Protein AF-0000000066054562 (afdb_homodimer)

pLDDT: mean 85.59, std 23.35, range [18.14, 98.88]

Secondary structure (DSSP, 8-state):
--SGGGGS-------------S-TTTTTTEEEEETTEEEEE--SHHHHHHHHHHHHIIIIIIT-----HHHHHHT----GGGGTSEEEEEEETTS-S-GGGGEEEEEEEEEHH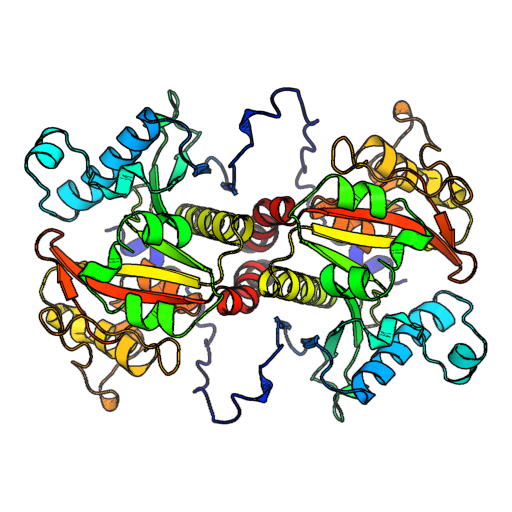HHHHTTS-GGGGTB-HHHHHHTSTT--EEEEEEEEE-GGG-SHHHHHHHHHHHHHHHHHTT--EEEEEEEEESS-GGGGHHHHHHHHHHSB--GGG--BB-GGGEE----S-GGG--HHHHHHHS-HHHHHHHHTT-EE-BSEEEETTTTEEEEEEEEEHHHHHHHHHHHHHHTTHHHH-/--SSGGGS-------------S-TTTTTTEEEEETTEEEEE--SHHHHHHHHHHHHIIIIIIT-----HHHHHHT----GGGGTSEEEEEEETTS-S-GGGGEEEEEEEEEHHHHHHTTS-GGGGTB-HHHHHHTSTT--EEEEEEEEE-GGG-SHHHHHHHHHHHHHHHHHTT--EEEEEEEEESS-GGGGHHHHHHHHHHSB--GGG--BB-GGGEE-S--S-GGG--HHHHHHHS-HHHHHHHHTT-EE-BSEEEETTTTEEEEEEEEEHHHHHHHHHHHHHHHHHHHH-

Nearest PDB structures (foldseek):
  2jdd-assembly1_A  TM=7.217E-01  e=1.788E-04  Bacillus licheniformis
  4u9v-assembly1_B  TM=5.898E-01  e=4.695E-03  Homo sapiens
  6rfy-assembly1_D  TM=4.759E-01  e=2.138E-03  Mycobacteroides abscessus
  6rft-assembly1_C  TM=4.525E-01  e=4.695E-03  Mycobacteroides abscessus
  6rfy-assembly1_A  TM=4.382E-01  e=4.988E-03  Mycobacteroides abscessus

Organism: Agrobacterium fabrum (strain C58 / ATCC 33970) (NCBI:txid176299)

Solvent-accessible surface area (backbone atoms only — not comparable to full-atom values): 31240 Å² total; per-residue (Å²): 126,86,67,65,75,71,64,58,86,70,69,78,67,74,72,72,73,64,72,84,64,83,77,71,76,76,61,70,58,60,22,39,71,57,91,56,32,36,15,30,54,57,85,49,69,65,39,48,51,35,48,18,30,52,41,21,51,46,42,32,72,67,52,57,26,56,68,60,67,68,30,57,74,66,51,26,55,72,62,84,62,61,80,74,35,47,42,41,34,31,30,36,68,78,50,83,79,57,73,51,76,16,56,46,31,36,35,35,38,37,46,39,74,54,20,64,75,63,83,39,56,80,55,46,79,53,26,42,44,67,63,32,52,64,65,38,79,87,61,36,43,31,34,46,36,79,68,47,55,42,79,93,50,73,42,71,67,50,52,48,40,52,51,39,30,53,48,33,51,32,61,70,66,51,42,42,28,39,33,29,64,45,72,40,88,36,65,54,64,73,84,41,25,54,32,38,14,46,42,52,75,72,30,48,34,55,80,74,62,33,30,37,32,35,80,94,48,48,34,84,28,76,67,47,59,77,89,73,58,53,67,69,60,19,59,71,66,36,53,67,68,58,50,51,42,44,74,51,59,31,24,26,34,45,36,27,34,66,36,70,46,54,28,16,27,30,35,38,39,40,31,51,42,72,55,29,44,38,42,49,50,44,57,31,41,44,41,29,56,66,17,76,96,125,87,65,65,77,73,62,58,84,69,72,79,67,73,71,71,72,64,71,84,64,83,78,73,75,78,60,70,58,59,22,39,73,58,91,54,31,36,15,30,54,57,86,47,70,64,39,48,52,35,50,18,29,52,42,21,50,47,43,31,73,68,51,58,26,57,68,59,69,68,29,55,74,66,50,28,54,71,61,84,61,62,80,74,34,48,42,40,32,31,29,37,68,78,51,84,80,57,72,50,75,17,56,44,31,35,34,34,38,36,45,42,73,57,19,62,74,64,82,38,58,78,55,47,80,52,26,40,44,67,62,31,51,64,65,38,79,88,60,36,43,29,35,45,37,78,67,49,57,42,80,93,51,73,43,69,67,49,53,49,40,51,49,38,30,53,48,32,52,32,61,70,66,50,42,42,27,39,33,29,65,44,70,40,88,35,66,53,64,73,83,41,25,54,31,38,13,48,41,52,76,73,30,48,33,55,79,74,62,33,30,37,31,35,80,95,49,50,34,84,29,75,68,46,58,76,90,74,58,51,65,68,60,19,60,69,67,38,54,67,68,59,51,51,42,46,72,52,58,31,23,26,34,44,37,27,33,66,36,69,47,55,27,16,28,30,36,39,40,40,33,50,43,71,54,28,44,37,42,50,50,44,58,30,39,47,40,33,56,64,18,74,96

Structure (mmCIF, N/CA/C/O backbone):
data_AF-0000000066054562-model_v1
#
loop_
_entity.id
_entity.type
_entity.pdbx_description
1 polymer 'L-ornithine N(alpha)-acyltransferase'
#
loop_
_atom_site.group_PDB
_atom_site.id
_atom_site.type_symbol
_atom_site.label_atom_id
_atom_site.label_alt_id
_atom_site.label_comp_id
_atom_site.label_asym_id
_atom_site.label_entity_id
_atom_site.label_seq_id
_atom_site.pdbx_PDB_ins_code
_atom_site.Cartn_x
_atom_site.Cartn_y
_atom_site.Cartn_z
_atom_site.occupancy
_atom_site.B_iso_or_equiv
_atom_site.auth_seq_id
_atom_site.auth_comp_id
_atom_site.auth_asym_id
_atom_site.auth_atom_id
_atom_site.pdbx_PDB_model_num
ATOM 1 N N . MET A 1 1 ? 1.418 32.812 -4.223 1 18.14 1 MET A N 1
ATOM 2 C CA . MET A 1 1 ? 1.939 32.844 -5.586 1 18.14 1 MET A CA 1
ATOM 3 C C . MET A 1 1 ? 2.262 31.422 -6.051 1 18.14 1 MET A C 1
ATOM 5 O O . MET A 1 1 ? 2.811 31.219 -7.137 1 18.14 1 MET A O 1
ATOM 9 N N . VAL A 1 2 ? 2.316 30.5 -5.035 1 19.62 2 VAL A N 1
ATOM 10 C CA . VAL A 1 2 ? 2.223 29.031 -5.062 1 19.62 2 VAL A CA 1
ATOM 11 C C . VAL A 1 2 ? 0.89 28.609 -5.676 1 19.62 2 VAL A C 1
ATOM 13 O O . VAL A 1 2 ? 0.572 27.422 -5.73 1 19.62 2 VAL A O 1
ATOM 16 N N . ALA A 1 3 ? -0.022 29.609 -5.969 1 24.45 3 ALA A N 1
ATOM 17 C CA . ALA A 1 3 ? -1.419 29.609 -6.395 1 24.45 3 ALA A CA 1
ATOM 18 C C . ALA A 1 3 ? -1.562 29.078 -7.82 1 24.45 3 ALA A C 1
ATOM 20 O O . ALA A 1 3 ? -2.537 28.406 -8.141 1 24.45 3 ALA A O 1
ATOM 21 N N . GLU A 1 4 ? -0.607 29.516 -8.719 1 23.42 4 GLU A N 1
ATOM 22 C CA . GLU A 1 4 ? -0.879 29.438 -10.148 1 23.42 4 GLU A CA 1
ATOM 23 C C . GLU A 1 4 ? -0.694 28.016 -10.664 1 23.42 4 GLU A C 1
ATOM 25 O O . GLU A 1 4 ? -1.04 27.719 -11.805 1 23.42 4 GLU A O 1
ATOM 30 N N . ILE A 1 5 ? 0.245 27.406 -10.008 1 24.88 5 ILE A N 1
ATOM 31 C CA . ILE A 1 5 ? 0.742 26.219 -10.695 1 24.88 5 ILE A CA 1
ATOM 32 C C . ILE A 1 5 ? -0.353 25.156 -10.742 1 24.88 5 ILE A C 1
ATOM 34 O O . ILE A 1 5 ? -0.223 24.156 -11.453 1 24.88 5 ILE A O 1
ATOM 38 N N . PHE A 1 6 ? -1.282 25.203 -9.727 1 26.91 6 PHE A N 1
ATOM 39 C CA . PHE A 1 6 ? -2.254 24.125 -9.602 1 26.91 6 PHE A CA 1
ATOM 40 C C . PHE A 1 6 ? -3.33 24.234 -10.672 1 26.91 6 PHE A C 1
ATOM 42 O O . PHE A 1 6 ? -4.289 23.469 -10.68 1 26.91 6 PHE A O 1
ATOM 49 N N . ASN A 1 7 ? -3.297 25.359 -11.406 1 25.73 7 ASN A N 1
ATOM 50 C CA . ASN A 1 7 ? -4.488 25.625 -12.211 1 25.73 7 ASN A CA 1
ATOM 51 C C . ASN A 1 7 ? -4.613 24.625 -13.352 1 25.73 7 ASN A C 1
ATOM 53 O O . ASN A 1 7 ? -5.34 24.859 -14.32 1 25.73 7 ASN A O 1
ATOM 57 N N . HIS A 1 8 ? -3.463 24.047 -13.625 1 26.09 8 HIS A N 1
ATOM 58 C CA . HIS A 1 8 ? -3.758 23.484 -14.938 1 26.09 8 HIS A CA 1
ATOM 59 C C . HIS A 1 8 ? -4.965 22.547 -14.883 1 26.09 8 HIS A C 1
ATOM 61 O O . HIS A 1 8 ? -5.312 22.047 -13.812 1 26.09 8 HIS A O 1
ATOM 67 N N . ASP A 1 9 ? -5.324 21.953 -16.109 1 24.22 9 ASP A N 1
ATOM 68 C CA . ASP A 1 9 ? -6.57 21.312 -16.531 1 24.22 9 ASP A CA 1
ATOM 69 C C . ASP A 1 9 ? -6.895 20.109 -15.648 1 24.22 9 ASP A C 1
ATOM 71 O O . ASP A 1 9 ? -6.223 19.078 -15.727 1 24.22 9 ASP A O 1
ATOM 75 N N . ILE A 1 10 ? -7.121 20.297 -14.398 1 26 10 ILE A N 1
ATOM 76 C CA . ILE A 1 10 ? -7.914 19.297 -13.703 1 26 10 ILE A CA 1
ATOM 77 C C . ILE A 1 10 ? -9.039 18.812 -14.609 1 26 10 ILE A C 1
ATOM 79 O O . ILE A 1 10 ? -9.945 19.578 -14.945 1 26 10 ILE A O 1
ATOM 83 N N . CYS A 1 11 ? -8.75 18.047 -15.602 1 24.94 11 CYS A N 1
ATOM 84 C CA . CYS A 1 11 ? -9.859 17.453 -16.328 1 24.94 11 CYS A CA 1
ATOM 85 C C . CYS A 1 11 ? -11.008 17.094 -15.391 1 24.94 11 CYS A C 1
ATOM 87 O O . CYS A 1 11 ? -10.773 16.641 -14.273 1 24.94 11 CYS A O 1
ATOM 89 N N . GLU A 1 12 ? -12.211 17.75 -15.531 1 24.97 12 GLU A N 1
ATOM 90 C CA . GLU A 1 12 ? -13.547 17.516 -14.984 1 24.97 12 GLU A CA 1
ATOM 91 C C . GLU A 1 12 ? -13.828 16.031 -14.836 1 24.97 12 GLU A C 1
ATOM 93 O O . GLU A 1 12 ? -14.43 15.414 -15.719 1 24.97 12 GLU A O 1
ATOM 98 N N . ASN A 1 13 ? -12.82 15.227 -14.75 1 26.62 13 ASN A N 1
ATOM 99 C CA . ASN A 1 13 ? -13.477 13.938 -14.547 1 26.62 13 ASN A CA 1
ATOM 100 C C . ASN A 1 13 ? -14.414 13.977 -13.344 1 26.62 13 ASN A C 1
ATOM 102 O O . ASN A 1 13 ? -14.047 14.461 -12.273 1 26.62 13 ASN A O 1
ATOM 106 N N . ASN A 1 14 ? -15.727 14.07 -13.648 1 26.77 14 ASN A N 1
ATOM 107 C CA . ASN A 1 14 ? -16.875 13.984 -12.758 1 26.77 14 ASN A CA 1
ATOM 108 C C . ASN A 1 14 ? -16.641 13.008 -11.609 1 26.77 14 ASN A C 1
AT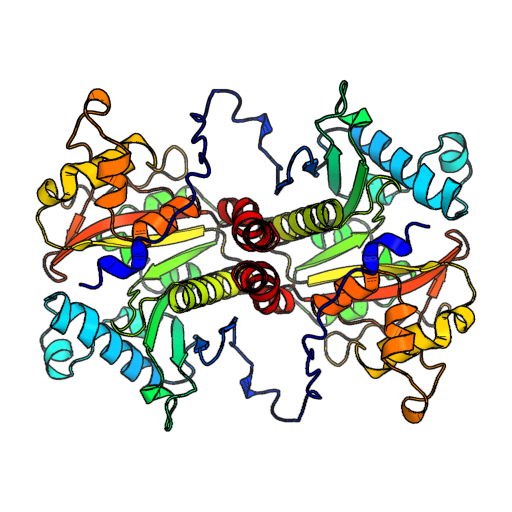OM 110 O O . ASN A 1 14 ? -16.594 11.797 -11.828 1 26.77 14 ASN A O 1
ATOM 114 N N . VAL A 1 15 ? -15.773 13.383 -10.797 1 26.8 15 VAL A N 1
ATOM 115 C CA . VAL A 1 15 ? -15.891 12.625 -9.555 1 26.8 15 VAL A CA 1
ATOM 116 C C . VAL A 1 15 ? -17.359 12.562 -9.125 1 26.8 15 VAL A C 1
ATOM 118 O O . VAL A 1 15 ? -17.938 13.586 -8.758 1 26.8 15 VAL A O 1
ATOM 121 N N . VAL A 1 16 ? -18.203 11.766 -9.828 1 25.81 16 VAL A N 1
ATOM 122 C CA . VAL A 1 16 ? -19.531 11.516 -9.289 1 25.81 16 VAL A CA 1
ATOM 123 C C . VAL A 1 16 ? -19.438 11.203 -7.793 1 25.81 16 VAL A C 1
ATOM 125 O O . VAL A 1 16 ? -18.859 10.188 -7.402 1 25.81 16 VAL A O 1
ATOM 128 N N . ILE A 1 17 ? -19.234 12.172 -7.062 1 28.3 17 ILE A N 1
ATOM 129 C CA . ILE A 1 17 ? -19.562 11.992 -5.652 1 28.3 17 ILE A CA 1
ATOM 130 C C . ILE A 1 17 ? -20.938 11.375 -5.516 1 28.3 17 ILE A C 1
ATOM 132 O O . ILE A 1 17 ? -21.953 12.031 -5.766 1 28.3 17 ILE A O 1
ATOM 136 N N . SER A 1 18 ? -21.156 10.18 -6.121 1 28.3 18 SER A N 1
ATOM 137 C CA . SER A 1 18 ? -22.484 9.656 -5.801 1 28.3 18 SER A CA 1
ATOM 138 C C . SER A 1 18 ? -22.75 9.711 -4.297 1 28.3 18 SER A C 1
ATOM 140 O O . SER A 1 18 ? -21.859 9.422 -3.494 1 28.3 18 SER A O 1
ATOM 142 N N . PRO A 1 19 ? -23.641 10.477 -3.887 1 25.92 19 PRO A N 1
ATOM 143 C CA . PRO A 1 19 ? -24.141 10.359 -2.518 1 25.92 19 PRO A CA 1
ATOM 144 C C . PRO A 1 19 ? -24.094 8.93 -1.993 1 25.92 19 PRO A C 1
ATOM 146 O O . PRO A 1 19 ? -24.312 7.984 -2.756 1 25.92 19 PRO A O 1
ATOM 149 N N . ARG A 1 20 ? -23.375 8.773 -0.887 1 32.22 20 ARG A N 1
ATOM 150 C CA . ARG A 1 20 ? -23.391 7.504 -0.164 1 32.22 20 ARG A CA 1
ATOM 151 C C . ARG A 1 20 ? -24.797 6.922 -0.117 1 32.22 20 ARG A C 1
ATOM 153 O O . ARG A 1 20 ? -25.641 7.379 0.664 1 32.22 20 ARG A O 1
ATOM 160 N N . SER A 1 21 ? -25.5 6.754 -1.199 1 27.98 21 SER A N 1
ATOM 161 C CA . SER A 1 21 ? -26.734 6.02 -0.954 1 27.98 21 SER A CA 1
ATOM 162 C C . SER A 1 21 ? -26.531 4.953 0.121 1 27.98 21 SER A C 1
ATOM 164 O O . SER A 1 21 ? -25.406 4.523 0.382 1 27.98 21 SER A O 1
ATOM 166 N N . GLU A 1 22 ? -27.672 4.277 0.667 1 30.3 22 GLU A N 1
ATOM 167 C CA . GLU A 1 22 ? -28.062 3.318 1.696 1 30.3 22 GLU A CA 1
ATOM 168 C C . GLU A 1 22 ? -27.141 2.105 1.701 1 30.3 22 GLU A C 1
ATOM 170 O O . GLU A 1 22 ? -26.906 1.499 2.748 1 30.3 22 GLU A O 1
ATOM 175 N N . THR A 1 23 ? -26.953 1.274 0.529 1 29.05 23 THR A N 1
ATOM 176 C CA . THR A 1 23 ? -26.578 -0.107 0.798 1 29.05 23 THR A CA 1
ATOM 177 C C . THR A 1 23 ? -25.094 -0.201 1.143 1 29.05 23 THR A C 1
ATOM 179 O O . THR A 1 23 ? -24.25 -0.391 0.258 1 29.05 23 THR A O 1
ATOM 182 N N . ALA A 1 24 ? -24.359 0.48 1.926 1 34.59 24 ALA A N 1
ATOM 183 C CA . ALA A 1 24 ? -23.094 0.442 2.652 1 34.59 24 ALA A CA 1
ATOM 184 C C . ALA A 1 24 ? -22.625 -0.995 2.875 1 34.59 24 ALA A C 1
ATOM 186 O O . ALA A 1 24 ? -21.516 -1.229 3.354 1 34.59 24 ALA A O 1
ATOM 187 N N . GLN A 1 25 ? -23.484 -1.966 3.02 1 35.53 25 GLN A N 1
ATOM 188 C CA . GLN A 1 25 ? -23.281 -3.381 3.309 1 35.53 25 GLN A CA 1
ATOM 189 C C . GLN A 1 25 ? -22.484 -4.059 2.195 1 35.53 25 GLN A C 1
ATOM 191 O O . GLN A 1 25 ? -21.75 -5.016 2.443 1 35.53 25 GLN A O 1
ATOM 196 N N . ASP A 1 26 ? -22.703 -3.734 0.838 1 41.16 26 ASP A N 1
ATOM 197 C CA . ASP A 1 26 ? -22.234 -4.488 -0.319 1 41.16 26 ASP A CA 1
ATOM 198 C C . ASP A 1 26 ? -20.781 -4.145 -0.649 1 41.16 26 ASP A C 1
ATOM 200 O O . ASP A 1 26 ? -20.172 -4.77 -1.518 1 41.16 26 ASP A O 1
ATOM 204 N N . ASN A 1 27 ? -20.094 -3.066 -0.243 1 49.12 27 ASN A N 1
ATOM 205 C CA . ASN A 1 27 ? -18.75 -2.615 -0.563 1 49.12 27 ASN A CA 1
ATOM 206 C C . ASN A 1 27 ? -17.703 -3.297 0.319 1 49.12 27 ASN A C 1
ATOM 208 O O . ASN A 1 27 ? -16.516 -3.008 0.214 1 49.12 27 ASN A O 1
ATOM 212 N N . GLU A 1 28 ? -18.25 -4.066 1.236 1 56.12 28 GLU A N 1
ATOM 213 C CA . GLU A 1 28 ? -17.281 -4.785 2.059 1 56.12 28 GLU A CA 1
ATOM 214 C C . GLU A 1 28 ? -16.5 -5.793 1.229 1 56.12 28 GLU A C 1
ATOM 216 O O . GLU A 1 28 ? -17.078 -6.629 0.537 1 56.12 28 GLU A O 1
ATOM 221 N N . GLY A 1 29 ? -15.281 -5.566 1.054 1 68.38 29 GLY A N 1
ATOM 222 C CA . GLY A 1 29 ? -14.359 -6.48 0.405 1 68.38 29 GLY A CA 1
ATOM 223 C C . GLY A 1 29 ? -13.945 -6.027 -0.984 1 68.38 29 GLY A C 1
ATOM 224 O O . GLY A 1 29 ? -13.172 -6.707 -1.662 1 68.38 29 GLY A O 1
ATOM 225 N N . LEU A 1 30 ? -14.672 -4.953 -1.466 1 79.31 30 LEU A N 1
ATOM 226 C CA . LEU A 1 30 ? -14.273 -4.434 -2.768 1 79.31 30 LEU A CA 1
ATOM 227 C C . LEU A 1 30 ? -12.883 -3.807 -2.699 1 79.31 30 LEU A C 1
ATOM 229 O O . LEU A 1 30 ? -12.648 -2.908 -1.887 1 79.31 30 LEU A O 1
ATOM 233 N N . PHE A 1 31 ? -12.023 -4.312 -3.582 1 84.75 31 PHE A N 1
ATOM 234 C CA . PHE A 1 31 ? -10.633 -3.883 -3.518 1 84.75 31 PHE A CA 1
ATOM 235 C C . PHE A 1 31 ? -10.297 -2.963 -4.684 1 84.75 31 PHE A C 1
ATOM 237 O O . PHE A 1 31 ? -9.328 -2.199 -4.621 1 84.75 31 PHE A O 1
ATOM 244 N N . GLY A 1 32 ? -11.141 -3.051 -5.766 1 82.62 32 GLY A N 1
ATOM 245 C CA . GLY A 1 32 ? -10.828 -2.205 -6.91 1 82.62 32 GLY A CA 1
ATOM 246 C C . GLY A 1 32 ? -11.812 -2.357 -8.055 1 82.62 32 GLY A C 1
ATOM 247 O O . GLY A 1 32 ? -12.547 -3.346 -8.117 1 82.62 32 GLY A O 1
ATOM 248 N N . ARG A 1 33 ? -11.742 -1.272 -8.914 1 86.62 33 ARG A N 1
ATOM 249 C CA . ARG A 1 33 ? -12.586 -1.264 -10.109 1 86.62 33 ARG A CA 1
ATOM 250 C C . ARG A 1 33 ? -11.859 -0.605 -11.281 1 86.62 33 ARG A C 1
ATOM 252 O O . ARG A 1 33 ? -11.172 0.4 -11.109 1 86.62 33 ARG A O 1
ATOM 259 N N . ILE A 1 34 ? -11.891 -1.233 -12.375 1 85.44 34 ILE A N 1
ATOM 260 C CA . ILE A 1 34 ? -11.406 -0.673 -13.633 1 85.44 34 ILE A CA 1
ATOM 261 C C . ILE A 1 34 ? -12.422 -0.944 -14.742 1 85.44 34 ILE A C 1
ATOM 263 O O . ILE A 1 34 ? -12.617 -2.092 -15.148 1 85.44 34 ILE A O 1
ATOM 267 N N . GLY A 1 35 ? -13.086 0.197 -15.188 1 88.69 35 GLY A N 1
ATOM 268 C CA . GLY A 1 35 ? -14.148 -0.023 -16.156 1 88.69 35 GLY A CA 1
ATOM 269 C C . GLY A 1 35 ? -15.289 -0.869 -15.617 1 88.69 35 GLY A C 1
ATOM 270 O O . GLY A 1 35 ? -15.852 -0.558 -14.562 1 88.69 35 GLY A O 1
ATOM 271 N N . THR A 1 36 ? -15.531 -1.954 -16.344 1 94.56 36 THR A N 1
ATOM 272 C CA . THR A 1 36 ? -16.625 -2.826 -15.93 1 94.56 36 THR A CA 1
ATOM 273 C C . THR A 1 36 ? -16.109 -3.943 -15.023 1 94.56 36 THR A C 1
ATOM 275 O O . THR A 1 36 ? -16.891 -4.762 -14.531 1 94.56 36 THR A O 1
ATOM 278 N N . LEU A 1 37 ? -14.844 -3.957 -14.773 1 95.38 37 LEU A N 1
ATOM 279 C CA . LEU A 1 37 ? -14.25 -5.02 -13.969 1 95.38 37 LEU A CA 1
ATOM 280 C C . LEU A 1 37 ? -14.148 -4.598 -12.508 1 95.38 37 LEU A C 1
ATOM 282 O O . LEU A 1 37 ? -13.836 -3.441 -12.211 1 95.38 37 LEU A O 1
ATOM 286 N N . GLU A 1 38 ? -14.453 -5.551 -11.656 1 94.25 38 GLU A N 1
ATOM 287 C CA . GLU A 1 38 ? -14.305 -5.34 -10.219 1 94.25 38 GLU A CA 1
ATOM 288 C C . GLU A 1 38 ? -13.547 -6.496 -9.57 1 94.25 38 GLU A C 1
ATOM 290 O O . GLU A 1 38 ? -13.648 -7.641 -10.016 1 94.25 38 GLU A O 1
ATOM 295 N N . THR A 1 39 ? -12.758 -6.195 -8.539 1 94.94 39 THR A N 1
ATOM 296 C CA . THR A 1 39 ? -12.078 -7.25 -7.789 1 94.94 39 THR A CA 1
ATOM 297 C C . THR A 1 39 ? -12.484 -7.219 -6.32 1 94.94 39 THR A C 1
ATOM 299 O O . THR A 1 39 ? -12.547 -6.148 -5.711 1 94.94 39 THR A O 1
ATOM 302 N N . ARG A 1 40 ? -12.875 -8.312 -5.809 1 94.88 40 ARG A N 1
ATOM 303 C CA . ARG A 1 40 ? -13.266 -8.5 -4.414 1 94.88 40 ARG A CA 1
ATOM 304 C C . ARG A 1 40 ? -13.141 -9.961 -4.004 1 94.88 40 ARG A C 1
ATOM 306 O O . ARG A 1 40 ? -12.906 -10.828 -4.848 1 94.88 40 ARG A O 1
ATOM 313 N N . LEU A 1 41 ? -13.32 -10.219 -2.691 1 96.62 41 LEU A N 1
ATOM 314 C CA . LEU A 1 41 ? -13.336 -11.594 -2.203 1 96.62 41 LEU A CA 1
ATOM 315 C C . LEU A 1 41 ? -14.664 -12.266 -2.51 1 96.62 41 LEU A C 1
ATOM 317 O O . LEU A 1 41 ? -15.703 -11.602 -2.58 1 96.62 41 LEU A O 1
ATOM 321 N N . ALA A 1 42 ? -14.555 -13.539 -2.73 1 97.94 42 ALA A N 1
ATOM 322 C CA . ALA A 1 42 ? -15.773 -14.336 -2.814 1 97.94 42 ALA A CA 1
ATOM 323 C C . ALA A 1 42 ? -16.625 -14.172 -1.558 1 97.94 42 ALA A C 1
ATOM 325 O O . ALA A 1 42 ? -16.094 -14.109 -0.446 1 97.94 42 ALA A O 1
ATOM 326 N N . ARG A 1 43 ? -17.938 -14.188 -1.745 1 95.31 43 ARG A N 1
ATOM 327 C CA . ARG A 1 43 ? -18.828 -13.859 -0.632 1 95.31 43 ARG A CA 1
ATOM 328 C C . ARG A 1 43 ? -19.594 -15.086 -0.166 1 95.31 43 ARG A C 1
ATOM 330 O O . ARG A 1 43 ? -20.188 -15.086 0.918 1 95.31 43 ARG A O 1
ATOM 337 N N . ASN A 1 44 ? -19.641 -16.062 -1.018 1 95.31 44 ASN A N 1
ATOM 338 C CA . ASN A 1 44 ? -20.375 -17.281 -0.676 1 95.31 44 ASN A CA 1
ATOM 339 C C . ASN A 1 44 ? -19.812 -18.5 -1.39 1 95.31 44 ASN A C 1
ATOM 341 O O . ASN A 1 44 ? -18.906 -18.375 -2.227 1 95.31 44 ASN A O 1
ATOM 345 N N . GLU A 1 45 ? -20.344 -19.672 -1.031 1 96.88 45 GLU A N 1
ATOM 346 C CA . GLU A 1 45 ? -19.844 -20.938 -1.554 1 96.88 45 GLU A CA 1
ATOM 347 C C . GLU A 1 45 ? -20.094 -21.062 -3.053 1 96.88 45 GLU A C 1
ATOM 349 O O . GLU A 1 45 ? -19.297 -21.656 -3.777 1 96.88 45 GLU A O 1
ATOM 354 N N . ARG A 1 46 ? -21.125 -20.516 -3.504 1 97.81 46 ARG A N 1
ATOM 355 C CA . ARG A 1 46 ? -21.453 -20.594 -4.926 1 97.81 46 ARG A CA 1
ATOM 356 C C . ARG A 1 46 ? -20.406 -19.859 -5.766 1 97.81 46 ARG A C 1
ATOM 358 O O . ARG A 1 46 ? -20.047 -20.312 -6.852 1 97.81 46 ARG A O 1
ATOM 365 N N . GLU A 1 47 ? -19.969 -18.75 -5.285 1 98.06 47 GLU A N 1
ATOM 366 C CA . GLU A 1 47 ? -18.922 -18 -5.984 1 98.06 47 GLU A CA 1
ATOM 367 C C . GLU A 1 47 ? -17.594 -18.766 -5.973 1 98.06 47 GLU A C 1
ATOM 369 O O . GLU A 1 47 ? -16.844 -18.719 -6.941 1 98.06 47 GLU A O 1
ATOM 374 N N . ILE A 1 48 ? -17.359 -19.469 -4.871 1 98.62 48 ILE A N 1
ATOM 375 C CA . ILE A 1 48 ? -16.156 -20.266 -4.785 1 98.62 48 ILE A CA 1
ATOM 376 C C . ILE A 1 48 ? -16.219 -21.406 -5.805 1 98.62 48 ILE A C 1
ATOM 378 O O . ILE A 1 48 ? -15.258 -21.656 -6.527 1 98.62 48 ILE A O 1
ATOM 382 N N . ASP A 1 49 ? -17.391 -22.031 -5.895 1 98.56 49 ASP A N 1
ATOM 383 C CA . ASP A 1 49 ? -17.594 -23.078 -6.891 1 98.56 49 ASP A CA 1
ATOM 384 C C . ASP A 1 49 ? -17.344 -22.547 -8.305 1 98.56 49 ASP A C 1
ATOM 386 O O . ASP A 1 49 ? -16.719 -23.219 -9.125 1 98.56 49 ASP A O 1
ATOM 390 N N . ALA A 1 50 ? -17.859 -21.406 -8.523 1 98.62 50 ALA A N 1
ATOM 391 C CA . ALA A 1 50 ? -17.688 -20.781 -9.844 1 98.62 50 ALA A CA 1
ATOM 392 C C . ALA A 1 50 ? -16.234 -20.484 -10.133 1 98.62 50 ALA A C 1
ATOM 394 O O . ALA A 1 50 ? -15.758 -20.672 -11.258 1 98.62 50 ALA A O 1
ATOM 395 N N . ALA A 1 51 ? -15.5 -20 -9.133 1 98.75 51 ALA A N 1
ATOM 396 C CA . ALA A 1 51 ? -14.07 -19.766 -9.289 1 98.75 51 ALA A CA 1
ATOM 397 C C . ALA A 1 51 ? -13.328 -21.062 -9.617 1 98.75 51 ALA A C 1
ATOM 399 O O . ALA A 1 51 ? -12.422 -21.062 -10.453 1 98.75 51 ALA A O 1
ATOM 400 N N . GLN A 1 52 ? -13.695 -22.094 -8.938 1 98.88 52 GLN A N 1
ATOM 401 C CA . GLN A 1 52 ? -13.102 -23.406 -9.195 1 98.88 52 GLN A CA 1
ATOM 402 C C . GLN A 1 52 ? -13.367 -23.859 -10.625 1 98.88 52 GLN A C 1
ATOM 404 O O . GLN A 1 52 ? -12.523 -24.516 -11.242 1 98.88 52 GLN A O 1
ATOM 409 N N . SER A 1 53 ? -14.508 -23.516 -11.133 1 98.81 53 SER A N 1
ATOM 410 C CA . SER A 1 53 ? -14.836 -23.828 -12.523 1 98.81 53 SER A CA 1
ATOM 411 C C . SER A 1 53 ? -13.961 -23.031 -13.492 1 98.81 53 SER A C 1
ATOM 413 O O . SER A 1 53 ? -13.539 -23.547 -14.523 1 98.81 53 SER A O 1
ATOM 415 N N . VAL A 1 54 ? -13.766 -21.797 -13.156 1 98.69 54 VAL A N 1
ATOM 416 C CA . VAL A 1 54 ? -12.867 -20.984 -13.961 1 98.69 54 VAL A CA 1
ATOM 417 C C . VAL A 1 54 ? -11.469 -21.594 -13.961 1 98.69 54 VAL A C 1
ATOM 419 O O . VAL A 1 54 ? -10.828 -21.703 -15.016 1 98.69 54 VAL A O 1
ATOM 422 N N . ARG A 1 55 ? -11.023 -22.047 -12.797 1 98.81 55 ARG A N 1
ATOM 423 C CA . ARG A 1 55 ? -9.734 -22.719 -12.688 1 98.81 55 ARG A CA 1
ATOM 424 C C . ARG A 1 55 ? -9.68 -23.969 -13.555 1 98.81 55 ARG A C 1
ATOM 426 O O . ARG A 1 55 ? -8.688 -24.203 -14.242 1 98.81 55 ARG A O 1
ATOM 433 N N . TYR A 1 56 ? -10.719 -24.703 -13.531 1 98.75 56 TYR A N 1
ATOM 434 C CA . TYR A 1 56 ? -10.781 -25.922 -14.32 1 98.75 56 TYR A CA 1
ATOM 435 C C . TYR A 1 56 ? -10.617 -25.625 -15.805 1 98.75 56 TYR A C 1
ATOM 437 O O . TYR A 1 56 ? -9.867 -26.312 -16.516 1 98.75 56 TYR A O 1
ATOM 445 N N . ARG A 1 57 ? -11.312 -24.672 -16.312 1 98.44 57 ARG A N 1
ATOM 446 C CA . ARG A 1 57 ? -11.234 -24.266 -17.719 1 98.44 57 ARG A CA 1
ATOM 447 C C . ARG A 1 57 ? -9.812 -23.906 -18.125 1 98.44 57 ARG A C 1
ATOM 449 O O . ARG A 1 57 ? -9.344 -24.281 -19.188 1 98.44 57 ARG A O 1
ATOM 456 N N . VAL A 1 58 ? -9.133 -23.25 -17.219 1 98.06 58 VAL A N 1
ATOM 457 C CA . VAL A 1 58 ? -7.793 -22.766 -17.547 1 98.06 58 VAL A CA 1
ATOM 458 C C . VAL A 1 58 ? -6.777 -23.891 -17.328 1 98.06 58 VAL A C 1
ATOM 460 O O . VAL A 1 58 ? -6.035 -24.266 -18.234 1 98.06 58 VAL A O 1
ATOM 463 N N . PHE A 1 59 ? -6.777 -24.547 -16.141 1 98.19 59 PHE A N 1
ATOM 464 C CA . PHE A 1 59 ? -5.73 -25.484 -15.789 1 98.19 59 PHE A CA 1
ATOM 465 C C . PHE A 1 59 ? -5.91 -26.812 -16.531 1 98.19 59 PHE A C 1
ATOM 467 O O . PHE A 1 59 ? -4.934 -27.422 -16.969 1 98.19 59 PHE A O 1
ATOM 474 N N . VAL A 1 60 ? -7.141 -27.266 -16.672 1 98.12 60 VAL A N 1
ATOM 475 C CA . VAL A 1 60 ? -7.383 -28.578 -17.25 1 98.12 60 VAL A CA 1
ATOM 476 C C . VAL A 1 60 ? -7.645 -28.453 -18.75 1 98.12 60 VAL A C 1
ATOM 478 O O . VAL A 1 60 ? -6.902 -29.016 -19.562 1 98.12 60 VAL A O 1
ATOM 481 N N . GLU A 1 61 ? -8.633 -27.703 -19.109 1 98.06 61 GLU A N 1
ATOM 482 C CA . GLU A 1 61 ? -9.031 -27.656 -20.516 1 98.06 61 GLU A CA 1
ATOM 483 C C . GLU A 1 61 ? -7.957 -26.984 -21.375 1 98.06 61 GLU A C 1
ATOM 485 O O . GLU A 1 61 ? -7.652 -27.469 -22.469 1 98.06 61 GLU A O 1
ATOM 490 N N . GLU A 1 62 ? -7.414 -25.953 -20.875 1 97.25 62 GLU A N 1
ATOM 491 C CA . GLU A 1 62 ? -6.43 -25.219 -21.656 1 97.25 62 GLU A CA 1
ATOM 492 C C . GLU A 1 62 ? -5.023 -25.766 -21.438 1 97.25 62 GLU A C 1
ATOM 494 O O . GLU A 1 62 ? -4.297 -26.031 -22.406 1 97.25 62 GLU A O 1
ATOM 499 N N . MET A 1 63 ? -4.621 -26.062 -20.203 1 96.19 63 MET A N 1
ATOM 500 C CA . MET A 1 63 ? -3.217 -26.312 -19.875 1 96.19 63 MET A CA 1
ATOM 501 C C . MET A 1 63 ? -2.961 -27.797 -19.656 1 96.19 63 MET A C 1
ATOM 503 O O . MET A 1 63 ? -1.824 -28.203 -19.422 1 96.19 63 MET A O 1
ATOM 507 N N . LYS A 1 64 ? -4.004 -28.578 -19.672 1 96.94 64 LYS A N 1
ATOM 508 C CA . LYS A 1 64 ? -3.949 -30.031 -19.703 1 96.94 64 LYS A CA 1
ATOM 509 C C . LYS A 1 64 ? -3.486 -30.609 -18.375 1 96.94 64 LYS A C 1
ATOM 511 O O . LYS A 1 64 ? -2.748 -31.594 -18.328 1 96.94 64 LYS A O 1
ATOM 516 N N . ALA A 1 65 ? -3.826 -29.906 -17.312 1 97.5 65 ALA A N 1
ATOM 517 C CA . ALA A 1 65 ? -3.625 -30.469 -15.984 1 97.5 65 ALA A CA 1
ATOM 518 C C . ALA A 1 65 ? -4.496 -31.703 -15.773 1 97.5 65 ALA A C 1
ATOM 520 O O . ALA A 1 65 ? -5.508 -31.875 -16.469 1 97.5 65 ALA A O 1
ATOM 521 N N . ARG A 1 66 ? -4.047 -32.531 -14.906 1 97.5 66 ARG A N 1
ATOM 522 C CA . ARG A 1 66 ? -4.824 -33.688 -14.461 1 97.5 66 ARG A CA 1
ATOM 523 C C . ARG A 1 66 ? -5.145 -33.594 -12.977 1 97.5 66 ARG A C 1
ATOM 525 O O . ARG A 1 66 ? -4.234 -33.531 -12.141 1 97.5 66 ARG A O 1
ATOM 532 N N . LEU A 1 67 ? -6.43 -33.562 -12.703 1 97.38 67 LEU A N 1
ATOM 533 C CA . LEU A 1 67 ? -6.902 -33.438 -11.328 1 97.38 67 LEU A CA 1
ATOM 534 C C . LEU A 1 67 ? -7.414 -34.781 -10.805 1 97.38 67 LEU A C 1
ATOM 536 O O . LEU A 1 67 ? -7.535 -35.75 -11.57 1 97.38 67 LEU A O 1
ATOM 540 N N . PRO A 1 68 ? -7.656 -34.875 -9.484 1 96.56 68 PRO A N 1
ATOM 541 C CA . PRO A 1 68 ? -8.312 -36.062 -8.969 1 96.56 68 PRO A CA 1
ATOM 542 C C . PRO A 1 68 ? -9.656 -36.344 -9.641 1 96.56 68 PRO A C 1
ATOM 544 O O . PRO A 1 68 ? -10.305 -35.438 -10.133 1 96.56 68 PRO A O 1
ATOM 547 N N . ALA A 1 69 ? -10.07 -37.531 -9.57 1 96.88 69 ALA A N 1
ATOM 548 C CA . ALA A 1 69 ? -11.219 -38 -10.328 1 96.88 69 ALA A CA 1
ATOM 549 C C . ALA A 1 69 ? -12.469 -37.188 -10.023 1 96.88 69 ALA A C 1
ATOM 551 O O . ALA A 1 69 ? -13.219 -36.812 -10.938 1 96.88 69 ALA A O 1
ATOM 552 N N . GLU A 1 70 ? -12.664 -36.906 -8.797 1 96.94 70 GLU A N 1
ATOM 553 C CA . GLU A 1 70 ? -13.859 -36.156 -8.406 1 96.94 70 GLU A CA 1
ATOM 554 C C . GLU A 1 70 ? -13.852 -34.75 -8.984 1 96.94 70 GLU A C 1
ATOM 556 O O . GLU A 1 70 ? -14.875 -34.281 -9.469 1 96.94 70 GLU A O 1
ATOM 561 N N . ALA A 1 71 ? -12.742 -34.094 -8.898 1 97.38 71 ALA A N 1
ATOM 562 C CA . ALA A 1 71 ? -12.594 -32.75 -9.445 1 97.38 71 ALA A CA 1
ATOM 563 C C . ALA A 1 71 ? -12.797 -32.75 -10.953 1 97.38 71 ALA A C 1
ATOM 565 O O . ALA A 1 71 ? -13.445 -31.859 -11.5 1 97.38 71 ALA A O 1
ATOM 566 N N . MET A 1 72 ? -12.25 -33.781 -11.625 1 97.56 72 MET A N 1
ATOM 567 C CA . MET A 1 72 ? -12.422 -33.938 -13.062 1 97.56 72 MET A CA 1
ATOM 568 C C . MET A 1 72 ? -13.898 -34.094 -13.422 1 97.56 72 MET A C 1
ATOM 570 O O . MET A 1 72 ? -14.391 -33.438 -14.359 1 97.56 72 MET A O 1
ATOM 574 N N . ARG A 1 73 ? -14.57 -34.875 -12.664 1 97.75 73 ARG A N 1
ATOM 575 C CA . ARG A 1 73 ? -15.977 -35.156 -12.922 1 97.75 73 ARG A CA 1
ATOM 576 C C . ARG A 1 73 ? -16.828 -33.906 -12.75 1 97.75 73 ARG A C 1
ATOM 578 O O . ARG A 1 73 ? -17.734 -33.656 -13.547 1 97.75 73 ARG A O 1
ATOM 585 N N . ARG A 1 74 ? -16.484 -33.125 -11.773 1 97.94 74 ARG A N 1
ATOM 586 C CA . ARG A 1 74 ? -17.266 -31.938 -11.438 1 97.94 74 ARG A CA 1
ATOM 587 C C . ARG A 1 74 ? -16.844 -30.734 -12.281 1 97.94 74 ARG A C 1
ATOM 589 O O . ARG A 1 74 ? -17.469 -29.672 -12.227 1 97.94 74 ARG A O 1
ATOM 596 N N . LYS A 1 75 ? -15.789 -30.938 -12.984 1 98.5 75 LYS A N 1
ATOM 597 C CA . LYS A 1 75 ? -15.227 -29.875 -13.805 1 98.5 75 LYS A CA 1
ATOM 598 C C . LYS A 1 75 ? -14.945 -28.625 -12.969 1 98.5 75 LYS A C 1
ATOM 600 O O . LYS A 1 75 ? -15.344 -27.516 -13.328 1 98.5 75 LYS A O 1
ATOM 605 N N . ARG A 1 76 ? -14.359 -28.891 -11.82 1 98.69 76 ARG A N 1
ATOM 606 C CA . ARG A 1 76 ? -13.914 -27.875 -10.883 1 98.69 76 ARG A CA 1
ATOM 607 C C . ARG A 1 76 ? -12.539 -28.203 -10.312 1 98.69 76 ARG A C 1
ATOM 609 O O . ARG A 1 76 ? -12.289 -29.344 -9.906 1 98.69 76 ARG A O 1
ATOM 616 N N . ASP A 1 77 ? -11.641 -27.25 -10.305 1 98.56 77 ASP A N 1
ATOM 617 C CA . ASP A 1 77 ? -10.367 -27.422 -9.617 1 98.56 77 ASP A CA 1
ATOM 618 C C . ASP A 1 77 ? -10.492 -27.078 -8.133 1 98.56 77 ASP A C 1
ATOM 620 O O . ASP A 1 77 ? -10.484 -25.906 -7.758 1 98.56 77 ASP A O 1
ATOM 624 N N . PHE A 1 78 ? -10.625 -28.078 -7.328 1 97.56 78 PHE A N 1
ATOM 625 C CA . PHE A 1 78 ? -10.695 -27.859 -5.887 1 97.56 78 PHE A CA 1
ATOM 626 C C . PHE A 1 78 ? -9.836 -28.875 -5.145 1 97.56 78 PHE A C 1
ATOM 628 O O . PHE A 1 78 ? -9.547 -29.953 -5.668 1 97.56 78 PHE A O 1
ATOM 635 N N . ASP A 1 79 ? -9.344 -28.531 -4.039 1 95.19 79 ASP A N 1
ATOM 636 C CA . ASP A 1 79 ? -8.641 -29.391 -3.09 1 95.19 79 ASP A CA 1
ATOM 637 C C . ASP A 1 79 ? -8.93 -28.969 -1.651 1 95.19 79 ASP A C 1
ATOM 639 O O . ASP A 1 79 ? -9.836 -28.172 -1.404 1 95.19 79 ASP A O 1
ATOM 643 N N . ALA A 1 80 ? -8.25 -29.547 -0.677 1 93.56 80 ALA A N 1
ATOM 644 C CA . ALA A 1 80 ? -8.555 -29.359 0.739 1 93.56 80 ALA A CA 1
ATOM 645 C C . ALA A 1 80 ? -8.258 -27.922 1.165 1 93.56 80 ALA A C 1
ATOM 647 O O . ALA A 1 80 ? -8.836 -27.422 2.141 1 93.56 80 ALA A O 1
ATOM 648 N N . TRP A 1 81 ? -7.418 -27.203 0.447 1 95.12 81 TRP A N 1
ATOM 649 C CA . TRP A 1 81 ? -7.016 -25.859 0.821 1 95.12 81 TRP A CA 1
ATOM 650 C C . TRP A 1 81 ? -8.141 -24.859 0.541 1 95.12 81 TRP A C 1
ATOM 652 O O . TRP A 1 81 ? -8.195 -23.797 1.162 1 95.12 81 TRP A O 1
ATOM 662 N N . ASP A 1 82 ? -9.047 -25.188 -0.359 1 97.31 82 ASP A N 1
ATOM 663 C CA . ASP A 1 82 ? -10.062 -24.234 -0.793 1 97.31 82 ASP A CA 1
ATOM 664 C C . ASP A 1 82 ? -10.977 -23.844 0.366 1 97.31 82 ASP A C 1
ATOM 666 O O . ASP A 1 82 ? -11.469 -22.703 0.412 1 97.31 82 ASP A O 1
ATOM 670 N N . SER A 1 83 ? -11.094 -24.703 1.329 1 95.94 83 SER A N 1
ATOM 671 C CA . SER A 1 83 ? -12.023 -24.438 2.422 1 95.94 83 SER A CA 1
ATOM 672 C C . SER A 1 83 ? -11.406 -23.5 3.455 1 95.94 83 SER A C 1
ATOM 674 O O . SER A 1 83 ? -12.125 -22.906 4.262 1 95.94 83 SER A O 1
ATOM 676 N N . VAL A 1 84 ? -10.109 -23.344 3.461 1 96.69 84 VAL A N 1
ATOM 677 C CA . VAL A 1 84 ? -9.492 -22.531 4.5 1 96.69 84 VAL A CA 1
ATOM 678 C C . VAL A 1 84 ? -8.898 -21.266 3.879 1 96.69 84 VAL A C 1
ATOM 680 O O . VAL A 1 84 ? -8.492 -20.344 4.594 1 96.69 84 VAL A O 1
ATOM 683 N N . CYS A 1 85 ? -8.891 -21.219 2.545 1 98 85 CYS A N 1
ATOM 684 C CA . CYS A 1 85 ? -8.336 -20.062 1.853 1 98 85 CYS A CA 1
ATOM 685 C C . CYS A 1 85 ? -9.422 -19.016 1.578 1 98 85 CYS A C 1
ATOM 687 O O . CYS A 1 85 ? -10.609 -19.344 1.56 1 98 85 CYS A O 1
ATOM 689 N N . ASP A 1 86 ? -8.984 -17.766 1.444 1 97.75 86 ASP A N 1
ATOM 690 C CA . ASP A 1 86 ? -9.812 -16.75 0.802 1 97.75 86 ASP A CA 1
ATOM 691 C C . ASP A 1 86 ? -9.641 -16.781 -0.716 1 97.75 86 ASP A C 1
ATOM 693 O O . ASP A 1 86 ? -8.617 -17.25 -1.222 1 97.75 86 ASP A O 1
ATOM 697 N N . HIS A 1 87 ? -10.688 -16.359 -1.395 1 98.56 87 HIS A N 1
ATOM 698 C CA . HIS A 1 87 ? -10.672 -16.406 -2.854 1 98.56 87 HIS A CA 1
ATOM 699 C C . HIS A 1 87 ? -10.914 -15.008 -3.438 1 98.56 87 HIS A C 1
ATOM 701 O O . HIS A 1 87 ? -12.016 -14.469 -3.32 1 98.56 87 HIS A O 1
ATOM 707 N N . LEU A 1 88 ? -9.883 -14.469 -4.031 1 98.06 88 LEU A N 1
ATOM 708 C CA . LEU A 1 88 ? -9.984 -13.188 -4.719 1 98.06 88 LEU A CA 1
ATOM 709 C C . LEU A 1 88 ? -10.562 -13.375 -6.117 1 98.06 88 LEU A C 1
ATOM 711 O O . LEU A 1 88 ? -10.125 -14.242 -6.871 1 98.06 88 LEU A O 1
ATOM 715 N N . LEU A 1 89 ? -11.539 -12.508 -6.465 1 98.31 89 LEU A N 1
ATOM 716 C CA . LEU A 1 89 ? -12.227 -12.641 -7.746 1 98.31 89 LEU A CA 1
ATOM 717 C C . LEU A 1 89 ? -12.094 -11.359 -8.57 1 98.31 89 LEU A C 1
ATOM 719 O O . LEU A 1 89 ? -12.031 -10.266 -8.008 1 98.31 89 LEU A O 1
ATOM 723 N N . VAL A 1 90 ? -11.992 -11.516 -9.836 1 97.81 90 VAL A N 1
ATOM 724 C CA . VAL A 1 90 ? -12.281 -10.445 -10.781 1 97.81 90 VAL A CA 1
ATOM 725 C C . VAL A 1 90 ? -13.594 -10.734 -11.508 1 97.81 90 VAL A C 1
ATOM 727 O O . VAL A 1 90 ? -13.766 -11.805 -12.094 1 97.81 90 VAL A O 1
ATOM 730 N N . LEU A 1 91 ? -14.492 -9.805 -11.391 1 98.06 91 LEU A N 1
ATOM 731 C CA . LEU A 1 91 ? -15.812 -9.938 -12.008 1 98.06 91 LEU A CA 1
ATOM 732 C C . LEU A 1 91 ? -16 -8.914 -13.125 1 98.06 91 LEU A C 1
ATOM 734 O O . LEU A 1 91 ? -15.609 -7.754 -12.984 1 98.06 91 LEU A O 1
ATOM 738 N N . ASP A 1 92 ? -16.516 -9.352 -14.227 1 98.19 92 ASP A N 1
ATOM 739 C CA . ASP A 1 92 ? -16.984 -8.438 -15.266 1 98.19 92 ASP A CA 1
ATOM 740 C C . ASP A 1 92 ? -18.453 -8.102 -15.094 1 98.19 92 ASP A C 1
ATOM 742 O O . ASP A 1 92 ? -19.328 -8.898 -15.453 1 98.19 92 ASP A O 1
ATOM 746 N N . LYS A 1 93 ? -18.688 -6.902 -14.711 1 96.62 93 LYS A N 1
ATOM 747 C CA . LYS A 1 93 ? -20.031 -6.484 -14.336 1 96.62 93 LYS A CA 1
ATOM 748 C C . LYS A 1 93 ? -20.875 -6.18 -15.57 1 96.62 93 LYS A C 1
ATOM 750 O O . LYS A 1 93 ? -22.078 -5.957 -15.469 1 96.62 93 LYS A O 1
ATOM 755 N N . SER A 1 94 ? -20.266 -6.16 -16.734 1 97 94 SER A N 1
ATOM 756 C CA . SER A 1 94 ? -21.031 -5.984 -17.953 1 97 94 SER A CA 1
ATOM 757 C C . SER A 1 94 ? -21.797 -7.254 -18.328 1 97 94 SER A C 1
ATOM 759 O O . SER A 1 94 ? -22.703 -7.223 -19.156 1 97 94 SER A O 1
ATOM 761 N N . ILE A 1 95 ? -21.344 -8.352 -17.766 1 96.94 95 ILE A N 1
ATOM 762 C CA . ILE A 1 95 ? -22.047 -9.609 -18 1 96.94 95 ILE A CA 1
ATOM 763 C C . ILE A 1 95 ? -23.312 -9.664 -17.141 1 96.94 95 ILE A C 1
ATOM 765 O O . ILE A 1 95 ? -23.25 -9.547 -15.914 1 96.94 95 ILE A O 1
ATOM 769 N N . GLU A 1 96 ? -24.453 -9.805 -17.75 1 93.94 96 GLU A N 1
ATOM 770 C CA . GLU A 1 96 ? -25.719 -9.875 -17.047 1 93.94 96 GLU A CA 1
ATOM 771 C C . GLU A 1 96 ? -25.875 -11.195 -16.312 1 93.94 96 GLU A C 1
ATOM 773 O O . GLU A 1 96 ? -25.344 -12.219 -16.734 1 93.94 96 GLU A O 1
ATOM 778 N N . GLY A 1 97 ? -26.609 -11.148 -15.164 1 92.19 97 GLY A N 1
ATOM 779 C CA . GLY A 1 97 ? -26.859 -12.367 -14.414 1 92.19 97 GLY A CA 1
ATOM 780 C C . GLY A 1 97 ? -26.312 -12.328 -13 1 92.19 97 GLY A C 1
ATOM 781 O O . GLY A 1 97 ? -26.172 -11.258 -12.414 1 92.19 97 GLY A O 1
ATOM 782 N N . ASP A 1 98 ? -26.078 -13.609 -12.492 1 95.62 98 ASP A N 1
ATOM 783 C CA . ASP A 1 98 ? -25.578 -13.734 -11.125 1 95.62 98 ASP A CA 1
ATOM 784 C C . ASP A 1 98 ? -24.078 -13.516 -11.062 1 95.62 98 ASP A C 1
ATOM 786 O O . ASP A 1 98 ? -23.375 -13.617 -12.078 1 95.62 98 ASP A O 1
ATOM 790 N N . SER A 1 99 ? -23.562 -13.219 -9.914 1 96.12 99 SER A N 1
ATOM 791 C CA . SER A 1 99 ? -22.141 -12.922 -9.742 1 96.12 99 SER A CA 1
ATOM 792 C C . SER A 1 99 ? -21.281 -14.109 -10.164 1 96.12 99 SER A C 1
ATOM 794 O O . SER A 1 99 ? -20.172 -13.93 -10.664 1 96.12 99 SER A O 1
ATOM 796 N N . GLU A 1 100 ? -21.781 -15.328 -10.062 1 96.75 100 GLU A N 1
ATOM 797 C CA . GLU A 1 100 ? -21.047 -16.531 -10.406 1 96.75 100 GLU A CA 1
ATOM 798 C C . GLU A 1 100 ? -20.703 -16.562 -11.891 1 96.75 100 GLU A C 1
ATOM 800 O O . GLU A 1 100 ? -19.656 -17.109 -12.281 1 96.75 100 GLU A O 1
ATOM 805 N N . ASP A 1 101 ? -21.547 -15.891 -12.656 1 96.5 101 ASP A N 1
ATOM 806 C CA . ASP A 1 101 ? -21.359 -15.898 -14.109 1 96.5 101 ASP A CA 1
ATOM 807 C C . ASP A 1 101 ? -20.375 -14.805 -14.539 1 96.5 101 ASP A C 1
ATOM 809 O O . ASP A 1 101 ? -19.891 -14.805 -15.664 1 96.5 101 ASP A O 1
ATOM 813 N N . GLN A 1 102 ? -20.109 -13.977 -13.617 1 98.31 102 GLN A N 1
ATOM 814 C CA . GLN A 1 102 ? -19.359 -12.773 -13.953 1 98.31 102 GLN A CA 1
ATOM 815 C C . GLN A 1 102 ? -17.875 -12.953 -13.641 1 98.31 102 GLN A C 1
ATOM 817 O O . GLN A 1 102 ? -17.062 -12.086 -13.969 1 98.31 102 GLN A O 1
ATOM 822 N N . ILE A 1 103 ? -17.484 -14.141 -13.047 1 98.56 103 ILE A N 1
ATOM 823 C CA . ILE A 1 103 ? -16.125 -14.352 -12.594 1 98.56 103 ILE A CA 1
ATOM 824 C C . ILE A 1 103 ? -15.227 -14.688 -13.781 1 98.56 103 ILE A C 1
ATOM 826 O O . ILE A 1 103 ? -15.477 -15.648 -14.508 1 98.56 103 ILE A O 1
ATOM 830 N N . VAL A 1 104 ? -14.109 -13.852 -13.984 1 98.5 104 VAL A N 1
ATOM 831 C CA . VAL A 1 104 ? -13.266 -14.023 -15.164 1 98.5 104 VAL A CA 1
ATOM 832 C C . VAL A 1 104 ? -11.82 -14.289 -14.742 1 98.5 104 VAL A C 1
ATOM 834 O O . VAL A 1 104 ? -10.969 -14.586 -15.578 1 98.5 104 VAL A O 1
ATOM 837 N N . GLY A 1 105 ? -11.508 -14.18 -13.469 1 98.19 105 GLY A N 1
ATOM 838 C CA . GLY A 1 105 ? -10.195 -14.445 -12.898 1 98.19 105 GLY A CA 1
ATOM 839 C C . GLY A 1 105 ? -10.227 -14.648 -11.398 1 98.19 105 GLY A C 1
ATOM 840 O O . GLY A 1 105 ? -11.195 -14.281 -10.734 1 98.19 105 GLY A O 1
ATOM 841 N N . THR A 1 106 ? -9.164 -15.227 -10.898 1 98.44 106 THR A N 1
ATOM 842 C CA . THR A 1 106 ? -9.172 -15.516 -9.469 1 98.44 106 THR A CA 1
ATOM 843 C C . THR A 1 106 ? -7.762 -15.781 -8.961 1 98.44 106 THR A C 1
ATOM 845 O O . THR A 1 106 ? -6.859 -16.094 -9.75 1 98.44 106 THR A O 1
ATOM 848 N N . TYR A 1 107 ? -7.586 -15.578 -7.668 1 98.12 107 TYR A N 1
ATOM 849 C CA . TYR A 1 107 ? -6.477 -16.031 -6.832 1 98.12 107 TYR A CA 1
ATOM 850 C C . TYR A 1 107 ? -6.984 -16.734 -5.582 1 98.12 107 TYR A C 1
ATOM 852 O O . TYR A 1 107 ? -8.047 -16.391 -5.055 1 98.12 107 TYR A O 1
ATOM 860 N N . ARG A 1 108 ? -6.223 -17.688 -5.188 1 98.44 108 ARG A N 1
ATOM 861 C CA . ARG A 1 108 ? -6.414 -18.234 -3.846 1 98.44 108 ARG A CA 1
ATOM 862 C C . ARG A 1 108 ? -5.414 -17.641 -2.863 1 98.44 108 ARG A C 1
ATOM 864 O O . ARG A 1 108 ? -4.219 -17.562 -3.152 1 98.44 108 ARG A O 1
ATOM 871 N N . LEU A 1 109 ? -5.906 -17.156 -1.693 1 98.38 109 LEU A N 1
ATOM 872 C CA . LEU A 1 109 ? -5.082 -16.469 -0.707 1 98.38 109 LEU A CA 1
ATOM 873 C C . LEU A 1 109 ? -5.078 -17.219 0.62 1 98.38 109 LEU A C 1
ATOM 875 O O . LEU A 1 109 ? -6.137 -17.531 1.164 1 98.38 109 LEU A O 1
ATOM 879 N N . LEU A 1 110 ? -3.9 -17.516 1.109 1 98.56 110 LEU A N 1
ATOM 880 C CA . LEU A 1 110 ? -3.746 -18.234 2.367 1 98.56 110 LEU A CA 1
ATOM 881 C C . LEU A 1 110 ? -2.83 -17.484 3.322 1 98.56 110 LEU A C 1
ATOM 883 O O . LEU A 1 110 ? -1.63 -17.359 3.07 1 98.56 110 LEU A O 1
ATOM 887 N N . ARG A 1 111 ? -3.336 -16.984 4.445 1 98.12 111 ARG A N 1
ATOM 888 C CA . ARG A 1 111 ? -2.559 -16.25 5.445 1 98.12 111 ARG A CA 1
ATOM 889 C C . ARG A 1 111 ? -1.787 -17.219 6.34 1 98.12 111 ARG A C 1
ATOM 891 O O . ARG A 1 111 ? -2.252 -18.328 6.613 1 98.12 111 ARG A O 1
ATOM 898 N N . GLN A 1 112 ? -0.752 -16.766 6.848 1 97.69 112 GLN A N 1
ATOM 899 C CA . GLN A 1 112 ? 0.147 -17.609 7.641 1 97.69 112 GLN A CA 1
ATOM 900 C C . GLN A 1 112 ? -0.576 -18.203 8.844 1 97.69 112 GLN A C 1
ATOM 902 O O . GLN A 1 112 ? -0.4 -19.391 9.148 1 97.69 112 GLN A O 1
ATOM 907 N N . GLU A 1 113 ? -1.352 -17.359 9.57 1 96.44 113 GLU A N 1
ATOM 908 C CA . GLU A 1 113 ? -2.053 -17.859 10.75 1 96.44 113 GLU A CA 1
ATOM 909 C C . GLU A 1 113 ? -2.961 -19.031 10.391 1 96.44 113 GLU A C 1
ATOM 911 O O . GLU A 1 113 ? -3.035 -20.016 11.125 1 96.44 113 GLU A O 1
ATOM 916 N N . THR A 1 114 ? -3.648 -18.953 9.273 1 97.19 114 THR A N 1
ATOM 917 C CA . THR A 1 114 ? -4.52 -20.031 8.789 1 97.19 114 THR A CA 1
ATOM 918 C C . THR A 1 114 ? -3.703 -21.234 8.328 1 97.19 114 THR A C 1
ATOM 920 O O . THR A 1 114 ? -4.051 -22.375 8.625 1 97.19 114 THR A O 1
ATOM 923 N N . ALA A 1 115 ? -2.615 -20.969 7.621 1 96.44 115 ALA A N 1
ATOM 924 C CA . ALA A 1 115 ? -1.736 -22.047 7.168 1 96.44 115 ALA A CA 1
ATOM 925 C C . ALA A 1 115 ? -1.2 -22.859 8.344 1 96.44 115 ALA A C 1
ATOM 927 O O . ALA A 1 115 ? -1.267 -24.094 8.352 1 96.44 115 ALA A O 1
ATOM 928 N N . LEU A 1 116 ? -0.73 -22.125 9.344 1 93.69 116 LEU A N 1
ATOM 929 C CA . LEU A 1 116 ? -0.143 -22.781 10.5 1 93.69 116 LEU A CA 1
ATOM 930 C C . LEU A 1 116 ? -1.188 -23.609 11.25 1 93.69 116 LEU A C 1
ATOM 932 O O . LEU A 1 116 ? -0.877 -24.672 11.789 1 93.69 116 LEU A O 1
ATOM 936 N N . ALA A 1 117 ? -2.4 -23.109 11.211 1 95.5 117 ALA A N 1
ATOM 937 C CA . ALA A 1 117 ? -3.492 -23.812 11.875 1 95.5 117 ALA A CA 1
ATOM 938 C C . ALA A 1 117 ? -3.924 -25.031 11.07 1 95.5 117 ALA A C 1
ATOM 940 O O . ALA A 1 117 ? -4.652 -25.891 11.57 1 95.5 117 ALA A O 1
ATOM 941 N N . ASN A 1 118 ? -3.518 -25.109 9.781 1 94.38 118 ASN A N 1
ATOM 942 C CA . ASN A 1 118 ? -3.963 -26.172 8.883 1 94.38 118 ASN A CA 1
ATOM 943 C C . ASN A 1 118 ? -2.781 -26.922 8.258 1 94.38 118 ASN A C 1
ATOM 945 O O . ASN A 1 118 ? -2.803 -27.234 7.07 1 94.38 118 ASN A O 1
ATOM 949 N N . ASN A 1 119 ? -1.71 -27.078 8.969 1 89.94 119 ASN A N 1
ATOM 950 C CA . ASN A 1 119 ? -0.571 -27.938 8.633 1 89.94 119 ASN A CA 1
ATOM 951 C C . ASN A 1 119 ? 0.353 -27.266 7.625 1 89.94 119 ASN A C 1
ATOM 953 O O . ASN A 1 119 ? 0.982 -27.938 6.809 1 89.94 119 ASN A O 1
ATOM 957 N N . GLY A 1 120 ? 0.333 -25.969 7.512 1 92.12 120 GLY A N 1
ATOM 958 C CA . GLY A 1 120 ? 1.331 -25.219 6.762 1 92.12 120 GLY A CA 1
ATOM 959 C C . GLY A 1 120 ? 0.812 -24.688 5.438 1 92.12 120 GLY A C 1
ATOM 960 O O . GLY A 1 120 ? -0.398 -24.672 5.203 1 92.12 120 GLY A O 1
ATOM 961 N N . PHE A 1 121 ? 1.741 -24.219 4.656 1 96.62 121 PHE A N 1
ATOM 962 C CA . PHE A 1 121 ? 1.435 -23.641 3.354 1 96.62 121 PHE A CA 1
ATOM 963 C C . PHE A 1 121 ? 1.401 -24.719 2.277 1 96.62 121 PHE A C 1
ATOM 965 O O . PHE A 1 121 ? 2.09 -25.734 2.391 1 96.62 121 PHE A O 1
ATOM 972 N N . TYR A 1 122 ? 0.615 -24.516 1.187 1 94.38 122 TYR A N 1
ATOM 973 C CA . TYR A 1 122 ? 0.596 -25.391 0.019 1 94.38 122 TYR A CA 1
ATOM 974 C C . TYR A 1 122 ? 1.989 -25.531 -0.585 1 94.38 122 TYR A C 1
ATOM 976 O O . TYR A 1 122 ? 2.426 -26.625 -0.919 1 94.38 122 TYR A O 1
ATOM 984 N N . SER A 1 123 ? 2.721 -24.453 -0.71 1 97.06 123 SER A N 1
ATOM 985 C CA . SER A 1 123 ? 4.027 -24.422 -1.357 1 97.06 123 SER A CA 1
ATOM 986 C C . SER A 1 123 ? 5.047 -25.266 -0.591 1 97.06 123 SER A C 1
ATOM 988 O O . SER A 1 123 ? 6.094 -25.625 -1.132 1 97.06 123 SER A O 1
ATOM 990 N N . ALA A 1 124 ? 4.75 -25.547 0.664 1 96.88 124 ALA A N 1
ATOM 991 C CA . ALA A 1 124 ? 5.652 -26.344 1.491 1 96.88 124 ALA A CA 1
ATOM 992 C C . ALA A 1 124 ? 5.758 -27.781 0.971 1 96.88 124 ALA A C 1
ATOM 994 O O . ALA A 1 124 ? 6.668 -28.516 1.351 1 96.88 124 ALA A O 1
ATOM 995 N N . SER A 1 125 ? 4.848 -28.141 0.137 1 95.38 125 SER A N 1
ATOM 996 C CA . SER A 1 125 ? 4.938 -29.453 -0.491 1 95.38 125 SER A CA 1
ATOM 997 C C . SER A 1 125 ? 6.008 -29.484 -1.574 1 95.38 125 SER A C 1
ATOM 999 O O . SER A 1 125 ? 6.422 -30.547 -2.021 1 95.38 125 SER A O 1
ATOM 1001 N N . GLU A 1 126 ? 6.504 -28.344 -1.987 1 97.62 126 GLU A N 1
ATOM 1002 C CA . GLU A 1 126 ? 7.453 -28.266 -3.092 1 97.62 126 GLU A CA 1
ATOM 1003 C C . GLU A 1 126 ? 8.758 -27.594 -2.654 1 97.62 126 GLU A C 1
ATOM 1005 O O . GLU A 1 126 ? 9.828 -27.922 -3.176 1 97.62 126 GLU A O 1
ATOM 1010 N N . PHE A 1 127 ? 8.688 -26.766 -1.699 1 98.56 127 PHE A N 1
ATOM 1011 C CA . PHE A 1 127 ? 9.836 -25.953 -1.308 1 98.56 127 PHE A CA 1
ATOM 1012 C C . PHE A 1 127 ? 9.977 -25.906 0.209 1 98.56 127 PHE A C 1
ATOM 1014 O O . PHE A 1 127 ? 9.023 -26.203 0.936 1 98.56 127 PHE A O 1
ATOM 1021 N N . ASP A 1 128 ? 11.148 -25.5 0.693 1 97.88 128 ASP A N 1
ATOM 1022 C CA . ASP A 1 128 ? 11.398 -25.375 2.125 1 97.88 128 ASP A CA 1
ATOM 1023 C C . ASP A 1 128 ? 10.82 -24.062 2.66 1 97.88 128 ASP A C 1
ATOM 1025 O O . ASP A 1 128 ? 11.57 -23.125 2.977 1 97.88 128 ASP A O 1
ATOM 1029 N N . ILE A 1 129 ? 9.547 -24.062 2.869 1 97.94 129 ILE A N 1
ATOM 1030 C CA . ILE A 1 129 ? 8.836 -22.875 3.348 1 97.94 129 ILE A CA 1
ATOM 1031 C C . ILE A 1 129 ? 9 -22.75 4.859 1 97.94 129 ILE A C 1
ATOM 1033 O O . ILE A 1 129 ? 9.086 -21.641 5.391 1 97.94 129 ILE A O 1
ATOM 1037 N N . ALA A 1 130 ? 9.055 -23.891 5.504 1 95.38 130 ALA A N 1
ATOM 1038 C CA . ALA A 1 130 ? 9.203 -23.891 6.957 1 95.38 130 ALA A CA 1
ATOM 1039 C C . ALA A 1 130 ? 10.477 -23.156 7.375 1 95.38 130 ALA A C 1
ATOM 1041 O O . ALA A 1 130 ? 10.445 -22.312 8.281 1 95.38 130 ALA A O 1
ATOM 1042 N N . GLY A 1 131 ? 11.617 -23.5 6.664 1 96.06 131 GLY A N 1
ATOM 1043 C CA . GLY A 1 131 ? 12.867 -22.812 6.953 1 96.06 131 GLY A CA 1
ATOM 1044 C C . GLY A 1 131 ? 12.797 -21.312 6.688 1 96.06 131 GLY A C 1
ATOM 1045 O O . GLY A 1 131 ? 13.297 -20.516 7.48 1 96.06 131 GLY A O 1
ATOM 1046 N N . LEU A 1 132 ? 12.18 -20.953 5.609 1 97.56 132 LEU A N 1
ATOM 1047 C CA . LEU A 1 132 ? 12.023 -19.547 5.242 1 97.56 132 LEU A CA 1
ATOM 1048 C C . LEU A 1 132 ? 11.25 -18.781 6.312 1 97.56 132 LEU A C 1
ATOM 1050 O O . LEU A 1 132 ? 11.688 -17.719 6.762 1 97.56 132 LEU A O 1
ATOM 1054 N N . VAL A 1 133 ? 10.141 -19.312 6.797 1 96.75 133 VAL A N 1
ATOM 1055 C CA . VAL A 1 133 ? 9.281 -18.672 7.789 1 96.75 133 VAL A CA 1
ATOM 1056 C C . VAL A 1 133 ? 10.016 -18.594 9.133 1 96.75 133 VAL A C 1
ATOM 1058 O O . VAL A 1 133 ? 9.945 -17.578 9.82 1 96.75 133 VAL A O 1
ATOM 1061 N N . ALA A 1 134 ? 10.75 -19.641 9.422 1 96.06 134 ALA A N 1
ATOM 1062 C CA . ALA A 1 134 ? 11.453 -19.703 10.703 1 96.06 134 ALA A CA 1
ATOM 1063 C C . ALA A 1 134 ? 12.516 -18.609 10.797 1 96.06 134 ALA A C 1
ATOM 1065 O O . ALA A 1 134 ? 12.805 -18.109 11.891 1 96.06 134 ALA A O 1
ATOM 1066 N N . ARG A 1 135 ? 13.086 -18.219 9.688 1 96.88 135 ARG A N 1
ATOM 1067 C CA . ARG A 1 135 ? 14.133 -17.188 9.664 1 96.88 135 ARG A CA 1
ATOM 1068 C C . ARG A 1 135 ? 13.539 -15.797 9.82 1 96.88 135 ARG A C 1
ATOM 1070 O O . ARG A 1 135 ? 14.273 -14.82 9.953 1 96.88 135 ARG A O 1
ATOM 1077 N N . HIS A 1 136 ? 12.273 -15.656 9.852 1 95.81 136 HIS A N 1
ATOM 1078 C CA . HIS A 1 136 ? 11.609 -14.359 9.969 1 95.81 136 HIS A CA 1
ATOM 1079 C C . HIS A 1 136 ? 10.539 -14.391 11.047 1 95.81 136 HIS A C 1
ATOM 1081 O O . HIS A 1 136 ? 9.359 -14.172 10.766 1 95.81 136 HIS A O 1
ATOM 1087 N N . PRO A 1 137 ? 11.211 -14.445 12.273 1 90.81 137 PRO A N 1
ATOM 1088 C CA . PRO A 1 137 ? 10.234 -14.469 13.367 1 90.81 137 PRO A CA 1
ATOM 1089 C C . PRO A 1 137 ? 9.492 -13.148 13.523 1 90.81 137 PRO A C 1
ATOM 1091 O O . PRO A 1 137 ? 10.094 -12.078 13.398 1 90.81 137 PRO A O 1
ATOM 1094 N N . GLY A 1 138 ? 8.289 -13.023 13.352 1 91.75 138 GLY A N 1
ATOM 1095 C CA . GLY A 1 138 ? 7.492 -11.82 13.531 1 91.75 138 GLY A CA 1
ATOM 1096 C C . GLY A 1 138 ? 6.84 -11.336 12.25 1 91.75 138 GLY A C 1
ATOM 1097 O O . GLY A 1 138 ? 6.031 -10.406 12.273 1 91.75 138 GLY A O 1
ATOM 1098 N N . LYS A 1 139 ? 7.371 -11.867 11.195 1 94.94 139 LYS A N 1
ATOM 1099 C CA . LYS A 1 139 ? 6.754 -11.492 9.93 1 94.94 139 LYS A CA 1
ATOM 1100 C C . LYS A 1 139 ? 5.539 -12.367 9.625 1 94.94 139 LYS A C 1
ATOM 1102 O O . LYS A 1 139 ? 5.488 -13.531 10.031 1 94.94 139 LYS A O 1
ATOM 1107 N N . ARG A 1 140 ? 4.59 -11.773 8.984 1 96.81 140 ARG A N 1
ATOM 1108 C CA . ARG A 1 140 ? 3.377 -12.469 8.562 1 96.81 140 ARG A CA 1
ATOM 1109 C C . ARG A 1 140 ? 3.402 -12.734 7.059 1 96.81 140 ARG A C 1
ATOM 1111 O O . ARG A 1 140 ? 3.357 -11.805 6.254 1 96.81 140 ARG A O 1
ATOM 1118 N N . PHE A 1 141 ? 3.395 -14.008 6.73 1 98 141 PHE A N 1
ATOM 1119 C CA . PHE A 1 141 ? 3.418 -14.406 5.328 1 98 141 PHE A CA 1
ATOM 1120 C C . PHE A 1 141 ? 2.006 -14.664 4.816 1 98 141 PHE A C 1
ATOM 1122 O O . PHE A 1 141 ? 1.101 -14.969 5.598 1 98 141 PHE A O 1
ATOM 1129 N N . MET A 1 142 ? 1.813 -14.508 3.555 1 98.25 142 MET A N 1
ATOM 1130 C CA . MET A 1 142 ? 0.637 -15.023 2.861 1 98.25 142 MET A CA 1
ATOM 1131 C C . MET A 1 142 ? 1.033 -15.727 1.567 1 98.25 142 MET A C 1
ATOM 1133 O O . MET A 1 142 ? 2.002 -15.336 0.915 1 98.25 142 MET A O 1
ATOM 1137 N N . GLU A 1 143 ? 0.292 -16.719 1.264 1 98.69 143 GLU A N 1
ATOM 1138 C CA . GLU A 1 143 ? 0.533 -17.469 0.037 1 98.69 143 GLU A CA 1
ATOM 1139 C C . GLU A 1 143 ? -0.525 -17.156 -1.019 1 98.69 143 GLU A C 1
ATOM 1141 O O . GLU A 1 143 ? -1.72 -17.125 -0.716 1 98.69 143 GLU A O 1
ATOM 1146 N N . LEU A 1 144 ? -0.024 -16.844 -2.176 1 98 144 LEU A N 1
ATOM 1147 C CA . LEU A 1 144 ? -0.876 -16.703 -3.352 1 98 144 LEU A CA 1
ATOM 1148 C C . LEU A 1 144 ? -0.769 -17.922 -4.254 1 98 144 LEU A C 1
ATOM 1150 O O . LEU A 1 144 ? 0.332 -18.406 -4.516 1 98 144 LEU A O 1
ATOM 1154 N N . GLY A 1 145 ? -1.909 -18.406 -4.676 1 97.25 145 GLY A N 1
ATOM 1155 C CA . GLY A 1 145 ? -1.926 -19.562 -5.551 1 97.25 145 GLY A CA 1
ATOM 1156 C C . GLY A 1 145 ? -3.168 -19.641 -6.418 1 97.25 145 GLY A C 1
ATOM 1157 O O . GLY A 1 145 ? -4.062 -18.797 -6.305 1 97.25 145 GLY A O 1
ATOM 1158 N N . ARG A 1 146 ? -3.102 -20.578 -7.309 1 97.44 146 ARG A N 1
ATOM 1159 C CA . ARG A 1 146 ? -4.219 -20.891 -8.195 1 97.44 146 ARG A CA 1
ATOM 1160 C C . ARG A 1 146 ? -4.652 -19.656 -8.984 1 97.44 146 ARG A C 1
ATOM 1162 O O . ARG A 1 146 ? -5.852 -19.391 -9.109 1 97.44 146 ARG A O 1
ATOM 1169 N N . SER A 1 147 ? -3.648 -18.922 -9.336 1 96.88 147 SER A N 1
ATOM 1170 C CA . SER A 1 147 ? -3.949 -17.719 -10.125 1 96.88 147 SER A CA 1
ATOM 1171 C C . SER A 1 147 ? -4.312 -18.078 -11.562 1 96.88 147 SER A C 1
ATOM 1173 O O . SER A 1 147 ? -3.59 -18.828 -12.219 1 96.88 147 SER A O 1
ATOM 1175 N N . CYS A 1 148 ? -5.449 -17.547 -12.062 1 96.94 148 CYS A N 1
ATOM 1176 C CA . CYS A 1 148 ? -5.766 -17.734 -13.477 1 96.94 148 CYS A CA 1
ATOM 1177 C C . CYS A 1 148 ? -6.766 -16.688 -13.953 1 96.94 148 CYS A C 1
ATOM 1179 O O . CYS A 1 148 ? -7.465 -16.078 -13.141 1 96.94 148 CYS A O 1
ATOM 1181 N N . VAL A 1 149 ? -6.711 -16.438 -15.172 1 97.69 149 VAL A N 1
ATOM 1182 C CA . VAL A 1 149 ? -7.602 -15.531 -15.883 1 97.69 149 VAL A CA 1
ATOM 1183 C C . VAL A 1 149 ? -8.109 -16.188 -17.156 1 97.69 149 VAL A C 1
ATOM 1185 O O . VAL A 1 149 ? -7.34 -16.844 -17.875 1 97.69 149 VAL A O 1
ATOM 1188 N N . LEU A 1 150 ? -9.391 -16.047 -17.438 1 98.19 150 LEU A N 1
ATOM 1189 C CA . LEU A 1 150 ? -9.93 -16.562 -18.703 1 98.19 150 LEU A CA 1
ATOM 1190 C C . LEU A 1 150 ? -9.219 -15.922 -19.891 1 98.19 150 LEU A C 1
ATOM 1192 O O . LEU A 1 150 ? -8.836 -14.75 -19.844 1 98.19 150 LEU A O 1
ATOM 1196 N N . PRO A 1 151 ? -9.133 -16.672 -20.938 1 96.69 151 PRO A N 1
ATOM 1197 C CA . PRO A 1 151 ? -8.32 -16.219 -22.078 1 96.69 151 PRO A CA 1
ATOM 1198 C C . PRO A 1 151 ? -8.758 -14.867 -22.625 1 96.69 151 PRO A C 1
ATOM 1200 O O . PRO A 1 151 ? -7.918 -14.016 -22.938 1 96.69 151 PRO A O 1
ATOM 1203 N N . GLU A 1 152 ? -10.016 -14.594 -22.703 1 96.06 152 GLU A N 1
ATOM 1204 C CA . GLU A 1 152 ? -10.547 -13.367 -23.297 1 96.06 152 GLU A CA 1
ATOM 1205 C C . GLU A 1 152 ? -10.266 -12.156 -22.406 1 96.06 152 GLU A C 1
ATOM 1207 O O . GLU A 1 152 ? -10.391 -11.016 -22.859 1 96.06 152 GLU A O 1
ATOM 1212 N N . TYR A 1 153 ? -9.844 -12.4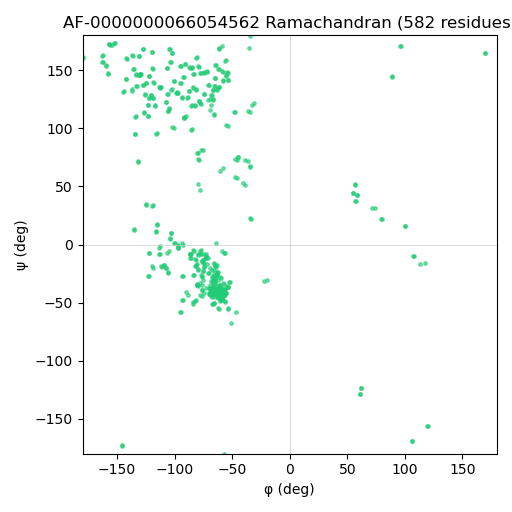45 -21.219 1 97.25 153 TYR A N 1
ATOM 1213 C CA . TYR A 1 153 ? -9.695 -11.359 -20.25 1 97.25 153 TYR A CA 1
ATOM 1214 C C . TYR A 1 153 ? -8.242 -11.1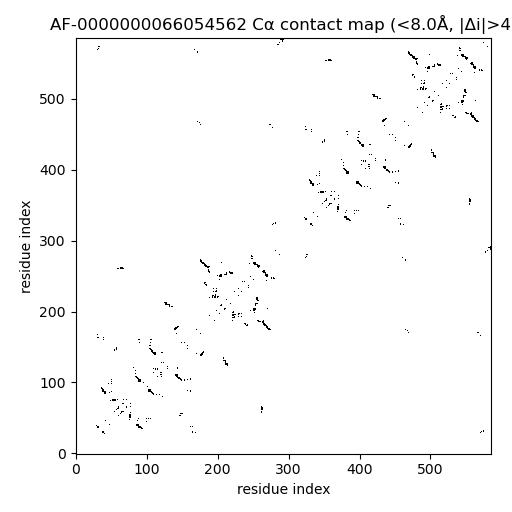8 -19.844 1 97.25 153 TYR A C 1
ATOM 1216 O O . TYR A 1 153 ? -7.941 -10.461 -18.891 1 97.25 153 TYR A O 1
ATOM 1224 N N . ARG A 1 154 ? -7.332 -11.812 -20.547 1 95.31 154 ARG A N 1
ATOM 1225 C CA . ARG A 1 154 ? -5.914 -11.695 -20.219 1 95.31 154 ARG A CA 1
ATOM 1226 C C . ARG A 1 154 ? -5.332 -10.398 -20.766 1 95.31 154 ARG A C 1
ATOM 1228 O O . ARG A 1 154 ? -4.535 -10.414 -21.703 1 95.31 154 ARG A O 1
ATOM 1235 N N . THR A 1 155 ? -5.707 -9.312 -20.109 1 91.25 155 THR A N 1
ATOM 1236 C CA . THR A 1 155 ? -5.309 -7.945 -20.422 1 91.25 155 THR A CA 1
ATOM 1237 C C . THR A 1 155 ? -4.566 -7.309 -19.266 1 91.25 155 THR A C 1
ATOM 1239 O O . THR A 1 155 ? -4.598 -7.824 -18.141 1 91.25 155 THR A O 1
ATOM 1242 N N . LYS A 1 156 ? -3.963 -6.258 -19.578 1 85.38 156 LYS A N 1
ATOM 1243 C CA . LYS A 1 156 ? -3.271 -5.504 -18.547 1 85.38 156 LYS A CA 1
ATOM 1244 C C . LYS A 1 156 ? -4.234 -5.086 -17.438 1 85.38 156 LYS A C 1
ATOM 1246 O O . LYS A 1 156 ? -3.889 -5.133 -16.25 1 85.38 156 LYS A O 1
ATOM 1251 N N . ARG A 1 157 ? -5.391 -4.719 -17.828 1 86.06 157 ARG A N 1
ATOM 1252 C CA . ARG A 1 157 ? -6.387 -4.223 -16.891 1 86.06 157 ARG A CA 1
ATOM 1253 C C . ARG A 1 157 ? -6.797 -5.312 -15.898 1 86.06 157 ARG A C 1
ATOM 1255 O O . ARG A 1 157 ? -6.934 -5.059 -14.703 1 86.06 157 ARG A O 1
ATOM 1262 N N . THR A 1 158 ? -6.98 -6.492 -16.406 1 91.25 158 THR A N 1
ATOM 1263 C CA . THR A 1 158 ? -7.387 -7.602 -15.539 1 91.25 158 THR A CA 1
ATOM 1264 C C . THR A 1 158 ? -6.277 -7.953 -14.555 1 91.25 158 THR A C 1
ATOM 1266 O O . THR A 1 158 ? -6.531 -8.141 -13.367 1 91.25 158 THR A O 1
ATOM 1269 N N . VAL A 1 159 ? -5.059 -7.992 -15.039 1 87.31 159 VAL A N 1
ATOM 1270 C CA . VAL A 1 159 ? -3.912 -8.336 -14.203 1 87.31 159 VAL A CA 1
ATOM 1271 C C . VAL A 1 159 ? -3.699 -7.25 -13.148 1 87.31 159 VAL A C 1
ATOM 1273 O O . VAL A 1 159 ? -3.467 -7.555 -11.977 1 87.31 159 VAL A O 1
ATOM 1276 N N . GLU A 1 160 ? -3.848 -6.086 -13.625 1 84 160 GLU A N 1
ATOM 1277 C CA . GLU A 1 160 ? -3.736 -4.957 -12.703 1 84 160 GLU A CA 1
ATOM 1278 C C . GLU A 1 160 ? -4.758 -5.066 -11.578 1 84 160 GLU A C 1
ATOM 1280 O O . GLU A 1 160 ? -4.43 -4.816 -10.414 1 84 160 GLU A O 1
ATOM 1285 N N . LEU A 1 161 ? -5.934 -5.406 -11.922 1 88.94 161 LEU A N 1
ATOM 1286 C CA . LEU A 1 161 ? -6.996 -5.512 -10.93 1 88.94 161 LEU A CA 1
ATOM 1287 C C . LEU A 1 161 ? -6.711 -6.641 -9.945 1 88.94 161 LEU A C 1
ATOM 1289 O O . LEU A 1 161 ? -6.961 -6.504 -8.742 1 88.94 161 LEU A O 1
ATOM 1293 N N . LEU A 1 162 ? -6.207 -7.703 -10.414 1 91.56 162 LEU A N 1
ATOM 1294 C CA . LEU A 1 162 ? -5.82 -8.812 -9.547 1 91.56 162 LEU A CA 1
ATOM 1295 C C . LEU A 1 162 ? -4.719 -8.375 -8.578 1 91.56 162 LEU A C 1
ATOM 1297 O O . LEU A 1 162 ? -4.781 -8.688 -7.387 1 91.56 162 LEU A O 1
ATOM 1301 N N . TRP A 1 163 ? -3.814 -7.676 -9.047 1 87.69 163 TRP A N 1
ATOM 1302 C CA . TRP A 1 163 ? -2.701 -7.219 -8.219 1 87.69 163 TRP A CA 1
ATOM 1303 C C . TRP A 1 163 ? -3.172 -6.195 -7.195 1 87.69 163 TRP A C 1
ATOM 1305 O O . TRP A 1 163 ? -2.693 -6.188 -6.059 1 87.69 163 TRP A O 1
ATOM 1315 N N . GLN A 1 164 ? -4.113 -5.359 -7.633 1 85.25 164 GLN A N 1
ATOM 1316 C CA . GLN A 1 164 ? -4.719 -4.426 -6.688 1 85.25 164 GLN A CA 1
ATOM 1317 C C . GLN A 1 164 ? -5.422 -5.168 -5.555 1 85.25 164 GLN A C 1
ATOM 1319 O O . GLN A 1 164 ? -5.293 -4.789 -4.387 1 85.25 164 GLN A O 1
ATOM 1324 N N . GLY A 1 165 ? -6.117 -6.141 -5.941 1 90.56 165 GLY A N 1
ATOM 1325 C CA . GLY A 1 165 ? -6.797 -6.945 -4.938 1 90.56 165 GLY A CA 1
ATOM 1326 C C . GLY A 1 165 ? -5.848 -7.625 -3.971 1 90.56 165 GLY A C 1
ATOM 1327 O O . GLY A 1 165 ? -6.051 -7.574 -2.756 1 90.56 165 GLY A O 1
ATOM 1328 N N . ASN A 1 166 ? -4.812 -8.219 -4.516 1 92.25 166 ASN A N 1
ATOM 1329 C CA . ASN A 1 166 ? -3.807 -8.867 -3.682 1 92.25 166 ASN A CA 1
ATOM 1330 C C . ASN A 1 166 ? -3.146 -7.875 -2.727 1 92.25 166 ASN A C 1
ATOM 1332 O O . ASN A 1 166 ? -2.945 -8.18 -1.55 1 92.25 166 ASN A O 1
ATOM 1336 N N . TRP A 1 167 ? -2.883 -6.793 -3.229 1 86.75 167 TRP A N 1
ATOM 1337 C CA . TRP A 1 167 ? -2.221 -5.758 -2.439 1 86.75 167 TRP A CA 1
ATOM 1338 C C . TRP A 1 167 ? -3.131 -5.258 -1.322 1 86.75 167 TRP A C 1
ATOM 1340 O O . TRP A 1 167 ? -2.717 -5.184 -0.163 1 86.75 167 TRP A O 1
ATOM 1350 N N . ALA A 1 168 ? -4.352 -4.895 -1.697 1 86.88 168 ALA A N 1
ATOM 1351 C CA . ALA A 1 168 ? -5.32 -4.426 -0.707 1 86.88 168 ALA A CA 1
ATOM 1352 C C . ALA A 1 168 ? -5.508 -5.457 0.405 1 86.88 168 ALA A C 1
ATOM 1354 O O . ALA A 1 168 ? -5.59 -5.098 1.583 1 86.88 168 ALA A O 1
ATOM 1355 N N . TYR A 1 169 ? -5.574 -6.664 0.058 1 91.44 169 TYR A N 1
ATOM 1356 C CA . TYR A 1 169 ? -5.703 -7.758 1.015 1 91.44 169 TYR A CA 1
ATOM 1357 C C . TYR A 1 169 ? -4.492 -7.82 1.938 1 91.44 169 TYR A C 1
ATOM 1359 O O . TYR A 1 169 ? -4.637 -7.977 3.152 1 91.44 169 TYR A O 1
ATOM 1367 N N . ALA A 1 170 ? -3.268 -7.711 1.354 1 91.38 170 ALA A N 1
ATOM 1368 C CA . ALA A 1 170 ? -2.025 -7.762 2.121 1 91.38 170 ALA A CA 1
ATOM 1369 C C . ALA A 1 170 ? -1.969 -6.633 3.148 1 91.38 170 ALA A C 1
ATOM 1371 O O . ALA A 1 170 ? -1.59 -6.855 4.301 1 91.38 170 ALA A O 1
ATOM 1372 N N . VAL A 1 171 ? -2.373 -5.473 2.705 1 85.94 171 VAL A N 1
ATOM 1373 C CA . VAL A 1 171 ? -2.336 -4.309 3.582 1 85.94 171 VAL A CA 1
ATOM 1374 C C . VAL A 1 171 ? -3.379 -4.457 4.688 1 85.94 171 VAL A C 1
ATOM 1376 O O . VAL A 1 171 ? -3.076 -4.254 5.867 1 85.94 171 VAL A O 1
ATOM 1379 N N . LYS A 1 172 ? -4.562 -4.914 4.324 1 86.69 172 LYS A N 1
ATOM 1380 C CA . LYS A 1 172 ? -5.656 -5.098 5.277 1 86.69 172 LYS A CA 1
ATOM 1381 C C . LYS A 1 172 ? -5.27 -6.082 6.375 1 86.69 172 LYS A C 1
ATOM 1383 O O . LYS A 1 172 ? -5.621 -5.887 7.543 1 86.69 172 LYS A O 1
ATOM 1388 N N . HIS A 1 173 ? -4.574 -7.051 6 1 92 173 HIS A N 1
ATOM 1389 C CA . HIS A 1 173 ? -4.262 -8.109 6.953 1 92 173 HIS A CA 1
ATOM 1390 C C . HIS A 1 173 ? -2.83 -7.988 7.465 1 92 173 HIS A C 1
ATOM 1392 O O . HIS A 1 173 ? -2.316 -8.906 8.109 1 92 173 HIS A O 1
ATOM 1398 N N . ARG A 1 174 ? -2.135 -6.914 7.191 1 92.19 174 ARG A N 1
ATOM 1399 C CA . ARG A 1 174 ? -0.816 -6.562 7.711 1 92.19 174 ARG A CA 1
ATOM 1400 C C . ARG A 1 174 ? 0.209 -7.641 7.371 1 92.19 174 ARG A C 1
ATOM 1402 O O . ARG A 1 174 ? 0.975 -8.07 8.234 1 92.19 174 ARG A O 1
ATOM 1409 N N . MET A 1 175 ? 0.082 -8.109 6.082 1 94.5 175 MET A N 1
ATOM 1410 C CA . MET A 1 175 ? 1.043 -9.109 5.625 1 94.5 175 MET A CA 1
ATOM 1411 C C . MET A 1 175 ? 2.404 -8.469 5.359 1 94.5 175 MET A C 1
ATOM 1413 O O . MET A 1 175 ? 2.482 -7.324 4.914 1 94.5 175 MET A O 1
ATOM 1417 N N . ASP A 1 176 ? 3.51 -9.281 5.605 1 94.88 176 ASP A N 1
ATOM 1418 C CA . ASP A 1 176 ? 4.859 -8.742 5.465 1 94.88 176 ASP A CA 1
ATOM 1419 C C . ASP A 1 176 ? 5.559 -9.328 4.238 1 94.88 176 ASP A C 1
ATOM 1421 O O . ASP A 1 176 ? 6.555 -8.781 3.764 1 94.88 176 ASP A O 1
ATOM 1425 N N . ALA A 1 177 ? 5 -10.438 3.773 1 96.38 177 ALA A N 1
ATOM 1426 C CA . ALA A 1 177 ? 5.609 -11.086 2.615 1 96.38 177 ALA A CA 1
ATOM 1427 C C . ALA A 1 177 ? 4.602 -11.977 1.896 1 96.38 177 ALA A C 1
ATOM 1429 O O . ALA A 1 177 ? 3.744 -12.594 2.531 1 96.38 177 ALA A O 1
ATOM 1430 N N . MET A 1 178 ? 4.793 -12.023 0.627 1 97.25 178 MET A N 1
ATOM 1431 C CA . MET A 1 178 ? 3.998 -12.914 -0.215 1 97.25 178 MET A CA 1
ATOM 1432 C C . MET A 1 178 ? 4.859 -14.031 -0.798 1 97.25 178 MET A C 1
ATOM 1434 O O . MET A 1 178 ? 5.996 -13.789 -1.209 1 97.25 178 MET A O 1
ATOM 1438 N N . ILE A 1 179 ? 4.332 -15.211 -0.755 1 98.5 179 ILE A N 1
ATOM 1439 C CA . ILE A 1 179 ? 5.004 -16.344 -1.384 1 98.5 179 ILE A CA 1
ATOM 1440 C C . ILE A 1 179 ? 4.016 -17.109 -2.26 1 98.5 179 ILE A C 1
ATOM 1442 O O . ILE A 1 179 ? 2.803 -16.922 -2.145 1 98.5 179 ILE A O 1
ATOM 1446 N N . GLY A 1 180 ? 4.539 -17.906 -3.137 1 98.19 180 GLY A N 1
ATOM 1447 C CA . GLY A 1 180 ? 3.715 -18.766 -3.969 1 98.19 180 GLY A CA 1
ATOM 1448 C C . GLY A 1 180 ? 4.492 -19.438 -5.094 1 98.19 180 GLY A C 1
ATOM 1449 O O . GLY A 1 180 ? 5.602 -19 -5.422 1 98.19 180 GLY A O 1
ATOM 1450 N N . CYS A 1 181 ? 3.889 -20.406 -5.633 1 97.88 181 CYS A N 1
ATOM 1451 C CA . CYS A 1 181 ? 4.5 -21.078 -6.777 1 97.88 181 CYS A CA 1
ATOM 1452 C C . CYS A 1 181 ? 3.994 -20.484 -8.086 1 97.88 181 CYS A C 1
ATOM 1454 O O . CYS A 1 181 ? 2.789 -20.297 -8.266 1 97.88 181 CYS A O 1
ATOM 1456 N N . ALA A 1 182 ? 4.934 -20.094 -8.898 1 97.44 182 ALA A N 1
ATOM 1457 C CA . ALA A 1 182 ? 4.621 -19.703 -10.273 1 97.44 182 ALA A CA 1
ATOM 1458 C C . ALA A 1 182 ? 5.086 -20.781 -11.258 1 97.44 182 ALA A C 1
ATOM 1460 O O . ALA A 1 182 ? 6.078 -21.469 -11.016 1 97.44 182 ALA A O 1
ATOM 1461 N N . SER A 1 183 ? 4.359 -20.828 -12.406 1 97.06 183 SER A N 1
ATOM 1462 C CA . SER A 1 183 ? 4.551 -22.016 -13.219 1 97.06 183 SER A CA 1
ATOM 1463 C C . SER A 1 183 ? 4.957 -21.672 -14.641 1 97.06 183 SER A C 1
ATOM 1465 O O . SER A 1 183 ? 4.441 -20.703 -15.219 1 97.06 183 SER A O 1
ATOM 1467 N N . PHE A 1 184 ? 5.93 -22.469 -15.18 1 97.5 184 PHE A N 1
ATOM 1468 C CA . PHE A 1 184 ? 6.191 -22.609 -16.609 1 97.5 184 PHE A CA 1
ATOM 1469 C C . PHE A 1 184 ? 5.414 -23.781 -17.188 1 97.5 184 PHE A C 1
ATOM 1471 O O . PHE A 1 184 ? 5.266 -24.812 -16.531 1 97.5 184 PHE A O 1
ATOM 1478 N N . PRO A 1 185 ? 4.977 -23.578 -18.422 1 96.75 185 PRO A N 1
ATOM 1479 C CA . PRO A 1 185 ? 4.215 -24.703 -19 1 96.75 185 PRO A CA 1
ATOM 1480 C C . PRO A 1 185 ? 5.094 -25.906 -19.312 1 96.75 185 PRO A C 1
ATOM 1482 O O . PRO A 1 185 ? 6.223 -25.75 -19.797 1 96.75 185 PRO A O 1
ATOM 1485 N N . GLY A 1 186 ? 4.547 -27.109 -18.969 1 97.5 186 GLY A N 1
ATOM 1486 C CA . GLY A 1 186 ? 5.219 -28.359 -19.312 1 97.5 186 GLY A CA 1
ATOM 1487 C C . GLY A 1 186 ? 6.066 -28.906 -18.188 1 97.5 186 GLY A C 1
ATOM 1488 O O . GLY A 1 186 ? 6.32 -28.234 -17.203 1 97.5 186 GLY A O 1
ATOM 1489 N N . VAL A 1 187 ? 6.535 -30.109 -18.375 1 98.12 187 VAL A N 1
ATOM 1490 C CA . VAL A 1 187 ? 7.195 -30.828 -17.281 1 98.12 187 VAL A CA 1
ATOM 1491 C C . VAL A 1 187 ? 8.664 -31.062 -17.641 1 98.12 187 VAL A C 1
ATOM 1493 O O . VAL A 1 187 ? 9.312 -31.953 -17.078 1 98.12 187 VAL A O 1
ATOM 1496 N N . GLN A 1 188 ? 9.188 -30.328 -18.609 1 98.06 188 GLN A N 1
ATOM 1497 C CA . GLN A 1 188 ? 10.594 -30.391 -19 1 98.06 188 GLN A CA 1
ATOM 1498 C C . GLN A 1 188 ? 11.305 -29.062 -18.719 1 98.06 188 GLN A C 1
ATOM 1500 O O . GLN A 1 188 ? 11.289 -28.156 -19.562 1 98.06 188 GLN A O 1
ATOM 1505 N N . PRO A 1 189 ? 11.953 -28.969 -17.609 1 98.19 189 PRO A N 1
ATOM 1506 C CA . PRO A 1 189 ? 12.641 -27.719 -17.25 1 98.19 189 PRO A CA 1
ATOM 1507 C C . PRO A 1 189 ? 13.578 -27.234 -18.359 1 98.19 189 PRO A C 1
ATOM 1509 O O . PRO A 1 189 ? 13.719 -26.031 -18.578 1 98.19 189 PRO A O 1
ATOM 1512 N N . GLU A 1 190 ? 14.148 -28.141 -19.094 1 97.75 190 GLU A N 1
ATOM 1513 C CA . GLU A 1 190 ? 15.125 -27.812 -20.141 1 97.75 190 GLU A CA 1
ATOM 1514 C C . GLU A 1 190 ? 14.484 -26.953 -21.234 1 97.75 190 GLU A C 1
ATOM 1516 O O . GLU A 1 190 ? 15.172 -26.172 -21.906 1 97.75 190 GLU A O 1
ATOM 1521 N N . ALA A 1 191 ? 13.195 -27.141 -21.453 1 97.75 191 ALA A N 1
ATOM 1522 C CA . ALA A 1 191 ? 12.477 -26.344 -22.438 1 97.75 191 ALA A CA 1
ATOM 1523 C C . ALA A 1 191 ? 12.461 -24.859 -22.062 1 97.75 191 ALA A C 1
ATOM 1525 O O . ALA A 1 191 ? 12.203 -24 -22.906 1 97.75 191 ALA A O 1
ATOM 1526 N N . HIS A 1 192 ? 12.75 -24.609 -20.828 1 98.12 192 HIS A N 1
ATOM 1527 C CA . HIS A 1 192 ? 12.75 -23.234 -20.312 1 98.12 192 HIS A CA 1
ATOM 1528 C C . HIS A 1 192 ? 14.125 -22.844 -19.797 1 98.12 192 HIS A C 1
ATOM 1530 O O . HIS A 1 192 ? 14.234 -22.062 -18.844 1 98.12 192 HIS A O 1
ATOM 1536 N N . ALA A 1 193 ? 15.148 -23.328 -20.391 1 98.12 193 ALA A N 1
ATOM 1537 C CA . ALA A 1 193 ? 16.516 -23.203 -19.906 1 98.12 193 ALA A CA 1
ATOM 1538 C C . ALA A 1 193 ? 16.922 -21.734 -19.812 1 98.12 193 ALA A C 1
ATOM 1540 O O . ALA A 1 193 ? 17.5 -21.312 -18.812 1 98.12 193 ALA A O 1
ATOM 1541 N N . LEU A 1 194 ? 16.609 -20.938 -20.75 1 97.44 194 LEU A N 1
ATOM 1542 C CA . LEU A 1 194 ? 17.016 -19.547 -20.781 1 97.44 194 LEU A CA 1
ATOM 1543 C C . LEU A 1 194 ? 16.359 -18.766 -19.641 1 97.44 194 LEU A C 1
ATOM 1545 O O . LEU A 1 194 ? 17.047 -18.078 -18.875 1 97.44 194 LEU A O 1
ATOM 1549 N N . ALA A 1 195 ? 15.07 -18.922 -19.531 1 97.88 195 ALA A N 1
ATOM 1550 C CA . ALA A 1 195 ? 14.32 -18.172 -18.531 1 97.88 195 ALA A CA 1
ATOM 1551 C C . ALA A 1 195 ? 14.688 -18.625 -17.125 1 97.88 195 ALA A C 1
ATOM 1553 O O . ALA A 1 195 ? 14.898 -17.797 -16.234 1 97.88 195 ALA A O 1
ATOM 1554 N N . LEU A 1 196 ? 14.773 -19.938 -16.906 1 98.5 196 LEU A N 1
ATOM 1555 C CA . LEU A 1 196 ? 15.117 -20.469 -15.602 1 98.5 196 LEU A CA 1
ATOM 1556 C C . LEU A 1 196 ? 16.516 -20.031 -15.188 1 98.5 196 LEU A C 1
ATOM 1558 O O . LEU A 1 196 ? 16.75 -19.641 -14.039 1 98.5 196 LEU A O 1
ATOM 1562 N N . SER A 1 197 ? 17.453 -20.031 -16.109 1 98.56 197 SER A N 1
ATOM 1563 C CA . SER A 1 197 ? 18.812 -19.609 -15.82 1 98.56 197 SER A CA 1
ATOM 1564 C C . SER A 1 197 ? 18.891 -18.125 -15.508 1 98.56 197 SER A C 1
ATOM 1566 O O . SER A 1 197 ? 19.641 -17.703 -14.633 1 98.56 197 SER A O 1
ATOM 1568 N N . PHE A 1 198 ? 18.156 -17.406 -16.25 1 98.12 198 PHE A N 1
ATOM 1569 C CA . PHE A 1 198 ? 18.094 -15.969 -15.984 1 98.12 198 PHE A CA 1
ATOM 1570 C C . PHE A 1 198 ? 17.656 -15.695 -14.547 1 98.12 198 PHE A C 1
ATOM 1572 O O . PHE A 1 198 ? 18.281 -14.906 -13.836 1 98.12 198 PHE A O 1
ATOM 1579 N N . LEU A 1 199 ? 16.547 -16.359 -14.133 1 98.12 199 LEU A N 1
ATOM 1580 C CA . LEU A 1 199 ? 16.062 -16.188 -12.766 1 98.12 199 LEU A CA 1
ATOM 1581 C C . LEU A 1 199 ? 17.141 -16.578 -11.758 1 98.12 199 LEU A C 1
ATOM 1583 O O . LEU A 1 199 ? 17.344 -15.883 -10.758 1 98.12 199 LEU A O 1
ATOM 1587 N N . HIS A 1 200 ? 17.781 -17.625 -12.055 1 98.06 200 HIS A N 1
ATOM 1588 C CA . HIS A 1 200 ? 18.828 -18.125 -11.164 1 98.06 200 HIS A CA 1
ATOM 1589 C C . HIS A 1 200 ? 19.953 -17.109 -11.016 1 98.06 200 HIS A C 1
ATOM 1591 O O . HIS A 1 200 ? 20.406 -16.828 -9.906 1 98.06 200 HIS A O 1
ATOM 1597 N N . HIS A 1 201 ? 20.359 -16.5 -12.078 1 97.31 201 HIS A N 1
ATOM 1598 C CA . HIS A 1 201 ? 21.531 -15.641 -12.07 1 97.31 201 HIS A CA 1
ATOM 1599 C C . HIS A 1 201 ? 21.188 -14.242 -11.57 1 97.31 201 HIS A C 1
ATOM 1601 O O . HIS A 1 201 ? 22.031 -13.555 -10.992 1 97.31 201 HIS A O 1
ATOM 1607 N N . ASN A 1 202 ? 19.969 -13.875 -11.742 1 96.19 202 ASN A N 1
ATOM 1608 C CA . ASN A 1 202 ? 19.688 -12.453 -11.562 1 96.19 202 ASN A CA 1
ATOM 1609 C C . ASN A 1 202 ? 18.688 -12.211 -10.43 1 96.19 202 ASN A C 1
ATOM 1611 O O . ASN A 1 202 ? 18.625 -11.117 -9.875 1 96.19 202 ASN A O 1
ATOM 1615 N N . CYS A 1 203 ? 17.922 -13.203 -10.039 1 96.38 203 CYS A N 1
ATOM 1616 C CA . CYS A 1 203 ? 16.781 -12.906 -9.18 1 96.38 203 CYS A CA 1
ATOM 1617 C C . CYS A 1 203 ? 16.688 -13.906 -8.031 1 96.38 203 CYS A C 1
ATOM 1619 O O . CYS A 1 203 ? 15.656 -13.977 -7.352 1 96.38 203 CYS A O 1
ATOM 1621 N N . LEU A 1 204 ? 17.656 -14.648 -7.816 1 97.5 204 LEU A N 1
ATOM 1622 C CA . LEU A 1 204 ? 17.609 -15.68 -6.789 1 97.5 204 LEU A CA 1
ATOM 1623 C C . LEU A 1 204 ? 17.484 -15.062 -5.402 1 97.5 204 LEU A C 1
ATOM 1625 O O . LEU A 1 204 ? 18.188 -14.086 -5.094 1 97.5 204 LEU A O 1
ATOM 1629 N N . ALA A 1 205 ? 16.609 -15.656 -4.598 1 96.81 205 ALA A N 1
ATOM 1630 C CA . ALA A 1 205 ? 16.5 -15.258 -3.197 1 96.81 205 ALA A CA 1
ATOM 1631 C C . ALA A 1 205 ? 17.75 -15.664 -2.424 1 96.81 205 ALA A C 1
ATOM 1633 O O . ALA A 1 205 ? 18.172 -16.828 -2.477 1 96.81 205 ALA A O 1
ATOM 1634 N N . LYS A 1 206 ? 18.359 -14.766 -1.715 1 94.69 206 LYS A N 1
ATOM 1635 C CA . LYS A 1 206 ? 19.594 -15.023 -0.985 1 94.69 206 LYS A CA 1
ATOM 1636 C C . LYS A 1 206 ? 19.469 -14.617 0.478 1 94.69 206 LYS A C 1
ATOM 1638 O O . LYS A 1 206 ? 18.484 -13.992 0.87 1 94.69 206 LYS A O 1
ATOM 1643 N N . GLY A 1 207 ? 20.422 -15.039 1.219 1 94.94 207 GLY A N 1
ATOM 1644 C CA . GLY A 1 207 ? 20.453 -14.664 2.621 1 94.94 207 GLY A CA 1
ATOM 1645 C C . GLY A 1 207 ? 19.25 -15.141 3.396 1 94.94 207 GLY A C 1
ATOM 1646 O O . GLY A 1 207 ? 18.906 -16.328 3.346 1 94.94 207 GLY A O 1
ATOM 1647 N N . GLU A 1 208 ? 18.562 -14.219 4.148 1 95.31 208 GLU A N 1
ATOM 1648 C CA . GLU A 1 208 ? 17.453 -14.594 5.023 1 95.31 208 GLU A CA 1
ATOM 1649 C C . GLU A 1 208 ? 16.203 -14.953 4.223 1 95.31 208 GLU A C 1
ATOM 1651 O O . GLU A 1 208 ? 15.273 -15.562 4.75 1 95.31 208 GLU A O 1
ATOM 1656 N N . TRP A 1 209 ? 16.188 -14.703 2.928 1 96.88 209 TRP A N 1
ATOM 1657 C CA . TRP A 1 209 ? 15.008 -14.961 2.107 1 96.88 209 TRP A CA 1
ATOM 1658 C C . TRP A 1 209 ? 15.188 -16.219 1.271 1 96.88 209 TRP A C 1
ATOM 1660 O O . TRP A 1 209 ? 14.32 -16.578 0.472 1 96.88 209 TRP A O 1
ATOM 1670 N N . GLU A 1 210 ? 16.344 -16.906 1.518 1 97.44 210 GLU A N 1
ATOM 1671 C CA . GLU A 1 210 ? 16.641 -18.094 0.739 1 97.44 210 GLU A CA 1
ATOM 1672 C C . GLU A 1 210 ? 15.602 -19.188 0.965 1 97.44 210 GLU A C 1
ATOM 1674 O O . GLU A 1 210 ? 15.156 -19.406 2.094 1 97.44 210 GLU A O 1
ATOM 1679 N N . ALA A 1 211 ? 15.141 -19.781 -0.07 1 98 211 ALA A N 1
ATOM 1680 C CA . ALA A 1 211 ? 14.281 -20.969 -0.073 1 98 211 ALA A CA 1
ATOM 1681 C C . ALA A 1 211 ? 14.648 -21.906 -1.218 1 98 211 ALA A C 1
ATOM 1683 O O . ALA A 1 211 ? 14.984 -21.453 -2.316 1 98 211 ALA A O 1
ATOM 1684 N N . VAL A 1 212 ? 14.57 -23.172 -0.936 1 98.5 212 VAL A N 1
ATOM 1685 C CA . VAL A 1 212 ? 15.055 -24.141 -1.914 1 98.5 212 VAL A CA 1
ATOM 1686 C C . VAL A 1 212 ? 13.992 -25.219 -2.143 1 98.5 212 VAL A C 1
ATOM 1688 O O . VAL A 1 212 ? 13.25 -25.562 -1.225 1 98.5 212 VAL A O 1
ATOM 1691 N N . ALA A 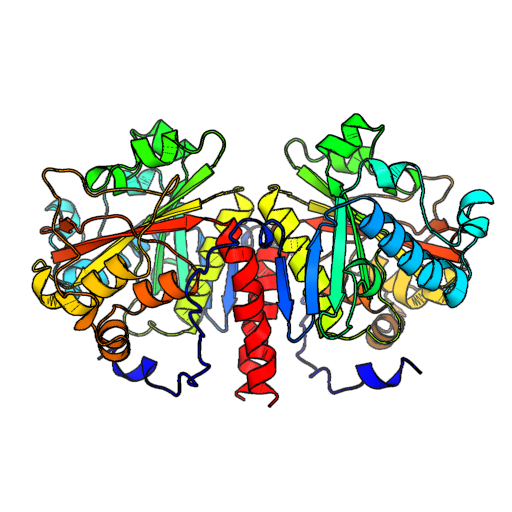1 213 ? 13.961 -25.703 -3.381 1 98.81 213 ALA A N 1
ATOM 1692 C CA . ALA A 1 213 ? 13.117 -26.859 -3.658 1 98.81 213 ALA A CA 1
ATOM 1693 C C . ALA A 1 213 ? 13.508 -28.047 -2.781 1 98.81 213 ALA A C 1
ATOM 1695 O O . ALA A 1 213 ? 14.688 -28.234 -2.479 1 98.81 213 ALA A O 1
ATOM 1696 N N . LEU A 1 214 ? 12.5 -28.766 -2.328 1 98.38 214 LEU A N 1
ATOM 1697 C CA . LEU A 1 214 ? 12.797 -29.969 -1.557 1 98.38 214 LEU A CA 1
ATOM 1698 C C . LEU A 1 214 ? 13.75 -30.891 -2.322 1 98.38 214 LEU A C 1
ATOM 1700 O O . LEU A 1 214 ? 13.648 -31.016 -3.543 1 98.38 214 LEU A O 1
ATOM 1704 N N . PRO A 1 215 ? 14.586 -31.594 -1.645 1 97.94 215 PRO A N 1
ATOM 1705 C CA . PRO A 1 215 ? 15.664 -32.375 -2.285 1 97.94 215 PRO A CA 1
ATOM 1706 C C . PRO A 1 215 ? 15.133 -33.375 -3.291 1 97.94 215 PRO A C 1
ATOM 1708 O O . PRO A 1 215 ? 15.703 -33.531 -4.375 1 97.94 215 PRO A O 1
ATOM 1711 N N . GLU A 1 216 ? 14.07 -34.031 -3.01 1 97.81 216 GLU A N 1
ATOM 1712 C CA . GLU A 1 216 ? 13.547 -35.094 -3.857 1 97.81 216 GLU A CA 1
ATOM 1713 C C . GLU A 1 216 ? 12.852 -34.531 -5.094 1 97.81 216 GLU A C 1
ATOM 1715 O O . GLU A 1 216 ? 12.594 -35.25 -6.055 1 97.81 216 GLU A O 1
ATOM 1720 N N . LEU A 1 217 ? 12.578 -33.25 -5.059 1 98.44 217 LEU A N 1
ATOM 1721 C CA . LEU A 1 217 ? 11.828 -32.625 -6.141 1 98.44 217 LEU A CA 1
ATOM 1722 C C . LEU A 1 217 ? 12.695 -31.641 -6.922 1 98.44 217 LEU A C 1
ATOM 1724 O O . LEU A 1 217 ? 12.281 -31.125 -7.953 1 98.44 217 LEU A O 1
ATOM 1728 N N . TYR A 1 218 ? 13.938 -31.469 -6.52 1 98.75 218 TYR A N 1
ATOM 1729 C CA . TYR A 1 218 ? 14.828 -30.406 -6.969 1 98.75 218 TYR A CA 1
ATOM 1730 C C . TYR A 1 218 ? 15.258 -30.625 -8.414 1 98.75 218 TYR A C 1
ATOM 1732 O O . TYR A 1 218 ? 15.758 -31.703 -8.766 1 98.75 218 TYR A O 1
ATOM 1740 N N . HIS A 1 219 ? 15.031 -29.656 -9.281 1 98.56 219 HIS A N 1
ATOM 1741 C CA . HIS A 1 219 ? 15.609 -29.562 -10.609 1 98.56 219 HIS A CA 1
ATOM 1742 C C . HIS A 1 219 ? 16.469 -28.297 -10.75 1 98.56 219 HIS A C 1
ATOM 1744 O O . HIS A 1 219 ? 16.062 -27.219 -10.305 1 98.56 219 HIS A O 1
ATOM 1750 N N . GLU A 1 220 ? 17.531 -28.438 -11.367 1 98 220 GLU A N 1
ATOM 1751 C CA . GLU A 1 220 ? 18.469 -27.344 -11.547 1 98 220 GLU A CA 1
ATOM 1752 C C . GLU A 1 220 ? 17.875 -26.25 -12.438 1 98 220 GLU A C 1
ATOM 1754 O O . GLU A 1 220 ? 17.281 -26.547 -13.477 1 98 220 GLU A O 1
ATOM 1759 N N . MET A 1 221 ? 18.031 -25.031 -11.969 1 98.19 221 MET A N 1
ATOM 1760 C CA . MET A 1 221 ? 17.594 -23.906 -12.781 1 98.19 221 MET A CA 1
ATOM 1761 C C . MET A 1 221 ? 18.75 -23.359 -13.625 1 98.19 221 MET A C 1
ATOM 1763 O O . MET A 1 221 ? 18.531 -22.75 -14.664 1 98.19 221 MET A O 1
ATOM 1767 N N . ASP A 1 222 ? 19.953 -23.547 -13.141 1 97.81 222 ASP A N 1
ATOM 1768 C CA . ASP A 1 222 ? 21.172 -23.078 -13.812 1 97.81 222 ASP A CA 1
ATOM 1769 C C . ASP A 1 222 ? 21.516 -23.969 -15 1 97.81 222 ASP A C 1
ATOM 1771 O O . ASP A 1 222 ? 22.469 -24.75 -14.93 1 97.81 222 ASP A O 1
ATOM 1775 N N . LEU A 1 223 ? 20.859 -23.734 -16.109 1 97.94 223 LEU A N 1
ATOM 1776 C CA . LEU A 1 223 ? 20.984 -24.625 -17.266 1 97.94 223 LEU A CA 1
ATOM 1777 C C . LEU A 1 223 ? 21.844 -23.969 -18.359 1 97.94 223 LEU A C 1
ATOM 1779 O O . LEU A 1 223 ? 22.328 -24.656 -19.266 1 97.94 223 LEU A O 1
ATOM 1783 N N . VAL A 1 224 ? 21.922 -22.688 -18.359 1 96.94 224 VAL A N 1
ATOM 1784 C CA . VAL A 1 224 ? 22.734 -21.891 -19.266 1 96.94 224 VAL A CA 1
ATOM 1785 C C . VAL A 1 224 ? 23.703 -21.016 -18.469 1 96.94 224 VAL A C 1
ATOM 1787 O O . VAL A 1 224 ? 23.281 -20.266 -17.594 1 96.94 224 VAL A O 1
ATOM 1790 N N . PRO A 1 225 ? 25.031 -21.094 -18.766 1 96.44 225 PRO A N 1
ATOM 1791 C CA . PRO A 1 225 ? 25.969 -20.234 -18.047 1 96.44 225 PRO A CA 1
ATOM 1792 C C . PRO A 1 225 ? 25.703 -18.75 -18.266 1 96.44 225 PRO A C 1
ATOM 1794 O O . PRO A 1 225 ? 25.203 -18.359 -19.328 1 96.44 225 PRO A O 1
ATOM 1797 N N . VAL A 1 226 ? 26.078 -18 -17.25 1 94.94 226 VAL A N 1
ATOM 1798 C CA . VAL A 1 226 ? 25.766 -16.578 -17.234 1 94.94 226 VAL A CA 1
ATOM 1799 C C . VAL A 1 226 ? 26.359 -15.906 -18.469 1 94.94 226 VAL A C 1
ATOM 1801 O O . VAL A 1 226 ? 25.75 -14.984 -19.016 1 94.94 226 VAL A O 1
ATOM 1804 N N . GLU A 1 227 ? 27.484 -16.312 -19.016 1 94.81 227 GLU A N 1
ATOM 1805 C CA . GLU A 1 227 ? 28.188 -15.711 -20.141 1 94.81 227 GLU A CA 1
ATOM 1806 C C . GLU A 1 227 ? 27.438 -15.938 -21.453 1 94.81 227 GLU A C 1
ATOM 1808 O O . GLU A 1 227 ? 27.578 -15.164 -22.391 1 94.81 227 GLU A O 1
ATOM 1813 N N . ALA A 1 228 ? 26.703 -16.922 -21.422 1 94.88 228 ALA A N 1
ATOM 1814 C CA . ALA A 1 228 ? 25.984 -17.281 -22.641 1 94.88 228 ALA A CA 1
ATOM 1815 C C . ALA A 1 228 ? 24.547 -16.797 -22.609 1 94.88 228 ALA A C 1
ATOM 1817 O O . ALA A 1 228 ? 23.781 -17 -23.562 1 94.88 228 ALA A O 1
ATOM 1818 N N . LEU A 1 229 ? 24.172 -16.141 -21.578 1 94.12 229 LEU A N 1
ATOM 1819 C CA . LEU A 1 229 ? 22.781 -15.75 -21.375 1 94.12 229 LEU A CA 1
ATOM 1820 C C . LEU A 1 229 ? 22.453 -14.469 -22.141 1 94.12 229 LEU A C 1
ATOM 1822 O O . LEU A 1 229 ? 23.125 -13.453 -21.969 1 94.12 229 LEU A O 1
ATOM 1826 N N . ASN A 1 230 ? 21.5 -14.609 -23.047 1 95.12 230 ASN A N 1
ATOM 1827 C CA . ASN A 1 230 ? 20.922 -13.438 -23.688 1 95.12 230 ASN A CA 1
ATOM 1828 C C . ASN A 1 230 ? 19.719 -12.914 -22.922 1 95.12 230 ASN A C 1
ATOM 1830 O O . ASN A 1 230 ? 18.641 -13.531 -22.938 1 95.12 230 ASN A O 1
ATOM 1834 N N . THR A 1 231 ? 19.844 -11.812 -22.328 1 94.06 231 THR A N 1
ATOM 1835 C CA . THR A 1 231 ? 18.844 -11.258 -21.422 1 94.06 231 THR A CA 1
ATOM 1836 C C . THR A 1 231 ? 17.531 -11.039 -22.172 1 94.06 231 THR A C 1
ATOM 1838 O O . THR A 1 231 ? 16.469 -11.438 -21.672 1 94.06 231 THR A O 1
ATOM 1841 N N . ARG A 1 232 ? 17.594 -10.453 -23.266 1 94.56 232 ARG A N 1
ATOM 1842 C CA . ARG A 1 232 ? 16.391 -10.148 -24.047 1 94.56 232 ARG A CA 1
ATOM 1843 C C . ARG A 1 232 ? 15.633 -11.422 -24.406 1 94.56 232 ARG A C 1
ATOM 1845 O O . ARG A 1 232 ? 14.406 -11.492 -24.266 1 94.56 232 ARG A O 1
ATOM 1852 N N . LYS A 1 233 ? 16.312 -12.398 -24.859 1 95.75 233 LYS A N 1
ATOM 1853 C CA . LYS A 1 233 ? 15.688 -13.664 -25.234 1 95.75 233 LYS A CA 1
ATOM 1854 C C . LYS A 1 233 ? 15.086 -14.359 -24.016 1 95.75 233 LYS A C 1
ATOM 1856 O O . LYS A 1 233 ? 14.008 -14.953 -24.109 1 95.75 233 LYS A O 1
ATOM 1861 N N . ALA A 1 234 ? 15.805 -14.32 -22.906 1 96.25 234 ALA A N 1
ATOM 1862 C CA . ALA A 1 234 ? 15.32 -14.938 -21.672 1 96.25 234 ALA A CA 1
ATOM 1863 C C . ALA A 1 234 ? 14.008 -14.297 -21.219 1 96.25 234 ALA A C 1
ATOM 1865 O O . ALA A 1 234 ? 13.062 -15.008 -20.859 1 96.25 234 ALA A O 1
ATOM 1866 N N . LEU A 1 235 ? 13.961 -12.977 -21.234 1 94.31 235 LEU A N 1
ATOM 1867 C CA . LEU A 1 235 ? 12.766 -12.25 -20.812 1 94.31 235 LEU A CA 1
ATOM 1868 C C . LEU A 1 235 ? 11.594 -12.531 -21.75 1 94.31 235 LEU A C 1
ATOM 1870 O O . LEU A 1 235 ? 10.453 -12.672 -21.297 1 94.31 235 LEU A O 1
ATOM 1874 N N . ASN A 1 236 ? 11.875 -12.648 -23.031 1 94.75 236 ASN A N 1
ATOM 1875 C CA . ASN A 1 236 ? 10.836 -12.945 -24.016 1 94.75 236 ASN A CA 1
ATOM 1876 C C . ASN A 1 236 ? 10.273 -14.344 -23.812 1 94.75 236 ASN A C 1
ATOM 1878 O O . ASN A 1 236 ? 9.102 -14.594 -24.109 1 94.75 236 ASN A O 1
ATOM 1882 N N . ALA A 1 237 ? 11.102 -15.211 -23.297 1 95.19 237 ALA A N 1
ATOM 1883 C CA . ALA A 1 237 ? 10.703 -16.609 -23.109 1 95.19 237 ALA A CA 1
ATOM 1884 C C . ALA A 1 237 ? 9.992 -16.797 -21.781 1 95.19 237 ALA A C 1
ATOM 1886 O O . ALA A 1 237 ? 9.398 -17.859 -21.531 1 95.19 237 ALA A O 1
ATOM 1887 N N . MET A 1 238 ? 9.961 -15.836 -20.953 1 95.75 238 MET A N 1
ATOM 1888 C CA . MET A 1 238 ? 9.414 -15.93 -19.594 1 95.75 238 MET A CA 1
ATOM 1889 C C . MET A 1 238 ? 7.906 -15.719 -19.609 1 95.75 238 MET A C 1
ATOM 1891 O O . MET A 1 238 ? 7.406 -14.82 -20.281 1 95.75 238 MET A O 1
ATOM 1895 N N . PRO A 1 239 ? 7.215 -16.609 -18.859 1 94.31 239 PRO A N 1
ATOM 1896 C CA . PRO A 1 239 ? 5.781 -16.344 -18.719 1 94.31 239 PRO A CA 1
ATOM 1897 C C . PRO A 1 239 ? 5.488 -14.938 -18.219 1 94.31 239 PRO A C 1
ATOM 1899 O O . PRO A 1 239 ? 6.176 -14.438 -17.328 1 94.31 239 PRO A O 1
ATOM 1902 N N . PRO A 1 240 ? 4.461 -14.305 -18.719 1 89.44 240 PRO A N 1
ATOM 1903 C CA . PRO A 1 240 ? 4.16 -12.906 -18.391 1 89.44 240 PRO A CA 1
ATOM 1904 C C . PRO A 1 240 ? 3.965 -12.672 -16.906 1 89.44 240 PRO A C 1
ATOM 1906 O O . PRO A 1 240 ? 4.422 -11.664 -16.359 1 89.44 240 PRO A O 1
ATOM 1909 N N . LEU A 1 241 ? 3.336 -13.562 -16.25 1 89 241 LEU A N 1
ATOM 1910 C CA . LEU A 1 241 ? 3.076 -13.398 -14.82 1 89 241 LEU A CA 1
ATOM 1911 C C . LEU A 1 241 ? 4.379 -13.391 -14.031 1 89 241 LEU A C 1
ATOM 1913 O O . LEU A 1 241 ? 4.531 -12.617 -13.086 1 89 241 LEU A O 1
ATOM 1917 N N . ILE A 1 242 ? 5.258 -14.258 -14.414 1 94.12 242 ILE A N 1
ATOM 1918 C CA . ILE A 1 242 ? 6.543 -14.328 -13.727 1 94.12 242 ILE A CA 1
ATOM 1919 C C . ILE A 1 242 ? 7.336 -13.047 -13.992 1 94.12 242 ILE A C 1
ATOM 1921 O O . ILE A 1 242 ? 7.957 -12.492 -13.086 1 94.12 242 ILE A O 1
ATOM 1925 N N . LYS A 1 243 ? 7.281 -12.586 -15.18 1 90.94 243 LYS A N 1
ATOM 1926 C CA . LYS A 1 243 ? 7.91 -11.312 -15.516 1 90.94 243 LYS A CA 1
ATOM 1927 C C . LYS A 1 243 ? 7.348 -10.18 -14.656 1 90.94 243 LYS A C 1
ATOM 1929 O O . LYS A 1 243 ? 8.094 -9.32 -14.18 1 90.94 243 LYS A O 1
ATOM 1934 N N . GLY A 1 244 ? 6.066 -10.203 -14.539 1 86.19 244 GLY A N 1
ATOM 1935 C CA . GLY A 1 244 ? 5.426 -9.203 -13.695 1 86.19 244 GLY A CA 1
ATOM 1936 C C . GLY A 1 244 ? 5.898 -9.242 -12.258 1 86.19 244 GLY A C 1
ATOM 1937 O O . GLY A 1 244 ? 6.176 -8.203 -11.656 1 86.19 244 GLY A O 1
ATOM 1938 N N . TYR A 1 245 ? 6.004 -10.469 -11.719 1 90 245 TYR A N 1
ATOM 1939 C CA . TYR A 1 245 ? 6.508 -10.617 -10.359 1 90 245 TYR A CA 1
ATOM 1940 C C . TYR A 1 245 ? 7.93 -10.078 -10.242 1 90 245 TYR A C 1
ATOM 1942 O O . TYR A 1 245 ? 8.266 -9.414 -9.258 1 90 245 TYR A O 1
ATOM 1950 N N . MET A 1 246 ? 8.672 -10.375 -11.242 1 89.06 246 MET A N 1
ATOM 1951 C CA . MET A 1 246 ? 10.055 -9.891 -11.273 1 89.06 246 MET A CA 1
ATOM 1952 C C . MET A 1 246 ? 10.102 -8.367 -11.25 1 89.06 246 MET A C 1
ATOM 1954 O O . MET A 1 246 ? 10.898 -7.781 -10.516 1 89.06 246 MET A O 1
ATOM 1958 N N . ARG A 1 247 ? 9.273 -7.758 -11.93 1 82.5 247 ARG A N 1
ATOM 1959 C CA . ARG A 1 247 ? 9.234 -6.301 -12.008 1 82.5 247 ARG A CA 1
ATOM 1960 C C . ARG A 1 247 ? 8.852 -5.691 -10.664 1 82.5 247 ARG A C 1
ATOM 1962 O O . ARG A 1 247 ? 9.305 -4.594 -10.328 1 82.5 247 ARG A O 1
ATOM 1969 N N . LEU A 1 248 ? 8.055 -6.41 -9.938 1 82.75 248 LEU A N 1
ATOM 1970 C CA . LEU A 1 248 ? 7.633 -5.934 -8.625 1 82.75 248 LEU A CA 1
ATOM 1971 C C . LEU A 1 248 ? 8.742 -6.121 -7.594 1 82.75 248 LEU A C 1
ATOM 1973 O O . LEU A 1 248 ? 8.602 -5.707 -6.441 1 82.75 248 LEU A O 1
ATOM 1977 N N . GLY A 1 249 ? 9.82 -6.816 -8 1 84.31 249 GLY A N 1
ATOM 1978 C CA . GLY A 1 249 ? 10.945 -7.016 -7.098 1 84.31 249 GLY A CA 1
ATOM 1979 C C . GLY A 1 249 ? 10.945 -8.383 -6.438 1 84.31 249 GLY A C 1
ATOM 1980 O O . GLY A 1 249 ? 11.609 -8.586 -5.422 1 84.31 249 GLY A O 1
ATOM 1981 N N . ALA A 1 250 ? 10.18 -9.266 -6.984 1 93.44 250 ALA A N 1
ATOM 1982 C CA . ALA A 1 250 ? 10.148 -10.617 -6.438 1 93.44 250 ALA A CA 1
ATOM 1983 C C . ALA A 1 250 ? 11.5 -11.305 -6.602 1 93.44 250 ALA A C 1
ATOM 1985 O O . ALA A 1 250 ? 12.227 -11.039 -7.562 1 93.44 250 ALA A O 1
ATOM 1986 N N . MET A 1 251 ? 11.789 -12.047 -5.617 1 97.12 251 MET A N 1
ATOM 1987 C CA . MET A 1 251 ? 12.891 -13.008 -5.711 1 97.12 251 MET A CA 1
ATOM 1988 C C . MET A 1 251 ? 12.352 -14.422 -5.938 1 97.12 251 MET A C 1
ATOM 1990 O O . MET A 1 251 ? 11.156 -14.664 -5.781 1 97.12 251 MET A O 1
ATOM 1994 N N . PHE A 1 252 ? 13.305 -15.289 -6.355 1 98.56 252 PHE A N 1
ATOM 1995 C CA . PHE A 1 252 ? 12.883 -16.641 -6.684 1 98.56 252 PHE A CA 1
ATOM 1996 C C . PHE A 1 252 ? 13.727 -17.672 -5.926 1 98.56 252 PHE A C 1
ATOM 1998 O O . PHE A 1 252 ? 14.938 -17.5 -5.789 1 98.56 252 PHE A O 1
ATOM 2005 N N . GLY A 1 253 ? 13.086 -18.656 -5.414 1 98.62 253 GLY A N 1
ATOM 2006 C CA . GLY A 1 253 ? 13.797 -19.719 -4.73 1 98.62 253 GLY A CA 1
ATOM 2007 C C . GLY A 1 253 ? 14.766 -20.469 -5.629 1 98.62 253 GLY A C 1
ATOM 2008 O O . GLY A 1 253 ? 14.711 -20.344 -6.852 1 98.62 253 GLY A O 1
ATOM 2009 N N . SER A 1 254 ? 15.594 -21.281 -4.934 1 98.31 254 SER A N 1
ATOM 2010 C CA . SER A 1 254 ? 16.547 -22.109 -5.664 1 98.31 254 SER A CA 1
ATOM 2011 C C . SER A 1 254 ? 15.914 -23.453 -6.062 1 98.31 254 SER A C 1
ATOM 2013 O O . SER A 1 254 ? 15.266 -24.109 -5.246 1 98.31 254 SER A O 1
ATOM 2015 N N . GLY A 1 255 ? 16.125 -23.766 -7.328 1 98.62 255 GLY A N 1
ATOM 2016 C CA . GLY A 1 255 ? 15.586 -25.016 -7.836 1 98.62 255 GLY A CA 1
ATOM 2017 C C . GLY A 1 255 ? 14.172 -24.875 -8.375 1 98.62 255 GLY A C 1
ATOM 2018 O O . GLY A 1 255 ? 13.383 -24.078 -7.863 1 98.62 255 GLY A O 1
ATOM 2019 N N . ALA A 1 256 ? 13.93 -25.641 -9.438 1 98.81 256 ALA A N 1
ATOM 2020 C CA . ALA A 1 256 ? 12.586 -25.781 -9.977 1 98.81 256 ALA A CA 1
ATOM 2021 C C . ALA A 1 256 ? 11.969 -27.109 -9.586 1 98.81 256 ALA A C 1
ATOM 2023 O O . ALA A 1 256 ? 12.672 -28.016 -9.141 1 98.81 256 ALA A O 1
ATOM 2024 N N . VAL A 1 257 ? 10.68 -27.141 -9.602 1 98.88 257 VAL A N 1
ATOM 2025 C CA . VAL A 1 257 ? 9.969 -28.375 -9.289 1 98.88 257 VAL A CA 1
ATOM 2026 C C . VAL A 1 257 ? 9.016 -28.719 -10.43 1 98.88 257 VAL A C 1
ATOM 2028 O O . VAL A 1 257 ? 8.25 -27.875 -10.891 1 98.88 257 VAL A O 1
ATOM 2031 N N . VAL A 1 258 ? 9.117 -29.969 -10.883 1 98.62 258 VAL A N 1
ATOM 2032 C CA . VAL A 1 258 ? 8.211 -30.438 -11.922 1 98.62 258 VAL A CA 1
ATOM 2033 C C . VAL A 1 258 ? 6.918 -30.938 -11.289 1 98.62 258 VAL A C 1
ATOM 2035 O O . VAL A 1 258 ? 6.941 -31.812 -10.422 1 98.62 258 VAL A O 1
ATOM 2038 N N . ASP A 1 259 ? 5.844 -30.328 -11.641 1 97.75 259 ASP A N 1
ATOM 2039 C CA . ASP A 1 259 ? 4.504 -30.75 -11.25 1 97.75 259 ASP A CA 1
ATOM 2040 C C . ASP A 1 259 ? 3.818 -31.516 -12.383 1 97.75 259 ASP A C 1
ATOM 2042 O O . ASP A 1 259 ? 3.219 -30.906 -13.273 1 97.75 259 ASP A O 1
ATOM 2046 N N . HIS A 1 260 ? 3.828 -32.781 -12.281 1 97.25 260 HIS A N 1
ATOM 2047 C CA . HIS A 1 260 ? 3.293 -33.625 -13.352 1 97.25 260 HIS A CA 1
ATOM 2048 C C . HIS A 1 260 ? 1.776 -33.5 -13.445 1 97.25 260 HIS A C 1
ATOM 2050 O O . HIS A 1 260 ? 1.214 -33.531 -14.539 1 97.25 260 HIS A O 1
ATOM 2056 N N . ALA A 1 261 ? 1.165 -33.406 -12.344 1 96.5 261 ALA A N 1
ATOM 2057 C CA . ALA A 1 261 ? -0.294 -33.344 -12.336 1 96.5 261 ALA A CA 1
ATOM 2058 C C . ALA A 1 261 ? -0.788 -32.094 -13.062 1 96.5 261 ALA A C 1
ATOM 2060 O O . ALA A 1 261 ? -1.743 -32.156 -13.844 1 96.5 261 ALA A O 1
ATOM 2061 N N . PHE A 1 262 ? -0.087 -30.984 -12.883 1 96.94 262 PHE A N 1
ATOM 2062 C CA . PHE A 1 262 ? -0.513 -29.734 -13.484 1 96.94 262 PHE A CA 1
ATOM 2063 C C . PHE A 1 262 ? 0.22 -29.484 -14.797 1 96.94 262 PHE A C 1
ATOM 2065 O O . PHE A 1 262 ? -0.067 -28.516 -15.508 1 96.94 262 PHE A O 1
ATOM 2072 N N . ASN A 1 263 ? 1.115 -30.406 -15.148 1 97.56 263 ASN A N 1
ATOM 2073 C CA . ASN A 1 263 ? 1.888 -30.266 -16.375 1 97.56 263 ASN A CA 1
ATOM 2074 C C . ASN A 1 263 ? 2.66 -28.953 -16.406 1 97.56 263 ASN A C 1
ATOM 2076 O O . ASN A 1 263 ? 2.543 -28.188 -17.359 1 97.56 263 ASN A O 1
ATOM 2080 N N . THR A 1 264 ? 3.416 -28.703 -15.32 1 98.06 264 THR A N 1
ATOM 2081 C CA . THR A 1 264 ? 4.141 -27.438 -15.211 1 98.06 264 THR A CA 1
ATOM 2082 C C . THR A 1 264 ? 5.512 -27.656 -14.578 1 98.06 264 THR A C 1
ATOM 2084 O O . THR A 1 264 ? 5.77 -28.703 -13.977 1 98.06 264 THR A O 1
ATOM 2087 N N . THR A 1 265 ? 6.41 -26.75 -14.766 1 98.69 265 THR A N 1
ATOM 2088 C CA . THR A 1 265 ? 7.633 -26.531 -14.008 1 98.69 265 THR A CA 1
ATOM 2089 C C . THR A 1 265 ? 7.496 -25.312 -13.109 1 98.69 265 THR A C 1
ATOM 2091 O O . THR A 1 265 ? 7.371 -24.188 -13.602 1 98.69 265 THR A O 1
ATOM 2094 N N . ASP A 1 266 ? 7.539 -25.562 -11.828 1 98.56 266 ASP A N 1
ATOM 2095 C CA . ASP A 1 266 ? 7.211 -24.516 -10.867 1 98.56 266 ASP A CA 1
ATOM 2096 C C . ASP A 1 266 ? 8.477 -23.906 -10.273 1 98.56 266 ASP A C 1
ATOM 2098 O O . ASP A 1 266 ? 9.469 -24.609 -10.047 1 98.56 266 ASP A O 1
ATOM 2102 N N . VAL A 1 267 ? 8.43 -22.594 -10.094 1 98.81 267 VAL A N 1
ATOM 2103 C CA . VAL A 1 267 ? 9.43 -21.859 -9.328 1 98.81 267 VAL A CA 1
ATOM 2104 C C . VAL A 1 267 ? 8.773 -21.172 -8.141 1 98.81 267 VAL A C 1
ATOM 2106 O O . VAL A 1 267 ? 7.582 -20.844 -8.18 1 98.81 267 VAL A O 1
ATOM 2109 N N . LEU A 1 268 ? 9.523 -20.984 -7.055 1 98.81 268 LEU A N 1
ATOM 2110 C CA . LEU A 1 268 ? 9 -20.297 -5.879 1 98.81 268 LEU A CA 1
ATOM 2111 C C . LEU A 1 268 ? 9.219 -18.797 -5.984 1 98.81 268 LEU A C 1
ATOM 2113 O O . LEU A 1 268 ? 10.344 -18.344 -6.207 1 98.81 268 LEU A O 1
ATOM 2117 N N . VAL A 1 269 ? 8.18 -18.031 -5.832 1 98.31 269 VAL A N 1
ATOM 2118 C CA . VAL A 1 269 ? 8.234 -16.578 -5.789 1 98.31 269 VAL A CA 1
ATOM 2119 C C . VAL A 1 269 ? 8.234 -16.109 -4.34 1 98.31 269 VAL A C 1
ATOM 2121 O O . VAL A 1 269 ? 7.457 -16.594 -3.518 1 98.31 269 VAL A O 1
ATOM 2124 N N . VAL A 1 270 ? 9.117 -15.258 -3.975 1 98.06 270 VAL A N 1
ATOM 2125 C CA . VAL A 1 270 ? 9.211 -14.594 -2.674 1 98.06 270 VAL A CA 1
ATOM 2126 C C . VAL A 1 270 ? 9.195 -13.078 -2.857 1 98.06 270 VAL A C 1
ATOM 2128 O O . VAL A 1 270 ? 10.062 -12.523 -3.527 1 98.06 270 VAL A O 1
ATOM 2131 N N . LEU A 1 271 ? 8.195 -12.453 -2.25 1 94.75 271 LEU A N 1
ATOM 2132 C CA . LEU A 1 271 ? 8.023 -11.023 -2.449 1 94.75 271 LEU A CA 1
ATOM 2133 C C . LEU A 1 271 ? 7.762 -10.32 -1.122 1 94.75 271 LEU A C 1
ATOM 2135 O O . LEU A 1 271 ? 6.621 -10.266 -0.658 1 94.75 271 LEU A O 1
ATOM 2139 N N . PRO A 1 272 ? 8.82 -9.773 -0.479 1 91.5 272 PRO A N 1
ATOM 2140 C CA . PRO A 1 272 ? 8.578 -8.938 0.701 1 91.5 272 PRO A CA 1
ATOM 2141 C C . PRO A 1 272 ? 7.746 -7.695 0.388 1 91.5 272 PRO A C 1
ATOM 2143 O O . PRO A 1 272 ? 7.973 -7.039 -0.631 1 91.5 272 PRO A O 1
ATOM 2146 N N . VAL A 1 273 ? 6.797 -7.406 1.211 1 86.94 273 VAL A N 1
ATOM 2147 C CA . VAL A 1 273 ? 5.883 -6.289 1.01 1 86.94 273 VAL A CA 1
ATOM 2148 C C . VAL A 1 273 ? 6.664 -4.977 1.005 1 86.94 273 VAL A C 1
ATOM 2150 O O . VAL A 1 273 ? 6.332 -4.051 0.26 1 86.94 273 VAL A O 1
ATOM 2153 N N . SER A 1 274 ? 7.672 -4.848 1.809 1 77.5 274 SER A N 1
ATOM 2154 C CA . SER A 1 274 ? 8.484 -3.641 1.906 1 77.5 274 SER A CA 1
ATOM 2155 C C . SER A 1 274 ? 9.195 -3.342 0.587 1 77.5 274 SER A C 1
ATOM 2157 O O . SER A 1 274 ? 9.555 -2.195 0.317 1 77.5 274 SER A O 1
ATOM 2159 N N . SER A 1 275 ? 9.398 -4.387 -0.248 1 75.62 275 SER A N 1
ATOM 2160 C CA . SER A 1 275 ? 10.07 -4.207 -1.534 1 75.62 275 SER A CA 1
ATOM 2161 C C . SER A 1 275 ? 9.125 -3.59 -2.562 1 75.62 275 SER A C 1
ATOM 2163 O O . SER A 1 275 ? 9.57 -3.006 -3.551 1 75.62 275 SER A O 1
ATOM 2165 N N . ILE A 1 276 ? 7.816 -3.826 -2.363 1 71.44 276 ILE A N 1
ATOM 2166 C CA . ILE A 1 276 ? 6.801 -3.348 -3.295 1 71.44 276 ILE A CA 1
ATOM 2167 C C . ILE A 1 276 ? 6.559 -1.856 -3.072 1 71.44 276 ILE A C 1
ATOM 2169 O O . ILE A 1 276 ? 6.461 -1.087 -4.031 1 71.44 276 ILE A O 1
ATOM 2173 N N . ALA A 1 277 ? 6.473 -1.495 -1.81 1 57.69 277 ALA A N 1
ATOM 2174 C CA . ALA A 1 277 ? 6.039 -0.157 -1.418 1 57.69 277 ALA A CA 1
ATOM 2175 C C . ALA A 1 277 ? 6.875 0.916 -2.113 1 57.69 277 ALA A C 1
ATOM 2177 O O . ALA A 1 277 ? 6.34 1.932 -2.564 1 57.69 277 ALA A O 1
ATOM 2178 N N . GLY A 1 278 ? 8.117 0.681 -2.293 1 55.97 278 GLY A N 1
ATOM 2179 C CA . GLY A 1 278 ? 8.922 1.677 -2.975 1 55.97 278 GLY A CA 1
ATOM 2180 C C . GLY A 1 278 ? 8.703 1.704 -4.473 1 55.97 278 GLY A C 1
ATOM 2181 O O . GLY A 1 278 ? 8.867 2.744 -5.113 1 55.97 278 GLY A O 1
ATOM 2182 N N . ARG A 1 279 ? 8.344 0.573 -4.961 1 55.31 279 ARG A N 1
ATOM 2183 C CA . ARG A 1 279 ? 8.258 0.428 -6.41 1 55.31 279 ARG A CA 1
ATOM 2184 C C . ARG A 1 279 ? 6.836 0.711 -6.902 1 55.31 279 ARG A C 1
ATOM 2186 O O . ARG A 1 279 ? 6.648 1.246 -7.996 1 55.31 279 ARG A O 1
ATOM 2193 N N . TYR A 1 280 ? 6.035 0.108 -6.215 1 48.72 280 TYR A N 1
ATOM 2194 C CA . TYR A 1 280 ? 4.641 0.118 -6.645 1 48.72 280 TYR A CA 1
ATOM 2195 C C . TYR A 1 280 ? 4.137 1.545 -6.828 1 48.72 280 TYR A C 1
ATOM 2197 O O . TYR A 1 280 ? 3.406 1.834 -7.777 1 48.72 280 TYR A O 1
ATOM 2205 N N . ILE A 1 281 ? 4.598 2.451 -5.969 1 47.31 281 ILE A N 1
ATOM 2206 C CA . ILE A 1 281 ? 4.082 3.805 -6.156 1 47.31 281 ILE A CA 1
ATOM 2207 C C . ILE A 1 281 ? 4.648 4.395 -7.445 1 47.31 281 ILE A C 1
ATOM 2209 O O . ILE A 1 281 ? 3.939 5.09 -8.18 1 47.31 281 ILE A O 1
ATOM 2213 N N . SER A 1 282 ? 5.945 4.129 -7.633 1 43.78 282 SER A N 1
ATOM 2214 C CA . SER A 1 282 ? 6.535 4.652 -8.859 1 43.78 282 SER A CA 1
ATOM 2215 C C . SER A 1 282 ? 5.859 4.066 -10.094 1 43.78 282 SER A C 1
ATOM 2217 O O . SER A 1 282 ? 5.672 4.762 -11.094 1 43.78 282 SER A O 1
ATOM 2219 N N . TYR A 1 283 ? 5.898 2.82 -10.055 1 41.59 283 TYR A N 1
ATOM 2220 C CA . TYR A 1 283 ? 5.32 2.146 -11.211 1 41.59 283 TYR A CA 1
ATOM 2221 C C . TYR A 1 283 ? 3.893 2.621 -11.461 1 41.59 283 TYR A C 1
ATOM 2223 O O . TYR A 1 283 ? 3.537 2.975 -12.586 1 41.59 283 TYR A O 1
ATOM 2231 N N . TYR A 1 284 ? 3.17 2.52 -10.547 1 38.78 284 TYR A N 1
ATOM 2232 C CA . TYR A 1 284 ? 1.78 2.891 -10.797 1 38.78 284 TYR A CA 1
ATOM 2233 C C . TYR A 1 284 ? 1.604 4.402 -10.758 1 38.78 284 TYR A C 1
ATOM 2235 O O . TYR A 1 284 ? 0.699 4.945 -11.398 1 38.78 284 TYR A O 1
ATOM 2243 N N . GLY A 1 285 ? 2.533 5.109 -10.094 1 37.59 285 GLY A N 1
ATOM 2244 C CA . GLY A 1 285 ? 2.541 6.562 -10.133 1 37.59 285 GLY A CA 1
ATOM 2245 C C . GLY A 1 285 ? 3.201 7.121 -11.375 1 37.59 285 GLY A C 1
ATOM 2246 O O . GLY A 1 285 ? 2.816 8.188 -11.867 1 37.59 285 GLY A O 1
ATOM 2247 N N . GLY A 1 286 ? 4.34 6.664 -11.75 1 35.22 286 GLY A N 1
ATOM 2248 C CA . GLY A 1 286 ? 5.121 7.133 -12.883 1 35.22 286 GLY A CA 1
ATOM 2249 C C . GLY A 1 286 ? 4.414 6.945 -14.211 1 35.22 286 GLY A C 1
ATOM 2250 O O . GLY A 1 286 ? 4.688 7.668 -15.172 1 35.22 286 GLY A O 1
ATOM 2251 N N . GLU A 1 287 ? 3.844 5.902 -14.445 1 33.28 287 GLU A N 1
ATOM 2252 C CA . GLU A 1 287 ? 3.225 5.789 -15.766 1 33.28 287 GLU A CA 1
ATOM 2253 C C . GLU A 1 287 ? 2.23 6.922 -16 1 33.28 287 GLU A C 1
ATOM 2255 O O . GLU A 1 287 ? 1.786 7.129 -17.141 1 33.28 287 GLU A O 1
ATOM 2260 N N . ALA A 1 288 ? 1.974 7.629 -15.133 1 30.52 288 ALA A N 1
ATOM 2261 C CA . ALA A 1 288 ? 1.22 8.859 -15.352 1 30.52 288 ALA A CA 1
ATOM 2262 C C . ALA A 1 288 ? 2.057 9.883 -16.125 1 30.52 288 ALA A C 1
ATOM 2264 O O . ALA A 1 288 ? 1.512 10.75 -16.812 1 30.52 288 ALA A O 1
ATOM 2265 N N . GLU A 1 289 ? 3.361 10.078 -16.031 1 27.44 289 GLU A N 1
ATOM 2266 C CA . GLU A 1 289 ? 4.156 10.961 -16.875 1 27.44 289 GLU A CA 1
ATOM 2267 C C . GLU A 1 289 ? 4.219 10.445 -18.312 1 27.44 289 GLU A C 1
ATOM 2269 O O . GLU A 1 289 ? 4.43 11.227 -19.25 1 27.44 289 GLU A O 1
ATOM 2274 N N . ARG A 1 290 ? 4.301 9.211 -18.688 1 29.39 290 ARG A N 1
ATOM 2275 C CA . ARG A 1 290 ? 4.441 8.852 -20.094 1 29.39 290 ARG A CA 1
ATOM 2276 C C . ARG A 1 290 ? 3.213 9.281 -20.891 1 29.39 290 ARG A C 1
ATOM 2278 O O . ARG A 1 290 ? 3.213 9.211 -22.125 1 29.39 290 ARG A O 1
ATOM 2285 N N . ILE A 1 291 ? 2.111 9.438 -20.297 1 25.75 291 ILE A N 1
ATOM 2286 C CA . ILE A 1 291 ? 1.012 9.914 -21.141 1 25.75 291 ILE A CA 1
ATOM 2287 C C . ILE A 1 291 ? 1.126 11.422 -21.328 1 25.75 291 ILE A C 1
ATOM 2289 O O . ILE A 1 291 ? 0.695 11.953 -22.359 1 25.75 291 ILE A O 1
ATOM 2293 N N . ASN A 1 292 ? 1.569 12.203 -20.406 1 23.61 292 ASN A N 1
ATOM 2294 C CA . ASN A 1 292 ? 1.588 13.609 -20.797 1 23.61 292 ASN A CA 1
ATOM 2295 C C . ASN A 1 292 ? 2.838 13.953 -21.609 1 23.61 292 ASN A C 1
ATOM 2297 O O . ASN A 1 292 ? 3.049 15.109 -21.969 1 23.61 292 ASN A O 1
ATOM 2301 N N . GLY A 1 293 ? 3.805 13.062 -21.625 1 22.7 293 GLY A N 1
ATOM 2302 C CA . GLY A 1 293 ? 4.695 13.484 -22.688 1 22.7 293 GLY A CA 1
ATOM 2303 C C . GLY A 1 293 ? 4.281 12.969 -24.062 1 22.7 293 GLY A C 1
ATOM 2304 O O . GLY A 1 293 ? 3.65 11.914 -24.156 1 22.7 293 GLY A O 1
ATOM 2305 N N . MET B 1 1 ? -1.328 -17.094 -30.203 1 18.14 1 MET B N 1
ATOM 2306 C CA . MET B 1 1 ? -2.092 -16 -30.781 1 18.14 1 MET B CA 1
ATOM 2307 C C . MET B 1 1 ? -2.438 -14.953 -29.734 1 18.14 1 MET B C 1
ATOM 2309 O O . MET B 1 1 ? -3.078 -13.945 -30.031 1 18.14 1 MET B O 1
ATOM 2313 N N . VAL B 1 2 ? -2.355 -15.328 -28.5 1 19.12 2 VAL B N 1
ATOM 2314 C CA . VAL B 1 2 ? -2.295 -14.43 -27.359 1 19.12 2 VAL B CA 1
ATOM 2315 C C . VAL B 1 2 ? -1.02 -13.594 -27.422 1 19.12 2 VAL B C 1
ATOM 2317 O O . VAL B 1 2 ? -0.721 -12.828 -26.5 1 19.12 2 VAL B O 1
ATOM 2320 N N . ALA B 1 3 ? -0.191 -13.805 -28.531 1 22.73 3 ALA B N 1
ATOM 2321 C CA . ALA B 1 3 ? 1.192 -13.422 -28.797 1 22.73 3 ALA B CA 1
ATOM 2322 C C . ALA B 1 3 ? 1.297 -11.93 -29.094 1 22.73 3 ALA B C 1
ATOM 2324 O O . ALA B 1 3 ? 2.303 -11.289 -28.781 1 22.73 3 ALA B O 1
ATOM 2325 N N . GLU B 1 4 ? 0.316 -11.508 -29.875 1 22.78 4 GLU B N 1
ATOM 2326 C CA . GLU B 1 4 ? 0.533 -10.258 -30.594 1 22.78 4 GLU B CA 1
ATOM 2327 C C . GLU B 1 4 ? 0.373 -9.055 -29.672 1 22.78 4 GLU B C 1
ATOM 2329 O O . GLU B 1 4 ? 0.736 -7.934 -30.031 1 22.78 4 GLU B O 1
ATOM 2334 N N . ILE B 1 5 ? -0.56 -9.273 -28.766 1 24.92 5 ILE B N 1
ATOM 2335 C CA . ILE B 1 5 ? -1.046 -8.023 -28.172 1 24.92 5 ILE B CA 1
ATOM 2336 C C . ILE B 1 5 ? 0.062 -7.371 -27.359 1 24.92 5 ILE B C 1
ATOM 2338 O O . ILE B 1 5 ? -0.051 -6.211 -26.953 1 24.92 5 ILE B O 1
ATOM 2342 N N . PHE B 1 6 ? 0.976 -8.227 -26.828 1 26.64 6 PHE B N 1
ATOM 2343 C CA . PHE B 1 6 ? 1.976 -7.742 -25.875 1 26.64 6 PHE B CA 1
ATOM 2344 C C . PHE B 1 6 ? 3.031 -6.902 -26.594 1 26.64 6 PHE B C 1
ATOM 2346 O O . PHE B 1 6 ? 4.012 -6.477 -25.969 1 26.64 6 PHE B O 1
ATOM 2353 N N . ASN B 1 7 ? 2.947 -6.906 -27.922 1 25.64 7 ASN B N 1
ATOM 2354 C CA . ASN B 1 7 ? 4.117 -6.391 -28.609 1 25.64 7 ASN B CA 1
ATOM 2355 C C . ASN B 1 7 ? 4.242 -4.879 -28.453 1 25.64 7 ASN B C 1
ATOM 2357 O O . ASN B 1 7 ? 4.926 -4.219 -29.234 1 25.64 7 ASN B O 1
ATOM 2361 N N . HIS B 1 8 ? 3.111 -4.34 -28.047 1 26.17 8 HIS B N 1
ATOM 2362 C CA . HIS B 1 8 ? 3.387 -2.932 -28.312 1 26.17 8 HIS B CA 1
ATOM 2363 C C . HIS B 1 8 ? 4.621 -2.455 -27.547 1 26.17 8 HIS B C 1
ATOM 2365 O O . HIS B 1 8 ? 5 -3.049 -26.547 1 26.17 8 HIS B O 1
ATOM 2371 N N . ASP B 1 9 ? 5.078 -1.179 -27.906 1 24.52 9 ASP B N 1
ATOM 2372 C CA . ASP B 1 9 ? 6.352 -0.514 -27.641 1 24.52 9 ASP B CA 1
ATOM 2373 C C . ASP B 1 9 ? 6.629 -0.434 -26.141 1 24.52 9 ASP B C 1
ATOM 2375 O O . ASP B 1 9 ? 5.945 0.291 -25.406 1 24.52 9 ASP B O 1
ATOM 2379 N N . ILE B 1 10 ? 6.816 -1.479 -25.484 1 25.56 10 ILE B N 1
ATOM 2380 C CA . ILE B 1 10 ? 7.57 -1.421 -24.234 1 25.56 10 ILE B CA 1
ATOM 2381 C C . ILE B 1 10 ? 8.695 -0.394 -24.359 1 25.56 10 ILE B C 1
ATOM 2383 O O . ILE B 1 10 ? 9.625 -0.576 -25.156 1 25.56 10 ILE B O 1
ATOM 2387 N N . CYS B 1 11 ? 8.398 0.858 -24.375 1 24.94 11 CYS B N 1
ATOM 2388 C CA . CYS B 1 11 ? 9.492 1.821 -24.344 1 24.94 11 CYS B CA 1
ATOM 2389 C C . CYS B 1 11 ? 10.648 1.31 -23.5 1 24.94 11 CYS B C 1
ATOM 2391 O O . CYS B 1 11 ? 10.438 0.694 -22.453 1 24.94 11 CYS B O 1
ATOM 2393 N N . GLU B 1 12 ? 11.836 1.029 -24.094 1 24.75 12 GLU B N 1
ATOM 2394 C CA . GLU B 1 12 ? 13.188 0.765 -23.609 1 24.75 12 GLU B CA 1
ATOM 2395 C C . GLU B 1 12 ? 13.484 1.567 -22.344 1 24.75 12 GLU B C 1
ATOM 2397 O O . GLU B 1 12 ? 14.078 2.643 -22.406 1 24.75 12 GLU B O 1
ATOM 2402 N N . ASN B 1 13 ? 12.477 1.99 -21.641 1 26.36 13 ASN B N 1
ATOM 2403 C CA . ASN B 1 13 ? 13.133 2.639 -20.516 1 26.36 13 ASN B CA 1
ATOM 2404 C C . ASN B 1 13 ? 14.117 1.698 -19.828 1 26.36 13 ASN B C 1
ATOM 2406 O O . ASN B 1 13 ? 13.773 0.557 -19.516 1 26.36 13 ASN B O 1
ATOM 2410 N N . ASN B 1 14 ? 15.406 1.89 -20.109 1 26.72 14 ASN B N 1
ATOM 2411 C CA . ASN B 1 14 ? 16.594 1.278 -19.531 1 26.72 14 ASN B CA 1
ATOM 2412 C C . ASN B 1 14 ? 16.406 1.003 -18.031 1 26.72 14 ASN B C 1
ATOM 2414 O O . ASN B 1 14 ? 16.391 1.933 -17.234 1 26.72 14 ASN B O 1
ATOM 2418 N N . VAL B 1 15 ? 15.539 0.138 -17.781 1 26.39 15 VAL B N 1
ATOM 2419 C CA . VAL B 1 15 ? 15.727 -0.343 -16.422 1 26.39 15 VAL B CA 1
ATOM 2420 C C . VAL B 1 15 ? 17.203 -0.667 -16.188 1 26.39 15 VAL B C 1
ATOM 2422 O O . VAL B 1 15 ? 17.734 -1.604 -16.766 1 26.39 15 VAL B O 1
ATOM 2425 N N . VAL B 1 16 ? 18.062 0.378 -16.047 1 25.97 16 VAL B N 1
ATOM 2426 C CA . VAL B 1 16 ? 19.422 0.094 -15.578 1 25.97 16 VAL B CA 1
ATOM 2427 C C . VAL B 1 16 ? 19.359 -0.88 -14.406 1 25.97 16 VAL B C 1
ATOM 2429 O O . VAL B 1 16 ? 18.828 -0.552 -13.344 1 25.97 16 VAL B O 1
ATOM 2432 N N . ILE B 1 17 ? 19.125 -2.049 -14.68 1 28.11 17 ILE B N 1
ATOM 2433 C CA . ILE B 1 17 ? 19.5 -3.041 -13.68 1 28.11 17 ILE B CA 1
ATOM 2434 C C . ILE B 1 17 ? 20.906 -2.758 -13.172 1 28.11 17 ILE B C 1
ATOM 2436 O O . ILE B 1 17 ? 21.891 -2.973 -13.883 1 28.11 17 ILE B O 1
ATOM 2440 N N . SER B 1 18 ? 21.156 -1.533 -12.633 1 28.11 18 SER B N 1
ATOM 2441 C CA . SER B 1 18 ? 22.5 -1.459 -12.07 1 28.11 18 SER B CA 1
ATOM 2442 C C . SER B 1 18 ? 22.797 -2.664 -11.188 1 28.11 18 SER B C 1
ATOM 2444 O O . SER B 1 18 ? 21.938 -3.104 -10.414 1 28.11 18 SER B O 1
ATOM 2446 N N . PRO B 1 19 ? 23.672 -3.445 -11.555 1 25.64 19 PRO B N 1
ATOM 2447 C CA . PRO B 1 19 ? 24.203 -4.434 -10.617 1 25.64 19 PRO B CA 1
ATOM 2448 C C . PRO B 1 19 ? 24.234 -3.93 -9.18 1 25.64 19 PRO B C 1
ATOM 2450 O O . PRO B 1 19 ? 24.469 -2.742 -8.938 1 25.64 19 PRO B O 1
ATOM 2453 N N . ARG B 1 20 ? 23.5 -4.66 -8.328 1 32.12 20 ARG B N 1
ATOM 2454 C CA . ARG B 1 20 ? 23.578 -4.414 -6.887 1 32.12 20 ARG B CA 1
ATOM 2455 C C . ARG B 1 20 ? 25.016 -4.109 -6.461 1 32.12 20 ARG B C 1
ATOM 2457 O O . ARG B 1 20 ? 25.844 -5.02 -6.328 1 32.12 20 ARG B O 1
ATOM 2464 N N . SER B 1 21 ? 25.734 -3.184 -7.07 1 28.3 21 SER B N 1
ATOM 2465 C CA . SER B 1 21 ? 27.016 -2.934 -6.406 1 28.3 21 SER B CA 1
ATOM 2466 C C . SER B 1 21 ? 26.875 -3.074 -4.891 1 28.3 21 SER B C 1
ATOM 2468 O O . SER B 1 21 ? 25.781 -3.014 -4.352 1 28.3 21 SER B O 1
ATOM 2470 N N . GLU B 1 22 ? 28.047 -2.871 -4.07 1 29.95 22 GLU B N 1
ATOM 2471 C CA . GLU B 1 22 ? 28.531 -3.031 -2.705 1 29.95 22 GLU B CA 1
ATOM 2472 C C . GLU B 1 22 ? 27.578 -2.406 -1.698 1 29.95 22 GLU B C 1
ATOM 2474 O O . GLU B 1 22 ? 27.344 -2.963 -0.623 1 29.95 22 GLU B O 1
ATOM 2479 N N . THR B 1 23 ? 27.359 -0.938 -1.608 1 29.3 23 THR B N 1
ATOM 2480 C CA . THR B 1 23 ? 27.047 -0.408 -0.287 1 29.3 23 THR B CA 1
ATOM 2481 C C . THR B 1 23 ? 25.578 -0.64 0.051 1 29.3 23 THR B C 1
ATOM 2483 O O . THR B 1 23 ? 24.719 0.17 -0.303 1 29.3 23 THR B O 1
ATOM 2486 N N . ALA B 1 24 ? 24.875 -1.707 0.016 1 34.38 24 ALA B N 1
ATOM 2487 C CA . ALA B 1 24 ? 23.641 -2.275 0.548 1 34.38 24 ALA B CA 1
ATOM 2488 C C . ALA B 1 24 ? 23.188 -1.531 1.8 1 34.38 24 ALA B C 1
ATOM 2490 O O . ALA B 1 24 ? 22.094 -1.771 2.311 1 34.38 24 ALA B O 1
ATOM 2491 N N . GLN B 1 25 ? 24.047 -0.972 2.596 1 35.34 25 GLN B N 1
ATOM 2492 C CA . GLN B 1 25 ? 23.844 -0.291 3.871 1 35.34 25 GLN B CA 1
ATOM 2493 C C . GLN B 1 25 ? 23.031 0.981 3.699 1 35.34 25 GLN B C 1
ATOM 2495 O O . GLN B 1 25 ? 22.297 1.389 4.609 1 35.34 25 GLN B O 1
ATOM 2500 N N . ASP B 1 26 ? 23.203 1.82 2.574 1 41.03 26 ASP B N 1
ATOM 2501 C CA . ASP B 1 26 ? 22.688 3.18 2.428 1 41.03 26 ASP B CA 1
ATOM 2502 C C . ASP B 1 26 ? 21.219 3.172 2 1 41.03 26 ASP B C 1
ATOM 2504 O O . ASP B 1 26 ? 20.578 4.223 1.944 1 41.03 26 ASP B O 1
ATOM 2508 N N . ASN B 1 27 ? 20.547 2.156 1.444 1 49.03 27 ASN B N 1
ATOM 2509 C CA . ASN B 1 27 ? 19.172 2.072 0.936 1 49.03 27 ASN B CA 1
ATOM 2510 C C . ASN B 1 27 ? 18.172 1.799 2.055 1 49.03 27 ASN B C 1
ATOM 2512 O O . ASN B 1 27 ? 16.969 1.674 1.806 1 49.03 27 ASN B O 1
ATOM 2516 N N . GLU B 1 28 ? 18.766 1.586 3.215 1 55.78 28 GLU B N 1
ATOM 2517 C CA . GLU B 1 28 ? 17.844 1.377 4.32 1 55.78 28 GLU B CA 1
ATOM 2518 C C . GLU B 1 28 ? 17.047 2.643 4.617 1 55.78 28 GLU B C 1
ATOM 2520 O O . GLU B 1 28 ? 17.625 3.713 4.82 1 55.78 28 GLU B O 1
ATOM 2525 N N . GLY B 1 29 ? 15.812 2.623 4.355 1 67.81 29 GLY B N 1
ATOM 2526 C CA . GLY B 1 29 ? 14.883 3.684 4.691 1 67.81 29 GLY B CA 1
ATOM 2527 C C . GLY B 1 29 ? 14.422 4.48 3.484 1 67.81 29 GLY B C 1
ATOM 2528 O O . GLY B 1 29 ? 13.656 5.434 3.621 1 67.81 29 GLY B O 1
ATOM 2529 N N . LEU B 1 30 ? 15.117 4.195 2.32 1 79.19 30 LEU B N 1
ATOM 2530 C CA . LEU B 1 30 ? 14.664 4.879 1.115 1 79.19 30 LEU B CA 1
ATOM 2531 C C . LEU B 1 30 ? 13.273 4.41 0.713 1 79.19 30 LEU B C 1
ATOM 2533 O O . LEU B 1 30 ? 13.047 3.213 0.526 1 79.19 30 LEU B O 1
ATOM 2537 N N . PHE B 1 31 ? 12.391 5.414 0.591 1 84.56 31 PHE B N 1
ATOM 2538 C CA . PHE B 1 31 ? 10.992 5.074 0.341 1 84.56 31 PHE B CA 1
ATOM 2539 C C . PHE B 1 31 ? 10.609 5.398 -1.097 1 84.56 31 PHE B C 1
ATOM 2541 O O . PHE B 1 31 ? 9.633 4.859 -1.619 1 84.56 31 PHE B O 1
ATOM 2548 N N . GLY B 1 32 ? 11.422 6.309 -1.74 1 82.44 32 GLY B N 1
ATOM 2549 C CA . GLY B 1 32 ? 11.055 6.664 -3.104 1 82.44 32 GLY B CA 1
ATOM 2550 C C . GLY B 1 32 ? 12.008 7.66 -3.734 1 82.44 32 GLY B C 1
ATOM 2551 O O . GLY B 1 32 ? 12.758 8.344 -3.031 1 82.44 32 GLY B O 1
ATOM 2552 N N . ARG B 1 33 ? 11.891 7.641 -5.125 1 86.5 33 ARG B N 1
ATOM 2553 C CA . ARG B 1 33 ? 12.695 8.57 -5.91 1 86.5 33 ARG B CA 1
ATOM 2554 C C . ARG B 1 33 ? 11.93 9.055 -7.137 1 86.5 33 ARG B C 1
ATOM 2556 O O . ARG B 1 33 ? 11.227 8.281 -7.785 1 86.5 33 ARG B O 1
ATOM 2563 N N . ILE B 1 34 ? 11.922 10.305 -7.336 1 85.19 34 ILE B N 1
ATOM 2564 C CA . ILE B 1 34 ? 11.391 10.922 -8.547 1 85.19 34 ILE B CA 1
ATOM 2565 C C . ILE B 1 34 ? 12.367 11.969 -9.062 1 85.19 34 ILE B C 1
ATOM 2567 O O . ILE B 1 34 ? 12.562 13.016 -8.438 1 85.19 34 ILE B O 1
ATOM 2571 N N . GLY B 1 35 ? 12.992 11.617 -10.25 1 88.56 35 GLY B N 1
ATOM 2572 C CA . GLY B 1 35 ? 14.031 12.523 -10.727 1 88.56 35 GLY B CA 1
ATOM 2573 C C . GLY B 1 35 ? 15.195 12.648 -9.766 1 88.56 35 GLY B C 1
ATOM 2574 O O . GLY B 1 35 ? 15.789 11.648 -9.367 1 88.56 35 GLY B O 1
ATOM 2575 N N . THR B 1 36 ? 15.445 13.914 -9.375 1 94.44 36 THR B N 1
ATOM 2576 C CA . THR B 1 36 ? 16.562 14.148 -8.477 1 94.44 36 THR B CA 1
ATOM 2577 C C . THR B 1 36 ? 16.094 14.148 -7.023 1 94.44 36 THR B C 1
ATOM 2579 O O . THR B 1 36 ? 16.906 14.297 -6.105 1 94.44 36 THR B O 1
ATOM 2582 N N . LEU B 1 37 ? 14.836 13.93 -6.828 1 95.25 37 LEU B N 1
ATOM 2583 C CA . LEU B 1 37 ? 14.281 13.961 -5.477 1 95.25 37 LEU B CA 1
ATOM 2584 C C . LEU B 1 37 ? 14.219 12.562 -4.883 1 95.25 37 LEU B C 1
ATOM 2586 O O . LEU B 1 37 ? 13.906 11.602 -5.586 1 95.25 37 LEU B O 1
ATOM 2590 N N . GLU B 1 38 ? 14.57 12.5 -3.615 1 94.06 38 GLU B N 1
ATOM 2591 C CA . GLU B 1 38 ? 14.461 11.25 -2.867 1 94.06 38 GLU B CA 1
ATOM 2592 C C . GLU B 1 38 ? 13.742 11.461 -1.537 1 94.06 38 GLU B C 1
ATOM 2594 O O . GLU B 1 38 ? 13.844 12.539 -0.936 1 94.06 38 GLU B O 1
ATOM 2599 N N . THR B 1 39 ? 12.977 10.453 -1.096 1 94.81 39 THR B N 1
ATOM 2600 C CA . THR B 1 39 ? 12.344 10.531 0.214 1 94.81 39 THR B CA 1
ATOM 2601 C C . THR B 1 39 ? 12.797 9.375 1.103 1 94.81 39 THR B C 1
ATOM 2603 O O . THR B 1 39 ? 12.867 8.227 0.653 1 94.81 39 THR B O 1
ATOM 2606 N N . ARG B 1 40 ? 13.227 9.672 2.262 1 94.81 40 ARG B N 1
ATOM 2607 C CA . ARG B 1 40 ? 13.664 8.711 3.271 1 94.81 40 ARG B CA 1
ATOM 2608 C C . ARG B 1 40 ? 13.57 9.312 4.672 1 94.81 40 ARG B C 1
ATOM 2610 O O . ARG B 1 40 ? 13.328 10.508 4.824 1 94.81 40 ARG B O 1
ATOM 2617 N N . LEU B 1 41 ? 13.805 8.453 5.688 1 96.62 41 LEU B N 1
ATOM 2618 C CA . LEU B 1 41 ? 13.844 8.938 7.062 1 96.62 41 LEU B CA 1
ATOM 2619 C C . LEU B 1 41 ? 15.18 9.625 7.359 1 96.62 41 LEU B C 1
ATOM 2621 O O . LEU B 1 41 ? 16.203 9.273 6.773 1 96.62 41 LEU B O 1
ATOM 2625 N N . ALA B 1 42 ? 15.078 10.594 8.195 1 97.88 42 ALA B N 1
ATOM 2626 C CA . ALA B 1 42 ? 16.312 11.18 8.719 1 97.88 42 ALA B CA 1
ATOM 2627 C C . ALA B 1 42 ? 17.188 10.109 9.359 1 97.88 42 ALA B C 1
ATOM 2629 O O . ALA B 1 42 ? 16.703 9.203 10.031 1 97.88 42 ALA B O 1
ATOM 2630 N N . ARG B 1 43 ? 18.5 10.289 9.227 1 95.31 43 ARG B N 1
ATOM 2631 C CA . ARG B 1 43 ? 19.422 9.234 9.641 1 95.31 43 ARG B CA 1
ATOM 2632 C C . ARG B 1 43 ? 20.234 9.656 10.859 1 95.31 43 ARG B C 1
ATOM 2634 O O . ARG B 1 43 ? 20.859 8.82 11.523 1 95.31 43 ARG B O 1
ATOM 2641 N N . ASN B 1 44 ? 20.266 10.938 11.078 1 95.31 44 ASN B N 1
ATOM 2642 C CA . ASN B 1 44 ? 21.031 11.445 12.219 1 95.31 44 ASN B CA 1
ATOM 2643 C C . ASN B 1 44 ? 20.453 12.758 12.734 1 95.31 44 ASN B C 1
ATOM 2645 O O . ASN B 1 44 ? 19.531 13.32 12.141 1 95.31 44 ASN B O 1
ATOM 2649 N N . GLU B 1 45 ? 21.016 13.219 13.859 1 96.88 45 GLU B N 1
ATOM 2650 C CA . GLU B 1 45 ? 20.516 14.414 14.531 1 96.88 45 GLU B CA 1
ATOM 2651 C C . GLU B 1 45 ? 20.719 15.656 13.672 1 96.88 45 GLU B C 1
ATOM 2653 O O . GLU B 1 45 ? 19.906 16.578 13.703 1 96.88 45 GLU B O 1
ATOM 2658 N N . ARG B 1 46 ? 21.719 15.688 12.93 1 97.81 46 ARG B N 1
ATOM 2659 C CA . ARG B 1 46 ? 22 16.844 12.094 1 97.81 46 ARG B CA 1
ATOM 2660 C C . ARG B 1 46 ? 20.922 17.016 11.031 1 97.81 46 ARG B C 1
ATOM 2662 O O . ARG B 1 46 ? 20.531 18.156 10.711 1 97.81 46 ARG B O 1
ATOM 2669 N N . GLU B 1 47 ? 20.469 15.945 10.484 1 98.06 47 GLU B N 1
ATOM 2670 C CA . GLU B 1 47 ? 19.391 16 9.5 1 98.06 47 GLU B CA 1
ATOM 2671 C C . GLU B 1 47 ? 18.094 16.453 10.141 1 98.06 47 GLU B C 1
ATOM 2673 O O . GLU B 1 47 ? 17.297 17.172 9.523 1 98.06 47 GLU B O 1
ATOM 2678 N N . ILE B 1 48 ? 17.906 16.031 11.383 1 98.56 48 ILE B N 1
ATOM 2679 C CA . ILE B 1 48 ? 16.703 16.453 12.102 1 98.56 48 ILE B CA 1
ATOM 2680 C C . ILE B 1 48 ? 16.75 17.969 12.344 1 98.56 48 ILE B C 1
ATOM 2682 O O . ILE B 1 48 ? 15.773 18.672 12.117 1 98.56 48 ILE B O 1
ATOM 2686 N N . ASP B 1 49 ? 17.938 18.438 12.727 1 98.56 49 ASP B N 1
ATOM 2687 C CA . ASP B 1 49 ? 18.109 19.875 12.906 1 98.56 49 ASP B CA 1
ATOM 2688 C C . ASP B 1 49 ? 17.812 20.641 11.617 1 98.56 49 ASP B C 1
ATOM 2690 O O . ASP B 1 49 ? 17.172 21.688 11.641 1 98.56 49 ASP B O 1
ATOM 2694 N N . ALA B 1 50 ? 18.297 20.094 10.57 1 98.62 50 ALA B N 1
ATOM 2695 C CA . ALA B 1 50 ? 18.094 20.734 9.273 1 98.62 50 ALA B CA 1
ATOM 2696 C C . ALA B 1 50 ? 16.609 20.75 8.898 1 98.62 50 ALA B C 1
ATOM 2698 O O . ALA B 1 50 ? 16.109 21.734 8.352 1 98.62 50 ALA B O 1
ATOM 2699 N N . ALA B 1 51 ? 15.906 19.656 9.18 1 98.75 51 ALA B N 1
ATOM 2700 C CA . ALA B 1 51 ? 14.469 19.594 8.938 1 98.75 51 ALA B CA 1
ATOM 2701 C C . ALA B 1 51 ? 13.734 20.656 9.766 1 98.75 51 ALA B C 1
ATOM 2703 O O . ALA B 1 51 ? 12.805 21.297 9.273 1 98.75 51 ALA B O 1
ATOM 2704 N N . GLN B 1 52 ? 14.141 20.797 10.977 1 98.88 52 GLN B N 1
ATOM 2705 C CA . GLN B 1 52 ? 13.562 21.797 11.859 1 98.88 52 GLN B CA 1
ATOM 2706 C C . GLN B 1 52 ? 13.789 23.203 11.305 1 98.88 52 GLN B C 1
ATOM 2708 O O . GLN B 1 52 ? 12.93 24.078 11.453 1 98.88 52 GLN B O 1
ATOM 2713 N N . SER B 1 53 ? 14.906 23.406 10.672 1 98.81 53 SER B N 1
ATOM 2714 C CA . SER B 1 53 ? 15.188 24.688 10.031 1 98.81 53 SER B CA 1
ATOM 2715 C C . SER B 1 53 ? 14.273 24.922 8.836 1 98.81 53 SER B C 1
ATOM 2717 O O . SER B 1 53 ? 13.828 26.047 8.602 1 98.81 53 SER B O 1
ATOM 2719 N N . VAL B 1 54 ? 14.07 23.891 8.094 1 98.69 54 VAL B N 1
ATOM 2720 C CA . VAL B 1 54 ? 13.133 23.984 6.98 1 98.69 54 VAL B CA 1
ATOM 2721 C C . VAL B 1 54 ? 11.742 24.344 7.5 1 98.69 54 VAL B C 1
ATOM 2723 O O . VAL B 1 54 ? 11.078 25.219 6.941 1 98.69 54 VAL B O 1
ATOM 2726 N N . ARG B 1 55 ? 11.344 23.703 8.602 1 98.75 55 ARG B N 1
ATOM 2727 C CA . ARG B 1 55 ? 10.07 24.016 9.234 1 98.75 55 ARG B CA 1
ATOM 2728 C C . ARG B 1 55 ? 10.008 25.484 9.656 1 98.75 55 ARG B C 1
ATOM 2730 O O . ARG B 1 55 ? 9 26.156 9.453 1 98.75 55 ARG B O 1
ATOM 2737 N N . TYR B 1 56 ? 11.055 25.953 10.211 1 98.75 56 TYR B N 1
ATOM 2738 C CA . TYR B 1 56 ? 11.109 27.344 10.664 1 98.75 56 TYR B CA 1
ATOM 2739 C C . TYR B 1 56 ? 10.898 28.297 9.5 1 98.75 56 TYR B C 1
ATOM 2741 O O . TYR B 1 56 ? 10.133 29.266 9.609 1 98.75 56 TYR B O 1
ATOM 2749 N N . ARG B 1 57 ? 11.555 28.094 8.406 1 98.44 57 ARG B N 1
ATOM 2750 C CA . ARG B 1 57 ? 11.43 28.938 7.223 1 98.44 57 ARG B CA 1
ATOM 2751 C C . ARG B 1 57 ? 9.984 29 6.738 1 98.44 57 ARG B C 1
ATOM 2753 O O . ARG B 1 57 ? 9.492 30.062 6.363 1 98.44 57 ARG B O 1
ATOM 2760 N N . VAL B 1 58 ? 9.336 27.875 6.812 1 98.06 58 VAL B N 1
ATOM 2761 C CA . VAL B 1 58 ? 7.98 27.812 6.277 1 98.06 58 VAL B CA 1
ATOM 2762 C C . VAL B 1 58 ? 6.984 28.312 7.32 1 98.06 58 VAL B C 1
ATOM 2764 O O . VAL B 1 58 ? 6.219 29.25 7.062 1 98.06 58 VAL B O 1
ATOM 2767 N N . PHE B 1 59 ? 7.027 27.828 8.57 1 98.19 59 PHE B N 1
ATOM 2768 C CA . PHE B 1 59 ? 6.008 28.125 9.57 1 98.19 59 PHE B CA 1
ATOM 2769 C C . PHE B 1 59 ? 6.184 29.531 10.125 1 98.19 59 PHE B C 1
ATOM 2771 O O . PHE B 1 59 ? 5.203 30.234 10.359 1 98.19 59 PHE B O 1
ATOM 2778 N N . VAL B 1 60 ? 7.418 29.953 10.344 1 98.12 60 VAL B N 1
ATOM 2779 C CA . VAL B 1 60 ? 7.66 31.219 11 1 98.12 60 VAL B CA 1
ATOM 2780 C C . VAL B 1 60 ? 7.875 32.312 9.953 1 98.12 60 VAL B C 1
ATOM 2782 O O . VAL B 1 60 ? 7.113 33.281 9.891 1 98.12 60 VAL B O 1
ATOM 2785 N N . GLU B 1 61 ? 8.844 32.125 9.102 1 98.06 61 GLU B N 1
ATOM 2786 C CA . GLU B 1 61 ? 9.195 33.188 8.164 1 98.06 61 GLU B CA 1
ATOM 2787 C C . GLU B 1 61 ? 8.086 33.438 7.148 1 98.06 61 GLU B C 1
ATOM 2789 O O . GLU B 1 61 ? 7.754 34.594 6.836 1 98.06 61 GLU B O 1
ATOM 2794 N N . GLU B 1 62 ? 7.535 32.375 6.676 1 97.31 62 GLU B N 1
ATOM 2795 C CA . GLU B 1 62 ? 6.516 32.531 5.641 1 97.31 62 GLU B CA 1
ATOM 2796 C C . GLU B 1 62 ? 5.125 32.656 6.25 1 97.31 62 GLU B C 1
ATOM 2798 O O . GLU B 1 62 ? 4.371 33.562 5.879 1 97.31 62 GLU B O 1
ATOM 2803 N N . MET B 1 63 ? 4.77 31.891 7.277 1 96.19 63 MET B N 1
ATOM 2804 C CA . MET B 1 63 ? 3.383 31.766 7.715 1 96.19 63 MET B CA 1
ATOM 2805 C C . MET B 1 63 ? 3.158 32.531 9.016 1 96.19 63 MET B C 1
ATOM 2807 O O . MET B 1 63 ? 2.035 32.594 9.516 1 96.19 63 MET B O 1
ATOM 2811 N N . LYS B 1 64 ? 4.207 33.031 9.586 1 96.94 64 LYS B N 1
ATOM 2812 C CA . LYS B 1 64 ? 4.172 34 10.695 1 96.94 64 LYS B CA 1
ATOM 2813 C C . LYS B 1 64 ? 3.76 33.312 11.992 1 96.94 64 LYS B C 1
ATOM 2815 O O . LYS B 1 64 ? 3.035 33.875 12.805 1 96.94 64 LYS B O 1
ATOM 2820 N N . ALA B 1 65 ? 4.129 32.031 12.102 1 97.44 65 ALA B N 1
ATOM 2821 C CA . ALA B 1 65 ? 3.979 31.359 13.383 1 97.44 65 ALA B CA 1
ATOM 2822 C C . ALA B 1 65 ? 4.879 31.984 14.445 1 97.44 65 ALA B C 1
ATOM 2824 O O . ALA B 1 65 ? 5.863 32.656 14.117 1 97.44 65 ALA B O 1
ATOM 2825 N N . ARG B 1 66 ? 4.473 31.828 15.648 1 97.44 66 ARG B N 1
ATOM 2826 C CA . ARG B 1 66 ? 5.285 32.219 16.797 1 97.44 66 ARG B CA 1
ATOM 2827 C C . ARG B 1 66 ? 5.648 31 17.656 1 97.44 66 ARG B C 1
ATOM 2829 O O . ARG B 1 66 ? 4.766 30.312 18.172 1 97.44 66 ARG B O 1
ATOM 2836 N N . LEU B 1 67 ? 6.945 30.812 17.766 1 97.31 67 LEU B N 1
ATOM 2837 C CA . LEU B 1 67 ? 7.461 29.672 18.516 1 97.31 67 LEU B CA 1
ATOM 2838 C C . LEU B 1 67 ? 8.008 30.125 19.875 1 97.31 67 LEU B C 1
ATOM 2840 O O . LEU B 1 67 ? 8.125 31.312 20.141 1 97.31 67 LEU B O 1
ATOM 2844 N N . PRO B 1 68 ? 8.297 29.156 20.766 1 96.56 68 PRO B N 1
ATOM 2845 C CA . PRO B 1 68 ? 8.992 29.516 22 1 96.56 68 PRO B CA 1
ATOM 2846 C C . PRO B 1 68 ? 10.312 30.25 21.75 1 96.56 68 PRO B C 1
ATOM 2848 O O . PRO B 1 68 ? 10.938 30.047 20.703 1 96.56 68 PRO B O 1
ATOM 2851 N N . ALA B 1 69 ? 10.742 30.922 22.688 1 96.81 69 ALA B N 1
ATOM 2852 C CA . ALA B 1 69 ? 11.867 31.844 22.547 1 96.81 69 ALA B CA 1
ATOM 2853 C C . ALA B 1 69 ? 13.117 31.109 22.062 1 96.81 69 ALA B C 1
ATOM 2855 O O . ALA B 1 69 ? 13.828 31.594 21.188 1 96.81 69 ALA B O 1
ATOM 2856 N N . GLU B 1 70 ? 13.344 29.984 22.625 1 96.94 70 GLU B N 1
ATOM 2857 C CA . GLU B 1 70 ? 14.539 29.25 22.25 1 96.94 70 GLU B CA 1
ATOM 2858 C C . GLU B 1 70 ? 14.492 28.797 20.797 1 96.94 70 GLU B C 1
ATOM 2860 O O . GLU B 1 70 ? 15.484 28.891 20.078 1 96.94 70 GLU B O 1
ATOM 2865 N N . ALA B 1 71 ? 13.375 28.297 20.375 1 97.38 71 ALA B N 1
ATOM 2866 C CA . ALA B 1 71 ? 13.188 27.875 18.984 1 97.38 71 ALA B CA 1
ATOM 2867 C C . ALA B 1 71 ? 13.344 29.047 18.031 1 97.38 71 ALA B C 1
ATOM 2869 O O . ALA B 1 71 ? 13.961 28.922 16.969 1 97.38 71 ALA B O 1
ATOM 2870 N N . MET B 1 72 ? 12.797 30.219 18.438 1 97.56 72 MET B N 1
ATOM 2871 C CA . MET B 1 72 ? 12.93 31.422 17.625 1 97.56 72 MET B CA 1
ATOM 2872 C C . MET B 1 72 ? 14.391 31.828 17.469 1 97.56 72 MET B C 1
ATOM 2874 O O . MET B 1 72 ? 14.836 32.156 16.375 1 97.56 72 MET B O 1
ATOM 2878 N N . ARG B 1 73 ? 15.102 31.734 18.547 1 97.69 73 ARG B N 1
ATOM 2879 C CA . ARG B 1 73 ? 16.5 32.125 18.547 1 97.69 73 ARG B CA 1
ATOM 2880 C C . ARG B 1 73 ? 17.328 31.234 17.656 1 97.69 73 ARG B C 1
ATOM 2882 O O . ARG B 1 73 ? 18.219 31.703 16.938 1 97.69 73 ARG B O 1
ATOM 2889 N N . ARG B 1 74 ? 17 29.969 17.672 1 97.94 74 ARG B N 1
ATOM 2890 C CA . ARG B 1 74 ? 17.797 28.969 16.938 1 97.94 74 ARG B CA 1
ATOM 2891 C C . ARG B 1 74 ? 17.312 28.875 15.492 1 97.94 74 ARG B C 1
ATOM 2893 O O . ARG B 1 74 ? 17.938 28.172 14.68 1 97.94 74 ARG B O 1
ATOM 2900 N N . LYS B 1 75 ? 16.234 29.531 15.242 1 98.5 75 LYS B N 1
ATOM 2901 C CA . LYS B 1 75 ? 15.633 29.484 13.914 1 98.5 75 LYS B CA 1
ATOM 2902 C C . LYS B 1 75 ? 15.359 28.047 13.477 1 98.5 75 LYS B C 1
ATOM 2904 O O . LYS B 1 75 ? 15.734 27.641 12.375 1 98.5 75 LYS B O 1
ATOM 2909 N N . ARG B 1 76 ? 14.812 27.312 14.438 1 98.62 76 ARG B N 1
ATOM 2910 C CA . ARG B 1 76 ? 14.383 25.938 14.242 1 98.62 76 ARG B CA 1
ATOM 2911 C C . ARG B 1 76 ? 13.039 25.688 14.906 1 98.62 76 ARG B C 1
ATOM 2913 O O . ARG B 1 76 ? 12.82 26.078 16.047 1 98.62 76 ARG B O 1
ATOM 2920 N N . ASP B 1 77 ? 12.117 25.047 14.203 1 98.56 77 ASP B N 1
ATOM 2921 C CA . ASP B 1 77 ? 10.867 24.609 14.812 1 98.56 77 ASP B CA 1
ATOM 2922 C C . ASP B 1 77 ? 11.031 23.25 15.469 1 98.56 77 ASP B C 1
ATOM 2924 O O . ASP B 1 77 ? 11.008 22.219 14.789 1 98.56 77 ASP B O 1
ATOM 2928 N N . PHE B 1 78 ? 11.227 23.25 16.75 1 97.56 78 PHE B N 1
ATOM 2929 C CA . PHE B 1 78 ? 11.344 21.984 17.484 1 97.56 78 PHE B CA 1
ATOM 2930 C C . PHE B 1 78 ? 10.523 22.047 18.766 1 97.56 78 PHE B C 1
ATOM 2932 O O . PHE B 1 78 ? 10.234 23.125 19.281 1 97.56 78 PHE B O 1
ATOM 2939 N N . ASP B 1 79 ? 10.062 20.953 19.203 1 95.06 79 ASP B N 1
ATOM 2940 C CA . ASP B 1 79 ? 9.406 20.734 20.484 1 95.06 79 ASP B CA 1
ATOM 2941 C C . ASP B 1 79 ? 9.727 19.359 21.047 1 95.06 79 ASP B C 1
ATOM 2943 O O . ASP B 1 79 ? 10.633 18.672 20.562 1 95.06 79 ASP B O 1
ATOM 2947 N N . ALA B 1 80 ? 9.094 18.953 22.156 1 93.38 80 ALA B N 1
ATOM 2948 C CA . ALA B 1 80 ? 9.43 17.734 22.875 1 93.38 80 ALA B CA 1
ATOM 2949 C C . ALA B 1 80 ? 9.133 16.5 22.031 1 93.38 80 ALA B C 1
ATOM 2951 O O . ALA B 1 80 ? 9.734 15.438 22.234 1 93.38 80 ALA B O 1
ATOM 2952 N N . TRP B 1 81 ? 8.258 16.594 21.047 1 95 81 TRP B N 1
ATOM 2953 C CA . TRP B 1 81 ? 7.848 15.445 20.25 1 95 81 TRP B CA 1
ATOM 2954 C C . TRP B 1 81 ? 8.938 15.055 19.266 1 95 81 TRP B C 1
ATOM 2956 O O . TRP B 1 81 ? 9.008 13.906 18.828 1 95 81 TRP B O 1
ATOM 2966 N N . ASP B 1 82 ? 9.82 15.984 18.922 1 97.19 82 ASP B N 1
ATOM 2967 C CA . ASP B 1 82 ? 10.805 15.734 17.875 1 97.19 82 ASP B CA 1
ATOM 2968 C C . ASP B 1 82 ? 11.75 14.602 18.266 1 97.19 82 ASP B C 1
ATOM 2970 O O . ASP B 1 82 ? 12.234 13.859 17.406 1 97.19 82 ASP B O 1
ATOM 2974 N N . SER B 1 83 ? 11.914 14.406 19.562 1 95.88 83 SER B N 1
ATOM 2975 C CA . SER B 1 83 ? 12.875 13.406 20.016 1 95.88 83 SER B CA 1
ATOM 2976 C C . SER B 1 83 ? 12.281 12 19.953 1 95.88 83 SER B C 1
ATOM 2978 O O . SER B 1 83 ? 13.016 11.008 19.969 1 95.88 83 SER B O 1
ATOM 2980 N N . VAL B 1 84 ? 10.984 11.875 19.859 1 96.56 84 VAL B N 1
ATOM 2981 C CA . VAL B 1 84 ? 10.391 10.547 19.891 1 96.56 84 VAL B CA 1
ATOM 2982 C C . VAL B 1 84 ? 9.758 10.219 18.547 1 96.56 84 VAL B C 1
ATOM 2984 O O . VAL B 1 84 ? 9.367 9.078 18.281 1 96.56 84 VAL B O 1
ATOM 2987 N N . CYS B 1 85 ? 9.703 11.227 17.672 1 98 85 CYS B N 1
ATOM 2988 C CA . CYS B 1 85 ? 9.109 11.023 16.344 1 98 85 CYS B CA 1
ATOM 2989 C C . CYS B 1 85 ? 10.164 10.602 15.336 1 98 85 CYS B C 1
ATOM 2991 O O . CYS B 1 85 ? 11.359 10.836 15.539 1 98 85 CYS B O 1
ATOM 2993 N N . ASP B 1 86 ? 9.711 9.914 14.297 1 97.69 86 ASP B N 1
ATOM 2994 C CA . ASP B 1 86 ? 10.5 9.789 13.078 1 97.69 86 ASP B CA 1
ATOM 2995 C C . ASP B 1 86 ? 10.281 10.984 12.156 1 97.69 86 ASP B C 1
ATOM 2997 O O . ASP B 1 86 ? 9.25 11.656 12.234 1 97.69 86 ASP B O 1
ATOM 3001 N N . HIS B 1 87 ? 11.289 11.266 11.367 1 98.5 87 HIS B N 1
ATOM 3002 C CA . HIS B 1 87 ? 11.227 12.422 10.477 1 98.5 87 HIS B CA 1
ATOM 3003 C C . HIS B 1 87 ? 11.43 12.016 9.023 1 98.5 87 HIS B C 1
ATOM 3005 O O . HIS B 1 87 ? 12.523 11.594 8.641 1 98.5 87 HIS B O 1
ATOM 3011 N N . LEU B 1 88 ? 10.375 12.117 8.258 1 98 88 LEU B N 1
ATOM 3012 C CA . LEU B 1 88 ? 10.43 11.852 6.824 1 98 88 LEU B CA 1
ATOM 3013 C C . LEU B 1 88 ? 10.969 13.062 6.066 1 98 88 LEU B C 1
ATOM 3015 O O . LEU B 1 88 ? 10.508 14.188 6.285 1 98 88 LEU B O 1
ATOM 3019 N N . LEU B 1 89 ? 11.922 12.805 5.148 1 98.31 89 LEU B N 1
ATOM 3020 C CA . LEU B 1 89 ? 12.57 13.891 4.43 1 98.31 89 LEU B CA 1
ATOM 3021 C C . LEU B 1 89 ? 12.398 13.727 2.922 1 98.31 89 LEU B C 1
ATOM 3023 O O . LEU B 1 89 ? 12.328 12.602 2.422 1 98.31 89 LEU B O 1
ATOM 3027 N N . VAL B 1 90 ? 12.258 14.812 2.244 1 97.75 90 VAL B N 1
ATOM 3028 C CA . VAL B 1 90 ? 12.492 14.883 0.807 1 97.75 90 VAL B CA 1
ATOM 3029 C C . VAL B 1 90 ? 13.789 15.641 0.535 1 97.75 90 VAL B C 1
ATOM 3031 O O . VAL B 1 90 ? 13.961 16.781 0.988 1 97.75 90 VAL B O 1
ATOM 3034 N N . LEU B 1 91 ? 14.68 14.984 -0.145 1 98.06 91 LEU B N 1
ATOM 3035 C CA . LEU B 1 91 ? 15.977 15.57 -0.468 1 98.06 91 LEU B CA 1
ATOM 3036 C C . LEU B 1 91 ? 16.109 15.797 -1.97 1 98.06 91 LEU B C 1
ATOM 3038 O O . LEU B 1 91 ? 15.711 14.945 -2.77 1 98.06 91 LEU B O 1
ATOM 3042 N N . ASP B 1 92 ? 16.594 16.922 -2.344 1 98.19 92 ASP B N 1
ATOM 3043 C CA . ASP B 1 92 ? 17 17.172 -3.723 1 98.19 92 ASP B CA 1
ATOM 3044 C C . ASP B 1 92 ? 18.484 16.844 -3.924 1 98.19 92 ASP B C 1
ATOM 3046 O O . ASP B 1 92 ? 19.359 17.641 -3.564 1 98.19 92 ASP B O 1
ATOM 3050 N N . LYS B 1 93 ? 18.719 15.805 -4.613 1 96.56 93 LYS B N 1
ATOM 3051 C CA . LYS B 1 93 ? 20.062 15.273 -4.754 1 96.56 93 LYS B CA 1
ATOM 3052 C C . LYS B 1 93 ? 20.859 16.062 -5.797 1 96.56 93 LYS B C 1
ATOM 3054 O O . LYS B 1 93 ? 22.062 15.859 -5.945 1 96.56 93 LYS B O 1
ATOM 3059 N N . SER B 1 94 ? 20.219 16.938 -6.516 1 96.94 94 SER B N 1
ATOM 3060 C CA . SER B 1 94 ? 20.938 17.797 -7.449 1 96.94 94 SER B CA 1
ATOM 3061 C C . SER B 1 94 ? 21.703 18.891 -6.715 1 96.94 94 SER B C 1
ATOM 3063 O O . SER B 1 94 ? 22.578 19.547 -7.289 1 96.94 94 SER B O 1
ATOM 3065 N N . ILE B 1 95 ? 21.297 19.125 -5.492 1 96.94 95 ILE B N 1
ATOM 3066 C CA . ILE B 1 95 ? 22 20.109 -4.68 1 96.94 95 ILE B CA 1
ATOM 3067 C C . ILE B 1 95 ? 23.297 19.5 -4.148 1 96.94 95 ILE B C 1
ATOM 3069 O O . ILE B 1 95 ? 23.266 18.469 -3.463 1 96.94 95 ILE B O 1
ATOM 3073 N N . GLU B 1 96 ? 24.406 20.094 -4.457 1 93.94 96 GLU B N 1
ATOM 3074 C CA . GLU B 1 96 ? 25.719 19.609 -4.004 1 93.94 96 GLU B CA 1
ATOM 3075 C C . GLU B 1 96 ? 25.906 19.859 -2.512 1 93.94 96 GLU B C 1
ATOM 3077 O O . GLU B 1 96 ? 25.375 20.844 -1.971 1 93.94 96 GLU B O 1
ATOM 3082 N N . GLY B 1 97 ? 26.672 18.953 -1.852 1 92.25 97 GLY B N 1
ATOM 3083 C CA . GLY B 1 97 ? 26.969 19.141 -0.441 1 92.25 97 GLY B CA 1
ATOM 3084 C C . GLY B 1 97 ? 26.453 18.016 0.434 1 92.25 97 GLY B C 1
ATOM 3085 O O . GLY B 1 97 ? 26.328 16.875 -0.025 1 92.25 97 GLY B O 1
ATOM 3086 N N . ASP B 1 98 ? 26.266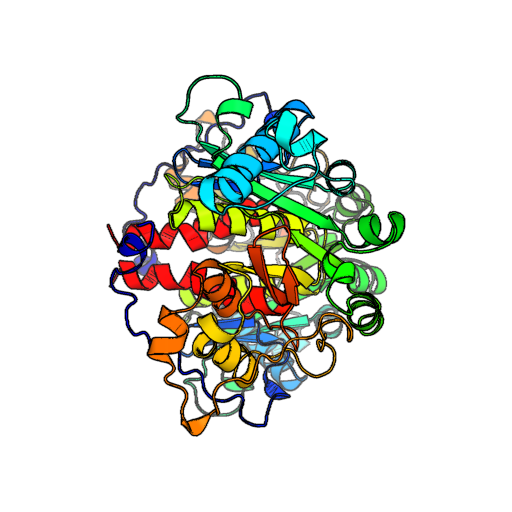 18.422 1.757 1 95.62 98 ASP B N 1
ATOM 3087 C CA . ASP B 1 98 ? 25.812 17.422 2.727 1 95.62 98 ASP B CA 1
ATOM 3088 C C . ASP B 1 98 ? 24.312 17.203 2.645 1 95.62 98 ASP B C 1
ATOM 3090 O O . ASP B 1 98 ? 23.578 18.047 2.111 1 95.62 98 ASP B O 1
ATOM 3094 N N . SER B 1 99 ? 23.828 16.125 3.156 1 96.12 99 SER B N 1
ATOM 3095 C CA . SER B 1 99 ? 22.406 15.789 3.082 1 96.12 99 SER B CA 1
ATOM 3096 C C . SER B 1 99 ? 21.547 16.844 3.768 1 96.12 99 SER B C 1
ATOM 3098 O O . SER B 1 99 ? 20.422 17.094 3.348 1 96.12 99 SER B O 1
ATOM 3100 N N . GLU B 1 100 ? 22.094 17.547 4.762 1 96.75 100 GLU B N 1
ATOM 3101 C CA . GLU B 1 100 ? 21.359 18.562 5.508 1 96.75 100 GLU B CA 1
ATOM 3102 C C . GLU B 1 100 ? 20.953 19.734 4.605 1 96.75 100 GLU B C 1
ATOM 3104 O O . GLU B 1 100 ? 19.906 20.359 4.812 1 96.75 100 GLU B O 1
ATOM 3109 N N . ASP B 1 101 ? 21.766 19.906 3.572 1 96.5 101 ASP B N 1
ATOM 3110 C CA . ASP B 1 101 ? 21.531 21.031 2.672 1 96.5 101 ASP B CA 1
ATOM 3111 C C . ASP B 1 101 ? 20.531 20.656 1.581 1 96.5 101 ASP B C 1
ATOM 3113 O O . ASP B 1 101 ? 20 21.531 0.891 1 96.5 101 ASP B O 1
ATOM 3117 N N . GLN B 1 102 ? 20.281 19.422 1.526 1 98.31 102 GLN B N 1
ATOM 3118 C CA . GLN B 1 102 ? 19.484 18.922 0.402 1 98.31 102 GLN B CA 1
ATOM 3119 C C . GLN B 1 102 ? 18.016 18.766 0.781 1 98.31 102 GLN B C 1
ATOM 3121 O O . GLN B 1 102 ? 17.188 18.469 -0.073 1 98.31 102 GLN B O 1
ATOM 3126 N N . ILE B 1 103 ? 17.672 19.047 2.088 1 98.56 103 ILE B N 1
ATOM 3127 C CA . ILE B 1 103 ? 16.328 18.797 2.582 1 98.56 103 ILE B CA 1
ATOM 3128 C C . ILE B 1 103 ? 15.391 19.922 2.119 1 98.56 103 ILE B C 1
ATOM 3130 O O . ILE B 1 103 ? 15.633 21.094 2.402 1 98.56 103 ILE B O 1
ATOM 3134 N N . VAL B 1 104 ? 14.258 19.531 1.388 1 98.5 104 VAL B N 1
ATOM 3135 C CA . VAL B 1 104 ? 13.383 20.547 0.803 1 98.5 104 VAL B CA 1
ATOM 3136 C C . VAL B 1 104 ? 11.961 20.359 1.328 1 98.5 104 VAL B C 1
ATOM 3138 O O . VAL B 1 104 ? 11.078 21.172 1.054 1 98.5 104 VAL B O 1
ATOM 3141 N N . GLY B 1 105 ? 11.688 19.297 2.051 1 98.19 105 GLY B N 1
ATOM 3142 C CA . GLY B 1 105 ? 10.398 19 2.656 1 98.19 105 GLY B CA 1
ATOM 3143 C C . GLY B 1 105 ? 10.484 17.953 3.756 1 98.19 105 GLY B C 1
ATOM 3144 O O . GLY B 1 105 ? 11.477 17.234 3.857 1 98.19 105 GLY B O 1
ATOM 3145 N N . THR B 1 106 ? 9.453 17.922 4.559 1 98.44 106 THR B N 1
ATOM 3146 C CA . THR B 1 106 ? 9.516 16.984 5.68 1 98.44 106 THR B CA 1
ATOM 3147 C C . THR B 1 106 ? 8.125 16.734 6.254 1 98.44 106 THR B C 1
ATOM 3149 O O . THR B 1 106 ? 7.203 17.531 6.027 1 98.44 106 THR B O 1
ATOM 3152 N N . TYR B 1 107 ? 7.988 15.602 6.918 1 98.12 107 TYR B N 1
ATOM 3153 C CA . TYR B 1 107 ? 6.91 15.211 7.82 1 98.12 107 TYR B CA 1
ATOM 3154 C C . TYR B 1 107 ? 7.469 14.688 9.141 1 98.12 107 TYR B C 1
ATOM 3156 O O . TYR B 1 107 ? 8.547 14.086 9.172 1 98.12 107 TYR B O 1
ATOM 3164 N N . ARG B 1 108 ? 6.734 14.977 10.164 1 98.44 108 ARG B N 1
ATOM 3165 C CA . ARG B 1 108 ? 6.98 14.281 11.422 1 98.44 108 ARG B CA 1
ATOM 3166 C C . ARG B 1 108 ? 6.004 13.125 11.602 1 98.44 108 ARG B C 1
ATOM 3168 O O . ARG B 1 108 ? 4.797 13.281 11.406 1 98.44 108 ARG B O 1
ATOM 3175 N N . LEU B 1 109 ? 6.52 11.914 11.945 1 98.31 109 LEU B N 1
ATOM 3176 C CA . LEU B 1 109 ? 5.723 10.695 12.047 1 98.31 109 LEU B CA 1
ATOM 3177 C C . LEU B 1 109 ? 5.77 10.141 13.469 1 98.31 109 LEU B C 1
ATOM 3179 O O . LEU B 1 109 ? 6.855 9.93 14.023 1 98.31 109 LEU B O 1
ATOM 3183 N N . LEU B 1 110 ? 4.617 9.93 14.055 1 98.56 110 LEU B N 1
ATOM 3184 C CA . LEU B 1 110 ? 4.516 9.406 15.414 1 98.56 110 LEU B CA 1
ATOM 3185 C C . LEU B 1 110 ? 3.621 8.172 15.453 1 98.56 110 LEU B C 1
ATOM 3187 O O . LEU B 1 110 ? 2.412 8.266 15.234 1 98.56 110 LEU B O 1
ATOM 3191 N N . ARG B 1 111 ? 4.156 6.984 15.742 1 98.06 111 ARG B N 1
ATOM 3192 C CA . ARG B 1 111 ? 3.402 5.738 15.844 1 98.06 111 ARG B CA 1
ATOM 3193 C C . ARG B 1 111 ? 2.674 5.641 17.172 1 98.06 111 ARG B C 1
ATOM 3195 O O . ARG B 1 111 ? 3.164 6.133 18.203 1 98.06 111 ARG B O 1
ATOM 3202 N N . GLN B 1 112 ? 1.646 4.953 17.188 1 97.69 112 GLN B N 1
ATOM 3203 C CA . GLN B 1 112 ? 0.785 4.852 18.359 1 97.69 112 GLN B CA 1
ATOM 3204 C C . GLN B 1 112 ? 1.554 4.309 19.562 1 97.69 112 GLN B C 1
ATOM 3206 O O . GLN B 1 112 ? 1.406 4.809 20.672 1 97.69 112 GLN B O 1
ATOM 3211 N N . GLU B 1 113 ? 2.34 3.225 19.328 1 96.38 113 GLU B N 1
ATOM 3212 C CA . GLU B 1 113 ? 3.086 2.639 20.438 1 96.38 113 GLU B CA 1
ATOM 3213 C C . GLU B 1 113 ? 4 3.668 21.094 1 96.38 113 GLU B C 1
ATOM 3215 O O . GLU B 1 113 ? 4.117 3.713 22.312 1 96.38 113 GLU B O 1
ATOM 3220 N N . THR B 1 114 ? 4.648 4.492 20.312 1 97.19 114 THR B N 1
ATOM 3221 C CA . THR B 1 114 ? 5.523 5.551 20.797 1 97.19 114 THR B CA 1
ATOM 3222 C C . THR B 1 114 ? 4.711 6.652 21.484 1 97.19 114 THR B C 1
ATOM 3224 O O . THR B 1 114 ? 5.086 7.145 22.547 1 97.19 114 THR B O 1
ATOM 3227 N N . ALA B 1 115 ? 3.596 7.031 20.875 1 96.38 115 ALA B N 1
ATOM 3228 C CA . ALA B 1 115 ? 2.721 8.047 21.453 1 96.38 115 ALA B CA 1
ATOM 3229 C C . ALA B 1 115 ? 2.23 7.629 22.828 1 96.38 115 ALA B C 1
ATOM 3231 O O . ALA B 1 115 ? 2.314 8.406 23.781 1 96.38 115 ALA B O 1
ATOM 3232 N N . LEU B 1 116 ? 1.789 6.398 22.922 1 93.69 116 LEU B N 1
ATOM 3233 C CA . LEU B 1 116 ? 1.246 5.898 24.172 1 93.69 116 LEU B CA 1
ATOM 3234 C C . LEU B 1 116 ? 2.326 5.852 25.25 1 93.69 116 LEU B C 1
ATOM 3236 O O . LEU B 1 116 ? 2.047 6.09 26.422 1 93.69 116 LEU B O 1
ATOM 3240 N N . ALA B 1 117 ? 3.521 5.574 24.797 1 95.44 117 ALA B N 1
ATOM 3241 C CA . ALA B 1 117 ? 4.645 5.52 25.734 1 95.44 117 ALA B CA 1
ATOM 3242 C C . ALA B 1 117 ? 5.066 6.922 26.156 1 95.44 117 ALA B C 1
ATOM 3244 O O . ALA B 1 117 ? 5.82 7.082 27.125 1 95.44 117 ALA B O 1
ATOM 3245 N N . ASN B 1 118 ? 4.633 7.965 25.422 1 94.25 118 ASN B N 1
ATOM 3246 C CA . ASN B 1 118 ? 5.066 9.336 25.672 1 94.25 118 ASN B CA 1
ATOM 3247 C C . ASN B 1 118 ? 3.879 10.266 25.891 1 94.25 118 ASN B C 1
ATOM 3249 O O . ASN B 1 118 ? 3.869 11.391 25.391 1 94.25 118 ASN B O 1
ATOM 3253 N N . ASN B 1 119 ? 2.84 9.805 26.5 1 89.88 119 ASN B N 1
ATOM 3254 C CA . ASN B 1 119 ? 1.706 10.586 26.984 1 89.88 119 ASN B CA 1
ATOM 3255 C C . ASN B 1 119 ? 0.738 10.93 25.859 1 89.88 119 ASN B C 1
ATOM 3257 O O . ASN B 1 119 ? 0.083 11.977 25.891 1 89.88 119 ASN B O 1
ATOM 3261 N N . GLY B 1 120 ? 0.736 10.211 24.781 1 92.25 120 GLY B N 1
ATOM 3262 C CA . GLY B 1 120 ? -0.297 10.297 23.766 1 92.25 120 GLY B CA 1
ATOM 3263 C C . GLY B 1 120 ? 0.167 11.008 22.5 1 92.25 120 GLY B C 1
ATOM 3264 O O . GLY B 1 120 ? 1.366 11.211 22.312 1 92.25 120 GLY B O 1
ATOM 3265 N N . PHE B 1 121 ? -0.79 11.297 21.672 1 96.69 121 PHE B N 1
ATOM 3266 C CA . PHE B 1 121 ? -0.54 11.953 20.391 1 96.69 121 PHE B CA 1
ATOM 3267 C C . PHE B 1 121 ? -0.526 13.469 20.547 1 96.69 121 PHE B C 1
ATOM 3269 O O . PHE B 1 121 ? -1.195 14.008 21.438 1 96.69 121 PHE B O 1
ATOM 3276 N N . TYR B 1 122 ? 0.216 14.211 19.688 1 94.38 122 TYR B N 1
ATOM 3277 C CA . TYR B 1 122 ? 0.206 15.672 19.641 1 94.38 122 TYR B CA 1
ATOM 3278 C C . TYR B 1 122 ? -1.205 16.203 19.406 1 94.38 122 TYR B C 1
ATOM 3280 O O . TYR B 1 122 ? -1.636 17.141 20.062 1 94.38 122 TYR B O 1
ATOM 3288 N N . SER B 1 123 ? -1.952 15.609 18.516 1 97.12 123 SER B N 1
ATOM 3289 C CA . SER B 1 123 ? -3.281 16.078 18.125 1 97.12 123 SER B CA 1
ATOM 3290 C C . SER B 1 123 ? -4.262 15.984 19.297 1 97.12 123 SER B C 1
ATOM 3292 O O . SER B 1 123 ? -5.32 16.609 19.266 1 97.12 123 SER B O 1
ATOM 3294 N N . ALA B 1 124 ? -3.92 15.195 20.297 1 96.94 124 ALA B N 1
ATOM 3295 C CA . ALA B 1 124 ? -4.781 15.039 21.469 1 96.94 124 ALA B CA 1
ATOM 3296 C C . ALA B 1 124 ? -4.883 16.344 22.25 1 96.94 124 ALA B C 1
ATOM 3298 O O . ALA B 1 124 ? -5.766 16.5 23.094 1 96.94 124 ALA B O 1
ATOM 3299 N N . SER B 1 125 ? -3.986 17.234 21.984 1 95.31 125 SER B N 1
ATOM 3300 C CA . SER B 1 125 ? -4.074 18.547 22.609 1 95.31 125 SER B CA 1
ATOM 3301 C C . SER B 1 125 ? -5.18 19.391 21.984 1 95.31 125 SER B C 1
ATOM 3303 O O . SER B 1 125 ? -5.59 20.406 22.547 1 95.31 125 SER B O 1
ATOM 3305 N N . GLU B 1 126 ? -5.715 18.984 20.859 1 97.62 126 GLU B N 1
ATOM 3306 C CA . GLU B 1 126 ? -6.703 19.781 20.141 1 97.62 126 GLU B CA 1
ATOM 3307 C C . GLU B 1 126 ? -8 19 19.938 1 97.62 126 GLU B C 1
ATOM 3309 O O . GLU B 1 126 ? -9.078 19.594 19.875 1 97.62 126 GLU B O 1
ATOM 3314 N N . PHE B 1 127 ? -7.918 17.734 19.891 1 98.56 127 PHE B N 1
ATOM 3315 C CA . PHE B 1 127 ? -9.062 16.891 19.531 1 98.56 127 PHE B CA 1
ATOM 3316 C C . PHE B 1 127 ? -9.156 15.688 20.453 1 98.56 127 PHE B C 1
ATOM 3318 O O . PHE B 1 127 ? -8.18 15.32 21.109 1 98.56 127 PHE B O 1
ATOM 3325 N N . ASP B 1 128 ? -10.328 15.039 20.484 1 97.88 128 ASP B N 1
ATOM 3326 C CA . ASP B 1 128 ? -10.531 13.836 21.297 1 97.88 128 ASP B CA 1
ATOM 3327 C C . ASP B 1 128 ? -9.953 12.609 20.594 1 97.88 128 ASP B C 1
ATOM 3329 O O . ASP B 1 128 ? -10.703 11.758 20.094 1 97.88 128 ASP B O 1
ATOM 3333 N N . ILE B 1 129 ? -8.68 12.461 20.672 1 97.94 129 ILE B N 1
ATOM 3334 C CA . ILE B 1 129 ? -7.969 11.359 20.031 1 97.94 129 ILE B CA 1
ATOM 3335 C C . ILE B 1 129 ? -8.094 10.102 20.891 1 97.94 129 ILE B C 1
ATOM 3337 O O . ILE B 1 129 ? -8.172 8.992 20.359 1 97.94 129 ILE B O 1
ATOM 3341 N N . ALA B 1 130 ? -8.109 10.32 22.188 1 95.38 130 ALA B N 1
ATOM 3342 C CA . ALA B 1 130 ? -8.211 9.18 23.094 1 95.38 130 ALA B CA 1
ATOM 3343 C C . ALA B 1 130 ? -9.477 8.375 22.828 1 95.38 130 ALA B C 1
ATOM 3345 O O . ALA B 1 130 ? -9.43 7.148 22.75 1 95.38 130 ALA B O 1
ATOM 3346 N N . GLY B 1 131 ? -10.641 9.133 22.672 1 96.12 131 GLY B N 1
ATOM 3347 C CA . GLY B 1 131 ? -11.883 8.453 22.359 1 96.12 131 GLY B CA 1
ATOM 3348 C C . GLY B 1 131 ? -11.844 7.727 21.031 1 96.12 131 GLY B C 1
ATOM 3349 O O . GLY B 1 131 ? -12.336 6.602 20.922 1 96.12 131 GLY B O 1
ATOM 3350 N N . LEU B 1 132 ? -11.266 8.336 20.047 1 97.56 132 LEU B N 1
ATOM 3351 C CA . LEU B 1 132 ? -11.141 7.742 18.719 1 97.56 132 LEU B CA 1
ATOM 3352 C C . LEU B 1 132 ? -10.344 6.445 18.781 1 97.56 132 LEU B C 1
ATOM 3354 O O . LEU B 1 132 ? -10.781 5.422 18.25 1 97.56 132 LEU B O 1
ATOM 3358 N N . VAL B 1 133 ? -9.219 6.422 19.469 1 96.81 133 VAL B N 1
ATOM 3359 C CA . VAL B 1 133 ? -8.336 5.262 19.562 1 96.81 133 VAL B CA 1
ATOM 3360 C C . VAL B 1 133 ? -9.023 4.16 20.359 1 96.81 133 VAL B C 1
ATOM 3362 O O . VAL B 1 133 ? -8.953 2.982 20 1 96.81 133 VAL B O 1
ATOM 3365 N N . ALA B 1 134 ? -9.742 4.578 21.391 1 96.12 134 ALA B N 1
ATOM 3366 C CA . ALA B 1 134 ? -10.406 3.615 22.266 1 96.12 134 ALA B CA 1
ATOM 3367 C C . ALA B 1 134 ? -11.484 2.838 21.516 1 96.12 134 ALA B C 1
ATOM 3369 O O . ALA B 1 134 ? -11.742 1.671 21.812 1 96.12 134 ALA B O 1
ATOM 3370 N N . ARG B 1 135 ? -12.086 3.447 20.516 1 96.88 135 ARG B N 1
ATOM 3371 C CA . ARG B 1 135 ? -13.141 2.811 19.734 1 96.88 135 ARG B CA 1
ATOM 3372 C C . ARG B 1 135 ? -12.57 1.82 18.734 1 96.88 135 ARG B C 1
ATOM 3374 O O . ARG B 1 135 ? -13.312 1.082 18.094 1 96.88 135 ARG B O 1
ATOM 3381 N N . HIS B 1 136 ? -11.297 1.733 18.609 1 95.88 136 HIS B N 1
ATOM 3382 C CA . HIS B 1 136 ? -10.656 0.837 17.656 1 95.88 136 HIS B CA 1
ATOM 3383 C C . HIS B 1 136 ? -9.547 0.027 18.312 1 95.88 136 HIS B C 1
ATOM 3385 O O . HIS B 1 136 ? -8.383 0.126 17.938 1 95.88 136 HIS B O 1
ATOM 3391 N N . PRO B 1 137 ? -10.164 -0.889 19.156 1 91.88 137 PRO B N 1
ATOM 3392 C CA . PRO B 1 137 ? -9.156 -1.716 19.828 1 91.88 137 PRO B CA 1
ATOM 3393 C C . PRO B 1 137 ? -8.43 -2.65 18.859 1 91.88 137 PRO B C 1
ATOM 3395 O O . PRO B 1 137 ? -9.055 -3.201 17.938 1 91.88 137 PRO B O 1
ATOM 3398 N N . GLY B 1 138 ? -7.223 -2.615 18.672 1 91.75 138 GLY B N 1
ATOM 3399 C CA . GLY B 1 138 ? -6.441 -3.498 17.828 1 91.75 138 GLY B CA 1
ATOM 3400 C C . GLY B 1 138 ? -5.848 -2.795 16.625 1 91.75 138 GLY B C 1
ATOM 3401 O O . GLY B 1 138 ? -5.059 -3.381 15.875 1 91.75 138 GLY B O 1
ATOM 3402 N N . LYS B 1 139 ? -6.406 -1.637 16.359 1 95 139 LYS B N 1
ATOM 3403 C CA . LYS B 1 139 ? -5.84 -0.875 15.258 1 95 139 LYS B CA 1
ATOM 3404 C C . LYS B 1 139 ? -4.621 -0.073 15.703 1 95 139 LYS B C 1
ATOM 3406 O O . LYS B 1 139 ? -4.535 0.343 16.859 1 95 139 LYS B O 1
ATOM 3411 N N . ARG B 1 140 ? -3.699 0.068 14.797 1 96.75 140 ARG B N 1
ATOM 3412 C CA . ARG B 1 140 ? -2.488 0.852 15.023 1 96.75 140 ARG B CA 1
ATOM 3413 C C . ARG B 1 140 ? -2.559 2.189 14.297 1 96.75 140 ARG B C 1
ATOM 3415 O O . ARG B 1 140 ? -2.553 2.232 13.062 1 96.75 140 ARG B O 1
ATOM 3422 N N . PHE B 1 141 ? -2.551 3.248 15.078 1 98.06 141 PHE B N 1
ATOM 3423 C CA . PHE B 1 141 ? -2.611 4.59 14.508 1 98.06 141 PHE B CA 1
ATOM 3424 C C . PHE B 1 141 ? -1.212 5.172 14.344 1 98.06 141 PHE B C 1
ATOM 3426 O O . PHE B 1 141 ? -0.278 4.766 15.039 1 98.06 141 PHE B O 1
ATOM 3433 N N . MET B 1 142 ? -1.06 6.055 13.43 1 98.25 142 MET B N 1
ATOM 3434 C CA . MET B 1 142 ? 0.103 6.938 13.359 1 98.25 142 MET B CA 1
ATOM 3435 C C . MET B 1 142 ? -0.323 8.375 13.109 1 98.25 142 MET B C 1
ATOM 3437 O O . MET B 1 142 ? -1.316 8.625 12.422 1 98.25 142 MET B O 1
ATOM 3441 N N . GLU B 1 143 ? 0.416 9.242 13.672 1 98.69 143 GLU B N 1
ATOM 3442 C CA . GLU B 1 143 ? 0.147 10.664 13.492 1 98.69 143 GLU B CA 1
ATOM 3443 C C . GLU B 1 143 ? 1.164 11.305 12.547 1 98.69 143 GLU B C 1
ATOM 3445 O O . GLU B 1 143 ? 2.367 11.07 12.672 1 98.69 143 GLU B O 1
ATOM 3450 N N . LEU B 1 144 ? 0.626 12 11.594 1 98 144 LEU B N 1
ATOM 3451 C CA . LEU B 1 144 ? 1.435 12.844 10.711 1 98 144 LEU B CA 1
ATOM 3452 C C . LEU B 1 144 ? 1.317 14.312 11.109 1 98 144 LEU B C 1
ATOM 3454 O O . LEU B 1 144 ? 0.217 14.805 11.367 1 98 144 LEU B O 1
ATOM 3458 N N . GLY B 1 145 ? 2.449 14.961 11.164 1 97.25 145 GLY B N 1
ATOM 3459 C CA . GLY B 1 145 ? 2.455 16.375 11.516 1 97.25 145 GLY B CA 1
ATOM 3460 C C . GLY B 1 145 ? 3.674 17.109 11 1 97.25 145 GLY B C 1
ATOM 3461 O O . GLY B 1 145 ? 4.562 16.5 10.398 1 97.25 145 GLY B O 1
ATOM 3462 N N . ARG B 1 146 ? 3.582 18.391 11.164 1 97.44 146 ARG B N 1
ATOM 3463 C CA . ARG B 1 146 ? 4.676 19.297 10.82 1 97.44 146 ARG B CA 1
ATOM 3464 C C . ARG B 1 146 ? 5.07 19.141 9.352 1 97.44 146 ARG B C 1
ATOM 3466 O O . ARG B 1 146 ? 6.258 19.078 9.023 1 97.44 146 ARG B O 1
ATOM 3473 N N . SER B 1 147 ? 4.035 18.938 8.578 1 96.81 147 SER B N 1
ATOM 3474 C CA . SER B 1 147 ? 4.293 18.797 7.152 1 96.81 147 SER B CA 1
ATOM 3475 C C . SER B 1 147 ? 4.613 20.156 6.52 1 96.81 147 SER B C 1
ATOM 3477 O O . SER B 1 147 ? 3.883 21.125 6.715 1 96.81 147 SER B O 1
ATOM 3479 N N . CYS B 1 148 ? 5.73 20.234 5.75 1 97 148 CYS B N 1
ATOM 3480 C CA . CYS B 1 148 ? 6 21.453 4.996 1 97 148 CYS B CA 1
ATOM 3481 C C . CYS B 1 148 ? 6.965 21.172 3.848 1 97 148 CYS B C 1
ATOM 3483 O O . CYS B 1 148 ? 7.68 20.172 3.857 1 97 148 CYS B O 1
ATOM 3485 N N . VAL B 1 149 ? 6.871 21.969 2.883 1 97.69 149 VAL B N 1
ATOM 3486 C CA . VAL B 1 149 ? 7.723 21.953 1.697 1 97.69 149 VAL B CA 1
ATOM 3487 C C . VAL B 1 149 ? 8.195 23.375 1.39 1 97.69 149 VAL B C 1
ATOM 3489 O O . VAL B 1 149 ? 7.414 24.328 1.466 1 97.69 149 VAL B O 1
ATOM 3492 N N . LEU B 1 150 ? 9.469 23.531 1.069 1 98.19 150 LEU B N 1
ATOM 3493 C CA . LEU B 1 150 ? 9.977 24.828 0.656 1 98.19 150 LEU B CA 1
ATOM 3494 C C . LEU B 1 150 ? 9.219 25.344 -0.564 1 98.19 150 LEU B C 1
ATOM 3496 O O . LEU B 1 150 ? 8.828 24.562 -1.433 1 98.19 150 LEU B O 1
ATOM 3500 N N . PRO B 1 151 ? 9.102 26.641 -0.647 1 96.69 151 PRO B N 1
ATOM 3501 C CA . PRO B 1 151 ? 8.25 27.219 -1.68 1 96.69 151 PRO B CA 1
ATOM 3502 C C . PRO B 1 151 ? 8.656 26.812 -3.092 1 96.69 151 PRO B C 1
ATOM 3504 O O . PRO B 1 151 ? 7.793 26.484 -3.916 1 96.69 151 PRO B O 1
ATOM 3507 N N . GLU B 1 152 ? 9.906 26.703 -3.389 1 96.06 152 GLU B N 1
ATOM 3508 C CA . GLU B 1 152 ? 10.406 26.406 -4.73 1 96.06 152 GLU B CA 1
ATOM 3509 C C . GLU B 1 152 ? 10.133 24.938 -5.105 1 96.06 152 GLU B C 1
ATOM 3511 O O . GLU B 1 152 ? 10.219 24.578 -6.277 1 96.06 152 GLU B O 1
ATOM 3516 N N . TYR B 1 153 ? 9.75 24.203 -4.117 1 97.25 153 TYR B N 1
ATOM 3517 C CA . TYR B 1 153 ? 9.625 22.766 -4.348 1 97.25 153 TYR B CA 1
ATOM 3518 C C . TYR B 1 153 ? 8.18 22.312 -4.188 1 97.25 153 TYR B C 1
ATOM 3520 O O . TYR B 1 153 ? 7.898 21.109 -4.137 1 97.25 153 TYR B O 1
ATOM 3528 N N . ARG B 1 154 ? 7.254 23.234 -4.098 1 95.38 154 ARG B N 1
ATOM 3529 C CA . ARG B 1 154 ? 5.844 22.891 -3.938 1 95.38 154 ARG B CA 1
ATOM 3530 C C . ARG B 1 154 ? 5.227 22.484 -5.273 1 95.38 154 ARG B C 1
ATOM 3532 O O . ARG B 1 154 ? 4.41 23.219 -5.832 1 95.38 154 ARG B O 1
ATOM 3539 N N . THR B 1 155 ? 5.598 21.297 -5.715 1 91.25 155 THR B N 1
ATOM 3540 C CA . THR B 1 155 ? 5.172 20.672 -6.969 1 91.25 155 THR B CA 1
ATOM 3541 C C . THR B 1 155 ? 4.461 19.359 -6.707 1 91.25 155 THR B C 1
ATOM 3543 O O . THR B 1 155 ? 4.539 18.812 -5.605 1 91.25 155 THR B O 1
ATOM 3546 N N . LYS B 1 156 ? 3.834 18.922 -7.707 1 85.44 156 LYS B N 1
ATOM 3547 C CA . LYS B 1 156 ? 3.17 17.625 -7.617 1 85.44 156 LYS B CA 1
ATOM 3548 C C . LYS B 1 156 ? 4.164 16.531 -7.277 1 85.44 156 LYS B C 1
ATOM 3550 O O . LYS B 1 156 ? 3.859 15.633 -6.488 1 85.44 156 LYS B O 1
ATOM 3555 N N . ARG B 1 157 ? 5.309 16.625 -7.844 1 85.94 157 ARG B N 1
ATOM 3556 C CA . ARG B 1 157 ? 6.328 15.602 -7.66 1 85.94 157 ARG B CA 1
ATOM 3557 C C . ARG B 1 157 ? 6.781 15.531 -6.207 1 85.94 157 ARG B C 1
ATOM 3559 O O . ARG B 1 157 ? 6.949 14.438 -5.656 1 85.94 157 ARG B O 1
ATOM 3566 N N . THR B 1 158 ? 6.965 16.656 -5.609 1 91.31 158 THR B N 1
ATOM 3567 C CA . THR B 1 158 ? 7.414 16.688 -4.219 1 91.31 158 THR B CA 1
ATOM 3568 C C . THR B 1 158 ? 6.34 16.125 -3.293 1 91.31 158 THR B C 1
ATOM 3570 O O . THR B 1 158 ? 6.633 15.32 -2.408 1 91.31 158 THR B O 1
ATOM 3573 N N . VAL B 1 159 ? 5.105 16.516 -3.529 1 87.25 159 VAL B N 1
ATOM 3574 C CA . VAL B 1 159 ? 3.99 16.062 -2.705 1 87.25 159 VAL B CA 1
ATOM 3575 C C . VAL B 1 159 ? 3.797 14.555 -2.881 1 87.25 159 VAL B C 1
ATOM 3577 O O . VAL B 1 159 ? 3.605 13.828 -1.901 1 87.25 159 VAL B O 1
ATOM 3580 N N . GLU B 1 160 ? 3.914 14.195 -4.094 1 83.88 160 GLU B N 1
ATOM 3581 C CA . GLU B 1 160 ? 3.816 12.773 -4.391 1 83.88 160 GLU B CA 1
ATOM 3582 C C . GLU B 1 160 ? 4.875 11.977 -3.627 1 83.88 160 GLU B C 1
ATOM 3584 O O . GLU B 1 160 ? 4.582 10.906 -3.08 1 83.88 160 GLU B O 1
ATOM 3589 N N . LEU B 1 161 ? 6.047 12.469 -3.617 1 88.81 161 LEU B N 1
ATOM 3590 C CA . LEU B 1 161 ? 7.141 11.781 -2.945 1 88.81 161 LEU B CA 1
ATOM 3591 C C . LEU B 1 161 ? 6.902 11.719 -1.439 1 88.81 161 LEU B C 1
ATOM 3593 O O . LEU B 1 161 ? 7.191 10.703 -0.801 1 88.81 161 LEU B O 1
ATOM 3597 N N . LEU B 1 162 ? 6.398 12.75 -0.896 1 91.5 162 LEU B N 1
ATOM 3598 C CA . LEU B 1 162 ? 6.055 12.766 0.521 1 91.5 162 LEU B CA 1
ATOM 3599 C C . LEU B 1 162 ? 4.98 11.727 0.829 1 91.5 162 LEU B C 1
ATOM 3601 O O . LEU B 1 162 ? 5.086 10.992 1.815 1 91.5 162 LEU B O 1
ATOM 3605 N N . TRP B 1 163 ? 4.055 11.633 0.018 1 87.62 163 TRP B N 1
ATOM 3606 C CA . TRP B 1 163 ? 2.965 10.688 0.219 1 87.62 163 TRP B CA 1
ATOM 3607 C C . TRP B 1 163 ? 3.453 9.25 0.052 1 87.62 163 TRP B C 1
ATOM 3609 O O . TRP B 1 163 ? 3.014 8.352 0.772 1 87.62 163 TRP B O 1
ATOM 3619 N N . GLN B 1 164 ? 4.363 9.086 -0.904 1 85.06 164 GLN B N 1
ATOM 3620 C CA . GLN B 1 164 ? 4.984 7.777 -1.054 1 85.06 164 GLN B CA 1
ATOM 3621 C C . GLN B 1 164 ? 5.73 7.371 0.214 1 85.06 164 GLN B C 1
ATOM 3623 O O . GLN B 1 164 ? 5.637 6.227 0.659 1 85.06 164 GLN B O 1
ATOM 3628 N N . GLY B 1 165 ? 6.426 8.289 0.706 1 90.56 165 GLY B N 1
ATOM 3629 C CA . GLY B 1 165 ? 7.152 8.031 1.939 1 90.56 165 GLY B CA 1
ATOM 3630 C C . GLY B 1 165 ? 6.242 7.688 3.104 1 90.56 165 GLY B C 1
ATOM 3631 O O . GLY B 1 165 ? 6.484 6.715 3.822 1 90.56 165 GLY B O 1
ATOM 3632 N N . ASN B 1 166 ? 5.191 8.469 3.252 1 92.38 166 ASN B N 1
ATOM 3633 C CA . ASN B 1 166 ? 4.227 8.211 4.312 1 92.38 166 ASN B CA 1
ATOM 3634 C C . ASN B 1 166 ? 3.582 6.836 4.164 1 92.38 166 ASN B C 1
ATOM 3636 O O . ASN B 1 166 ? 3.422 6.113 5.145 1 92.38 166 ASN B O 1
ATOM 3640 N N . TRP B 1 167 ? 3.299 6.543 3.018 1 86.62 167 TRP B N 1
ATOM 3641 C CA . TRP B 1 167 ? 2.646 5.266 2.732 1 86.62 167 TRP B CA 1
ATOM 3642 C C . TRP B 1 167 ? 3.586 4.102 3.016 1 86.62 167 TRP B C 1
ATOM 3644 O O . TRP B 1 167 ? 3.211 3.145 3.699 1 86.62 167 TRP B O 1
ATOM 3654 N N . ALA B 1 168 ? 4.789 4.18 2.455 1 86.81 168 ALA B N 1
ATOM 3655 C CA . ALA B 1 168 ? 5.777 3.131 2.684 1 86.81 168 ALA B CA 1
ATOM 3656 C C . ALA B 1 168 ? 6.02 2.918 4.176 1 86.81 168 ALA B C 1
ATOM 3658 O O . ALA B 1 168 ? 6.129 1.778 4.633 1 86.81 168 ALA B O 1
ATOM 3659 N N . TYR B 1 169 ? 6.098 3.955 4.898 1 91.38 169 TYR B N 1
ATOM 3660 C CA . TYR B 1 169 ? 6.277 3.902 6.348 1 91.38 169 TYR B CA 1
ATOM 3661 C C . TYR B 1 169 ? 5.098 3.205 7.016 1 91.38 169 TYR B C 1
ATOM 3663 O O . TYR B 1 169 ? 5.285 2.363 7.898 1 91.38 169 TYR B O 1
ATOM 3671 N N . ALA B 1 170 ? 3.854 3.559 6.602 1 91.38 170 ALA B N 1
ATOM 3672 C CA . ALA B 1 170 ? 2.639 2.973 7.164 1 91.38 170 ALA B CA 1
ATOM 3673 C C . ALA B 1 170 ? 2.6 1.465 6.93 1 91.38 170 ALA B C 1
ATOM 3675 O O . ALA B 1 170 ? 2.266 0.7 7.84 1 91.38 170 ALA B O 1
ATOM 3676 N N . VAL B 1 171 ? 2.967 1.093 5.738 1 85.81 171 VAL B N 1
ATOM 3677 C CA . VAL B 1 171 ? 2.941 -0.323 5.387 1 85.81 171 VAL B CA 1
ATOM 3678 C C . VAL B 1 171 ? 4.023 -1.068 6.164 1 85.81 171 VAL B C 1
ATOM 3680 O O . VAL B 1 171 ? 3.758 -2.117 6.758 1 85.81 171 VAL B O 1
ATOM 3683 N N . LYS B 1 172 ? 5.203 -0.479 6.25 1 86.75 172 LYS B N 1
ATOM 3684 C CA . LYS B 1 172 ? 6.328 -1.086 6.953 1 86.75 172 LYS B CA 1
ATOM 3685 C C . LYS B 1 172 ? 5.988 -1.33 8.422 1 86.75 172 LYS B C 1
ATOM 3687 O O . LYS B 1 172 ? 6.375 -2.352 8.992 1 86.75 172 LYS B O 1
ATOM 3692 N N . HIS B 1 173 ? 5.293 -0.436 8.969 1 92.06 173 HIS B N 1
ATOM 3693 C CA . HIS B 1 173 ? 5.027 -0.517 10.398 1 92.06 173 HIS B CA 1
ATOM 3694 C C . HIS B 1 173 ? 3.613 -1.015 10.672 1 92.06 173 HIS B C 1
ATOM 3696 O O . HIS B 1 173 ? 3.135 -0.947 11.805 1 92.06 173 HIS B O 1
ATOM 3702 N N . ARG B 1 174 ? 2.902 -1.483 9.68 1 92.12 174 ARG B N 1
ATOM 3703 C CA . ARG B 1 174 ? 1.597 -2.129 9.773 1 92.12 174 ARG B CA 1
ATOM 3704 C C . ARG B 1 174 ? 0.575 -1.207 10.43 1 92.12 174 ARG B C 1
ATOM 3706 O O . ARG B 1 174 ? -0.153 -1.624 11.336 1 92.12 174 ARG B O 1
ATOM 3713 N N . MET B 1 175 ? 0.66 0.085 9.977 1 94.56 175 MET B N 1
ATOM 3714 C CA . MET B 1 175 ? -0.302 1.052 10.5 1 94.56 175 MET B CA 1
ATOM 3715 C C . MET B 1 175 ? -1.679 0.84 9.883 1 94.56 175 MET B C 1
ATOM 3717 O O . MET B 1 175 ? -1.786 0.466 8.711 1 94.56 175 MET B O 1
ATOM 3721 N N . ASP B 1 176 ? -2.768 1.148 10.703 1 94.88 176 ASP B N 1
ATOM 3722 C CA . ASP B 1 176 ? -4.129 0.902 10.234 1 94.88 176 ASP B CA 1
ATOM 3723 C C . ASP B 1 176 ? -4.855 2.215 9.945 1 94.88 176 ASP B C 1
ATOM 3725 O O . ASP B 1 176 ? -5.875 2.227 9.258 1 94.88 176 ASP B O 1
ATOM 3729 N N . ALA B 1 177 ? -4.301 3.273 10.5 1 96.38 177 ALA B N 1
ATOM 3730 C CA . ALA B 1 177 ? -4.938 4.574 10.297 1 96.38 177 ALA B CA 1
ATOM 3731 C C . ALA B 1 177 ? -3.938 5.711 10.508 1 96.38 177 ALA B C 1
ATOM 3733 O O . ALA B 1 177 ? -3.053 5.617 11.359 1 96.38 177 ALA B O 1
ATOM 3734 N N . MET B 1 178 ? -4.164 6.727 9.758 1 97.25 178 MET B N 1
ATOM 3735 C CA . MET B 1 178 ? -3.383 7.953 9.891 1 97.25 178 MET B CA 1
ATOM 3736 C C . MET B 1 178 ? -4.25 9.094 10.422 1 97.25 178 MET B C 1
ATOM 3738 O O . MET B 1 178 ? -5.402 9.242 10.016 1 97.25 178 MET B O 1
ATOM 3742 N N . ILE B 1 179 ? -3.707 9.812 11.352 1 98.5 179 ILE B N 1
ATOM 3743 C CA . ILE B 1 179 ? -4.383 11 11.859 1 98.5 179 ILE B CA 1
ATOM 3744 C C . ILE B 1 179 ? -3.414 12.18 11.875 1 98.5 179 ILE B C 1
ATOM 3746 O O . ILE B 1 179 ? -2.199 11.992 11.773 1 98.5 179 ILE B O 1
ATOM 3750 N N . GLY B 1 180 ? -3.957 13.352 11.961 1 98.19 180 GLY B N 1
ATOM 3751 C CA . GLY B 1 180 ? -3.148 14.555 12.086 1 98.19 180 GLY B CA 1
ATOM 3752 C C . GLY B 1 180 ? -3.949 15.836 11.914 1 98.19 180 GLY B C 1
ATOM 3753 O O . GLY B 1 180 ? -5.078 15.805 11.414 1 98.19 180 GLY B O 1
ATOM 3754 N N . CYS B 1 181 ? -3.35 16.875 12.312 1 97.88 181 CYS B N 1
ATOM 3755 C CA . CYS B 1 181 ? -3.986 18.172 12.133 1 97.88 181 CYS B CA 1
ATOM 3756 C C . CYS B 1 181 ? -3.533 18.828 10.836 1 97.88 181 CYS B C 1
ATOM 3758 O O . CYS B 1 181 ? -2.338 18.875 10.539 1 97.88 181 CYS B O 1
ATOM 3760 N N . ALA B 1 182 ? -4.504 19.203 10.055 1 97.44 182 ALA B N 1
ATOM 3761 C CA . ALA B 1 182 ? -4.242 20.031 8.883 1 97.44 182 ALA B CA 1
ATOM 3762 C C . ALA B 1 182 ? -4.727 21.469 9.109 1 97.44 182 ALA B C 1
ATOM 3764 O O . ALA B 1 182 ? -5.703 21.703 9.82 1 97.44 182 ALA B O 1
ATOM 3765 N N . SER B 1 183 ? -4.031 22.406 8.406 1 97.06 183 SER B N 1
ATOM 3766 C CA . SER B 1 183 ? -4.234 23.781 8.836 1 97.06 183 SER B CA 1
ATOM 3767 C C . SER B 1 183 ? -4.688 24.656 7.672 1 97.06 183 SER B C 1
ATOM 3769 O O . SER B 1 183 ? -4.207 24.516 6.547 1 97.06 183 SER B O 1
ATOM 3771 N N . PHE B 1 184 ? -5.664 25.547 7.984 1 97.5 184 PHE B N 1
ATOM 3772 C CA . PHE B 1 184 ? -5.969 26.734 7.207 1 97.5 184 PHE B CA 1
ATOM 3773 C C . PHE B 1 184 ? -5.191 27.938 7.73 1 97.5 184 PHE B C 1
ATOM 3775 O O . PHE B 1 184 ? -5.012 28.094 8.938 1 97.5 184 PHE B O 1
ATOM 3782 N N . PRO B 1 185 ? -4.797 28.781 6.785 1 96.69 185 PRO B N 1
ATOM 3783 C CA . PRO B 1 185 ? -4.035 29.938 7.266 1 96.69 185 PRO B CA 1
ATOM 3784 C C . PRO B 1 185 ? -4.902 30.938 8.031 1 96.69 185 PRO B C 1
ATOM 3786 O O . PRO B 1 185 ? -6.047 31.188 7.652 1 96.69 185 PRO B O 1
ATOM 3789 N N . GLY B 1 186 ? -4.316 31.438 9.18 1 97.5 186 GLY B N 1
ATOM 3790 C CA . GLY B 1 186 ? -4.984 32.469 9.945 1 97.5 186 GLY B CA 1
ATOM 3791 C C . GLY B 1 186 ? -5.785 31.938 11.117 1 97.5 186 GLY B C 1
ATOM 3792 O O . GLY B 1 186 ? -6.012 30.734 11.219 1 97.5 186 GLY B O 1
ATOM 3793 N N . VAL B 1 187 ? -6.254 32.844 11.938 1 98.12 187 VAL B N 1
ATOM 3794 C CA . VAL B 1 187 ? -6.867 32.438 13.195 1 98.12 187 VAL B CA 1
ATOM 3795 C C . VAL B 1 187 ? -8.344 32.812 13.195 1 98.12 187 VAL B C 1
ATOM 3797 O O . VAL B 1 187 ? -8.953 32.938 14.266 1 98.12 187 VAL B O 1
ATOM 3800 N N . GLN B 1 188 ? -8.906 33.094 12.031 1 98.12 188 GLN B N 1
ATOM 3801 C CA . GLN B 1 188 ? -10.32 33.438 11.891 1 98.12 188 GLN B CA 1
ATOM 3802 C C . GLN B 1 188 ? -11.047 32.375 11.055 1 98.12 188 GLN B C 1
ATOM 3804 O O . GLN B 1 188 ? -11.062 32.438 9.828 1 98.12 188 GLN B O 1
ATOM 3809 N N . PRO B 1 189 ? -11.656 31.438 11.711 1 98.19 189 PRO B N 1
ATOM 3810 C CA . PRO B 1 189 ? -12.359 30.375 10.984 1 98.19 189 PRO B CA 1
ATOM 3811 C C . PRO B 1 189 ? -13.336 30.922 9.945 1 98.19 189 PRO B C 1
ATOM 3813 O O . PRO B 1 189 ? -13.5 30.328 8.875 1 98.19 189 PRO B O 1
ATOM 3816 N N . GLU B 1 190 ? -13.922 32.062 10.211 1 97.75 190 GLU B N 1
ATOM 3817 C CA . GLU B 1 190 ? -14.93 32.625 9.328 1 97.75 190 GLU B CA 1
ATOM 3818 C C . GLU B 1 190 ? -14.344 32.969 7.957 1 97.75 190 GLU B C 1
ATOM 3820 O O . GLU B 1 190 ? -15.062 32.969 6.957 1 97.75 190 GLU B O 1
ATOM 3825 N N . ALA B 1 191 ? -13.055 33.25 7.918 1 97.75 191 ALA B N 1
ATOM 3826 C CA . ALA B 1 191 ? -12.383 33.531 6.652 1 97.75 191 ALA B CA 1
ATOM 3827 C C . ALA B 1 191 ? -12.383 32.312 5.738 1 97.75 191 ALA B C 1
ATOM 3829 O O . ALA B 1 191 ? -12.164 32.438 4.531 1 97.75 191 ALA B O 1
ATOM 3830 N N . HIS B 1 192 ? -12.625 31.188 6.324 1 98.12 192 HIS B N 1
ATOM 3831 C CA . HIS B 1 192 ? -12.633 29.938 5.578 1 98.12 192 HIS B CA 1
ATOM 3832 C C . HIS B 1 192 ? -13.992 29.266 5.645 1 98.12 192 HIS B C 1
ATOM 3834 O O . HIS B 1 192 ? -14.086 28.031 5.641 1 98.12 192 HIS B O 1
ATOM 3840 N N . ALA B 1 193 ? -15.023 30.016 5.688 1 98.12 193 ALA B N 1
ATOM 3841 C CA . ALA B 1 193 ? -16.375 29.531 5.93 1 98.12 193 ALA B CA 1
ATOM 3842 C C . ALA B 1 193 ? -16.797 28.531 4.863 1 98.12 193 ALA B C 1
ATOM 3844 O O . ALA B 1 193 ? -17.359 27.469 5.184 1 98.12 193 ALA B O 1
ATOM 3845 N N . LEU B 1 194 ? -16.531 28.766 3.65 1 97.44 194 LEU B N 1
ATOM 3846 C CA . LEU B 1 194 ? -16.953 27.906 2.561 1 97.44 194 LEU B CA 1
ATOM 3847 C C . LEU B 1 194 ? -16.281 26.547 2.646 1 97.44 194 LEU B C 1
ATOM 3849 O O . LEU B 1 194 ? -16.953 25.5 2.621 1 97.44 194 LEU B O 1
ATOM 3853 N N . ALA B 1 195 ? -14.992 26.578 2.795 1 97.94 195 ALA B N 1
ATOM 3854 C CA . ALA B 1 195 ? -14.219 25.344 2.814 1 97.94 195 ALA B CA 1
ATOM 3855 C C . ALA B 1 195 ? -14.539 24.516 4.062 1 97.94 195 ALA B C 1
ATOM 3857 O O . ALA B 1 195 ? -14.734 23.297 3.98 1 97.94 195 ALA B O 1
ATOM 3858 N N . LEU B 1 196 ? -14.586 25.172 5.223 1 98.5 196 LEU B N 1
ATOM 3859 C CA . LEU B 1 196 ? -14.883 24.484 6.473 1 98.5 196 LEU B CA 1
ATOM 3860 C C . LEU B 1 196 ? -16.281 23.875 6.438 1 98.5 196 LEU B C 1
ATOM 3862 O O . LEU B 1 196 ? -16.469 22.734 6.855 1 98.5 196 LEU B O 1
ATOM 3866 N N . SER B 1 197 ? -17.234 24.578 5.883 1 98.56 197 SER B N 1
ATOM 3867 C CA . SER B 1 197 ? -18.609 24.062 5.781 1 98.56 197 SER B CA 1
ATOM 3868 C C . SER B 1 197 ? -18.672 22.891 4.816 1 98.56 197 SER B C 1
ATOM 3870 O O . SER B 1 197 ? -19.406 21.922 5.062 1 98.56 197 SER B O 1
ATOM 3872 N N . PHE B 1 198 ? -18 23.016 3.771 1 98.12 198 PHE B N 1
ATOM 3873 C CA . PHE B 1 198 ? -17.953 21.906 2.82 1 98.12 198 PHE B CA 1
ATOM 3874 C C . PHE B 1 198 ? -17.453 20.625 3.498 1 98.12 198 PHE B C 1
ATOM 3876 O O . PHE B 1 198 ? -18.078 19.578 3.354 1 98.12 198 PHE B O 1
ATOM 3883 N N . LEU B 1 199 ? -16.328 20.734 4.238 1 98.12 199 LEU B N 1
ATOM 3884 C CA . LEU B 1 199 ? -15.805 19.578 4.953 1 98.12 199 LEU B CA 1
ATOM 3885 C C . LEU B 1 199 ? -16.844 19.031 5.926 1 98.12 199 LEU B C 1
ATOM 3887 O O . LEU B 1 199 ? -17.016 17.812 6.016 1 98.12 199 LEU B O 1
ATOM 3891 N N . HIS B 1 200 ? -17.484 19.906 6.574 1 98.06 200 HIS B N 1
ATOM 3892 C CA . HIS B 1 200 ? -18.484 19.516 7.551 1 98.06 200 HIS B CA 1
ATOM 3893 C C . HIS B 1 200 ? -19.625 18.734 6.891 1 98.06 200 HIS B C 1
ATOM 3895 O O . HIS B 1 200 ? -20.047 17.688 7.391 1 98.06 200 HIS B O 1
ATOM 3901 N N . HIS B 1 201 ? -20.062 19.156 5.762 1 97.31 201 HIS B N 1
ATOM 3902 C CA . HIS B 1 201 ? -21.25 18.594 5.137 1 97.31 201 HIS B CA 1
ATOM 3903 C C . HIS B 1 201 ? -20.922 17.344 4.352 1 97.31 201 HIS B C 1
ATOM 3905 O O . HIS B 1 201 ? -21.75 16.438 4.211 1 97.31 201 HIS B O 1
ATOM 3911 N N . ASN B 1 202 ? -19.703 17.266 3.914 1 96.25 202 ASN B N 1
ATOM 3912 C CA . ASN B 1 202 ? -19.453 16.234 2.914 1 96.25 202 ASN B CA 1
ATOM 3913 C C . ASN B 1 202 ? -18.406 15.227 3.404 1 96.25 202 ASN B C 1
ATOM 3915 O O . ASN B 1 202 ? -18.344 14.102 2.896 1 96.25 202 ASN B O 1
ATOM 3919 N N . CYS B 1 203 ? -17.609 15.547 4.391 1 96.44 203 CYS B N 1
ATOM 3920 C CA . CYS B 1 203 ? -16.453 14.711 4.66 1 96.44 203 CYS B CA 1
ATOM 3921 C C . CYS B 1 203 ? -16.297 14.445 6.156 1 96.44 203 CYS B C 1
ATOM 3923 O O . CYS B 1 203 ? -15.258 13.969 6.605 1 96.44 203 CYS B O 1
ATOM 3925 N N . LEU B 1 204 ? -17.266 14.734 6.906 1 97.5 204 LEU B N 1
ATOM 3926 C CA . LEU B 1 204 ? -17.156 14.586 8.352 1 97.5 204 LEU B CA 1
ATOM 3927 C C . LEU B 1 204 ? -17 13.117 8.734 1 97.5 204 LEU B C 1
ATOM 3929 O O . LEU B 1 204 ? -17.703 12.25 8.195 1 97.5 204 LEU B O 1
ATOM 3933 N N . ALA B 1 205 ? -16.078 12.875 9.664 1 96.81 205 ALA B N 1
ATOM 3934 C CA . ALA B 1 205 ? -15.945 11.539 10.234 1 96.81 205 ALA B CA 1
ATOM 3935 C C . ALA B 1 205 ? -17.172 11.18 11.086 1 96.81 205 ALA B C 1
ATOM 3937 O O . ALA B 1 205 ? -17.562 11.938 11.969 1 96.81 205 ALA B O 1
ATOM 3938 N N . LYS B 1 206 ? -17.766 10.055 10.859 1 94.75 206 LYS B N 1
ATOM 3939 C CA . LYS B 1 206 ? -18.969 9.633 11.562 1 94.75 206 LYS B CA 1
ATOM 3940 C C . LYS B 1 206 ? -18.797 8.234 12.156 1 94.75 206 LYS B C 1
ATOM 3942 O O . LYS B 1 206 ? -17.812 7.555 11.883 1 94.75 206 LYS B O 1
ATOM 3947 N N . GLY B 1 207 ? -19.719 7.918 12.984 1 95 207 GLY B N 1
ATOM 3948 C CA . GLY B 1 207 ? -19.719 6.586 13.57 1 95 207 GLY B CA 1
ATOM 3949 C C . GLY B 1 207 ? -18.469 6.301 14.383 1 95 207 GLY B C 1
ATOM 3950 O O . GLY B 1 207 ? -18.109 7.086 15.258 1 95 207 GLY B O 1
ATOM 3951 N N . GLU B 1 208 ? -17.766 5.152 14.117 1 95.31 208 GLU B N 1
ATOM 3952 C CA . GLU B 1 208 ? -16.625 4.715 14.914 1 95.31 208 GLU B CA 1
ATOM 3953 C C . GLU B 1 208 ? -15.398 5.59 14.648 1 95.31 208 GLU B C 1
ATOM 3955 O O . GLU B 1 208 ? -14.445 5.578 15.422 1 95.31 208 GLU B O 1
ATOM 3960 N N . TRP B 1 209 ? -15.438 6.441 13.641 1 96.88 209 TRP B N 1
ATOM 3961 C CA . TRP B 1 209 ? -14.281 7.258 13.289 1 96.88 209 TRP B CA 1
ATOM 3962 C C . TRP B 1 209 ? -14.477 8.703 13.75 1 96.88 209 TRP B C 1
ATOM 3964 O O . TRP B 1 209 ? -13.625 9.562 13.5 1 96.88 209 TRP B O 1
ATOM 3974 N N . GLU B 1 210 ? -15.602 8.914 14.477 1 97.44 210 GLU B N 1
ATOM 3975 C CA . GLU B 1 210 ? -15.914 10.266 14.93 1 97.44 210 GLU B CA 1
ATOM 3976 C C . GLU B 1 210 ? -14.844 10.797 15.883 1 97.44 210 GLU B C 1
ATOM 3978 O O . GLU B 1 210 ? -14.359 10.055 16.75 1 97.44 210 GLU B O 1
ATOM 3983 N N . ALA B 1 211 ? -14.406 11.977 15.68 1 98.06 211 ALA B N 1
ATOM 3984 C CA . ALA B 1 211 ? -13.531 12.734 16.578 1 98.06 211 ALA B CA 1
ATOM 3985 C C . ALA B 1 211 ? -13.922 14.211 16.594 1 98.06 211 ALA B C 1
ATOM 3987 O O . ALA B 1 211 ? -14.297 14.773 15.562 1 98.06 211 ALA B O 1
ATOM 3988 N N . VAL B 1 212 ? -13.82 14.789 17.75 1 98.5 212 VAL B N 1
ATOM 3989 C CA . VAL B 1 212 ? -14.32 16.156 17.906 1 98.5 212 VAL B CA 1
ATOM 3990 C C . VAL B 1 212 ? -13.25 17.031 18.562 1 98.5 212 VAL B C 1
ATOM 3992 O O . VAL B 1 212 ? -12.469 16.547 19.391 1 98.5 212 VAL B O 1
ATOM 3995 N N . ALA B 1 213 ? -13.25 18.297 18.156 1 98.81 213 ALA B N 1
ATOM 3996 C CA . ALA B 1 213 ? -12.398 19.25 18.859 1 98.81 213 ALA B CA 1
ATOM 3997 C C . ALA B 1 213 ? -12.742 19.312 20.344 1 98.81 213 ALA B C 1
ATOM 3999 O O . ALA B 1 213 ? -13.906 19.172 20.734 1 98.81 213 ALA B O 1
ATOM 4000 N N . LEU B 1 214 ? -11.703 19.438 21.172 1 98.38 214 LEU B N 1
ATOM 4001 C CA . LEU B 1 214 ? -11.961 19.578 22.594 1 98.38 214 LEU B CA 1
ATOM 4002 C C . LEU B 1 214 ? -12.922 20.734 22.859 1 98.38 214 LEU B C 1
ATOM 4004 O O . LEU B 1 214 ? -12.859 21.766 22.188 1 98.38 214 LEU B O 1
ATOM 4008 N N . PRO B 1 215 ? -13.719 20.641 23.875 1 98 215 PRO B N 1
ATOM 4009 C CA . PRO B 1 215 ? -14.805 21.594 24.109 1 98 215 PRO B CA 1
ATOM 4010 C C . PRO B 1 215 ? -14.297 23.031 24.25 1 98 215 PRO B C 1
ATOM 4012 O O . PRO B 1 215 ? -14.898 23.969 23.703 1 98 215 PRO B O 1
ATOM 4015 N N . GLU B 1 216 ? -13.219 23.234 24.891 1 97.88 216 GLU B N 1
ATOM 4016 C CA . GLU B 1 216 ? -12.703 24.578 25.172 1 97.88 216 GLU B CA 1
ATOM 4017 C C . GLU B 1 216 ? -12.062 25.188 23.938 1 97.88 216 GLU B C 1
ATOM 4019 O O . GLU B 1 216 ? -11.82 26.406 23.891 1 97.88 216 GLU B O 1
ATOM 4024 N N . LEU B 1 217 ? -11.812 24.359 22.938 1 98.44 217 LEU B N 1
ATOM 4025 C CA . LEU B 1 217 ? -11.102 24.828 21.75 1 98.44 217 LEU B CA 1
ATOM 4026 C C . LEU B 1 217 ? -12.016 24.812 20.531 1 98.44 217 LEU B C 1
ATOM 4028 O O . LEU B 1 217 ? -11.641 25.297 19.453 1 98.44 217 LEU B O 1
ATOM 4032 N N . TYR B 1 218 ? -13.242 24.344 20.688 1 98.75 218 TYR B N 1
ATOM 4033 C CA . TYR B 1 218 ? -14.164 24.016 19.594 1 98.75 218 TYR B CA 1
ATOM 4034 C C . TYR B 1 218 ? -14.633 25.281 18.875 1 98.75 218 TYR B C 1
ATOM 4036 O O . TYR B 1 218 ? -15.133 26.219 19.516 1 98.75 218 TYR B O 1
ATOM 4044 N N . HIS B 1 219 ? -14.453 25.344 17.578 1 98.56 219 HIS B N 1
ATOM 4045 C CA . HIS B 1 219 ? -15.086 26.312 16.688 1 98.56 219 HIS B CA 1
ATOM 4046 C C . HIS B 1 219 ? -15.961 25.609 15.648 1 98.56 219 HIS B C 1
ATOM 4048 O O . HIS B 1 219 ? -15.57 24.594 15.086 1 98.56 219 HIS B O 1
ATOM 4054 N N . GLU B 1 220 ? -17.047 26.172 15.406 1 98 220 GLU B N 1
ATOM 4055 C CA . GLU B 1 220 ? -18 25.609 14.461 1 98 220 GLU B CA 1
ATOM 4056 C C . GLU B 1 220 ? -17.453 25.625 13.039 1 98 220 GLU B C 1
ATOM 4058 O O . GLU B 1 220 ? -16.891 26.625 12.602 1 98 220 GLU B O 1
ATOM 4063 N N . MET B 1 221 ? -17.609 24.484 12.391 1 98.19 221 MET B N 1
ATOM 4064 C CA . MET B 1 221 ? -17.234 24.406 10.977 1 98.19 221 MET B CA 1
ATOM 4065 C C . MET B 1 221 ? -18.422 24.703 10.078 1 98.19 221 MET B C 1
ATOM 4067 O O . MET B 1 221 ? -18.25 25.125 8.93 1 98.19 221 MET B O 1
ATOM 4071 N N . ASP B 1 222 ? -19.609 24.438 10.562 1 97.81 222 ASP B N 1
ATOM 4072 C CA . ASP B 1 222 ? -20.844 24.641 9.82 1 97.81 222 ASP B CA 1
ATOM 4073 C C . ASP B 1 222 ? -21.234 26.125 9.781 1 97.81 222 ASP B C 1
ATOM 4075 O O . ASP B 1 222 ? -22.156 26.547 10.469 1 97.81 222 ASP B O 1
ATOM 4079 N N . LEU B 1 223 ? -20.625 26.844 8.883 1 97.88 223 LEU B N 1
ATOM 4080 C CA . LEU B 1 223 ? -20.766 28.297 8.844 1 97.88 223 LEU B CA 1
ATOM 4081 C C . LEU B 1 223 ? -21.656 28.719 7.684 1 97.88 223 LEU B C 1
ATOM 4083 O O . LEU B 1 223 ? -22.172 29.844 7.664 1 97.88 223 LEU B O 1
ATOM 4087 N N . VAL B 1 224 ? -21.75 27.922 6.691 1 96.94 224 VAL B N 1
ATOM 4088 C CA . VAL B 1 224 ? -22.609 28.109 5.531 1 96.94 224 VAL B CA 1
ATOM 4089 C C . VAL B 1 224 ? -23.562 26.922 5.379 1 96.94 224 VAL B C 1
ATOM 4091 O O . VAL B 1 224 ? -23.109 25.781 5.328 1 96.94 224 VAL B O 1
ATOM 4094 N N . PRO B 1 225 ? -24.891 27.203 5.297 1 96.5 225 PRO B N 1
ATOM 4095 C CA . PRO B 1 225 ? -25.828 26.078 5.117 1 96.5 225 PRO B CA 1
ATOM 4096 C C . PRO B 1 225 ? -25.594 25.328 3.812 1 96.5 225 PRO B C 1
ATOM 4098 O O . PRO B 1 225 ? -25.125 25.906 2.83 1 96.5 225 PRO B O 1
ATOM 4101 N N . VAL B 1 226 ? -25.938 24.062 3.881 1 94.94 226 VAL B N 1
ATOM 4102 C CA . VAL B 1 226 ? -25.656 23.141 2.779 1 94.94 226 VAL B CA 1
ATOM 4103 C C . VAL B 1 226 ? -26.297 23.672 1.494 1 94.94 226 VAL B C 1
ATOM 4105 O O . VAL B 1 226 ? -25.719 23.547 0.41 1 94.94 226 VAL B O 1
ATOM 4108 N N . GLU B 1 227 ? -27.438 24.328 1.513 1 94.88 227 GLU B N 1
ATOM 4109 C CA . GLU B 1 227 ? -28.188 24.828 0.364 1 94.88 227 GLU B CA 1
ATOM 4110 C C . GLU B 1 227 ? -27.469 26 -0.307 1 94.88 227 GLU B C 1
ATOM 4112 O O . GLU B 1 227 ? -27.656 26.25 -1.5 1 94.88 227 GLU B O 1
ATOM 4117 N N . ALA B 1 228 ? -26.703 26.609 0.436 1 94.88 228 ALA B N 1
ATOM 4118 C CA . ALA B 1 228 ? -26.031 27.797 -0.068 1 94.88 228 ALA B CA 1
ATOM 4119 C C . ALA B 1 228 ? -24.594 27.484 -0.472 1 94.88 228 ALA B C 1
ATOM 4121 O O . ALA B 1 228 ? -23.859 28.359 -0.937 1 94.88 228 ALA B O 1
ATOM 4122 N N . LEU B 1 229 ? -24.203 26.281 -0.347 1 94.19 229 LEU B N 1
ATOM 4123 C CA . LEU B 1 229 ? -22.812 25.891 -0.569 1 94.19 229 LEU B CA 1
ATOM 4124 C C . LEU B 1 229 ? -22.531 25.703 -2.055 1 94.19 229 LEU B C 1
ATOM 4126 O O . LEU B 1 229 ? -23.219 24.922 -2.725 1 94.19 229 LEU B O 1
ATOM 4130 N N . ASN B 1 230 ? -21.594 26.484 -2.547 1 95.12 230 ASN B N 1
ATOM 4131 C CA . ASN B 1 230 ? -21.062 26.266 -3.883 1 95.12 230 ASN B CA 1
ATOM 4132 C C . ASN B 1 230 ? -19.828 25.359 -3.85 1 95.12 230 ASN B C 1
ATOM 4134 O O . ASN B 1 230 ? -18.75 25.766 -3.416 1 95.12 230 ASN B O 1
ATOM 4138 N N . THR B 1 231 ? -19.969 24.203 -4.324 1 94.19 231 THR B N 1
ATOM 4139 C CA . THR B 1 231 ? -18.938 23.172 -4.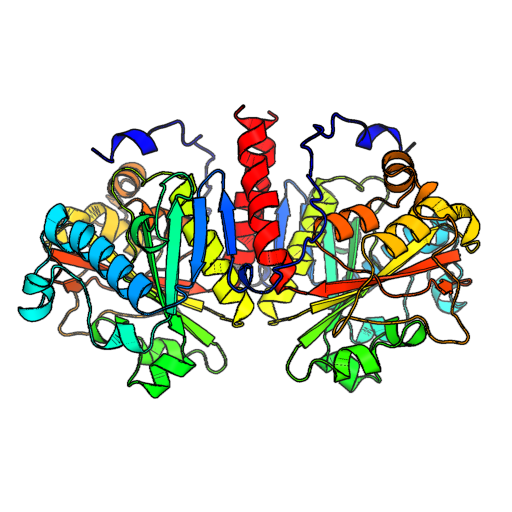227 1 94.19 231 THR B CA 1
ATOM 4140 C C . THR B 1 231 ? -17.656 23.625 -4.902 1 94.19 231 THR B C 1
ATOM 4142 O O . THR B 1 231 ? -16.578 23.516 -4.324 1 94.19 231 THR B O 1
ATOM 4145 N N . ARG B 1 232 ? -17.75 24.125 -6.055 1 94.56 232 ARG B N 1
ATOM 4146 C CA . ARG B 1 232 ? -16.578 24.547 -6.812 1 94.56 232 ARG B CA 1
ATOM 4147 C C . ARG B 1 232 ? -15.82 25.641 -6.078 1 94.56 232 ARG B C 1
ATOM 4149 O O . ARG B 1 232 ? -14.594 25.594 -5.973 1 94.56 232 ARG B O 1
ATOM 4156 N N . LYS B 1 233 ? -16.5 26.578 -5.594 1 95.75 233 LYS B N 1
ATOM 4157 C CA . LYS B 1 233 ? -15.875 27.688 -4.863 1 95.75 233 LYS B CA 1
ATOM 4158 C C . LYS B 1 233 ? -15.219 27.188 -3.574 1 95.75 233 LYS B C 1
ATOM 4160 O O . LYS B 1 233 ? -14.141 27.641 -3.203 1 95.75 233 LYS B O 1
ATOM 4165 N N . ALA B 1 234 ? -15.898 26.297 -2.881 1 96.38 234 ALA B N 1
ATOM 4166 C CA . ALA B 1 234 ? -15.375 25.719 -1.643 1 96.38 234 ALA B CA 1
ATOM 4167 C C . ALA B 1 234 ? -14.055 24.984 -1.893 1 96.38 234 ALA B C 1
ATOM 4169 O O . ALA B 1 234 ? -13.086 25.172 -1.151 1 96.38 234 ALA B O 1
ATOM 4170 N N . LEU B 1 235 ? -14.023 24.188 -2.936 1 94.44 235 LEU B N 1
ATOM 4171 C CA . LEU B 1 235 ? -12.828 23.406 -3.275 1 94.44 235 LEU B CA 1
ATOM 4172 C C . LEU B 1 235 ? -11.688 24.328 -3.678 1 94.44 235 LEU B C 1
ATOM 4174 O O . LEU B 1 235 ? -10.531 24.094 -3.32 1 94.44 235 LEU B O 1
ATOM 4178 N N . ASN B 1 236 ? -12.008 25.391 -4.387 1 94.75 236 ASN B N 1
ATOM 4179 C CA . ASN B 1 236 ? -10.992 26.344 -4.801 1 94.75 236 ASN B CA 1
ATOM 4180 C C . ASN B 1 236 ? -10.406 27.094 -3.605 1 94.75 236 ASN B C 1
ATOM 4182 O O . ASN B 1 236 ? -9.242 27.5 -3.633 1 94.75 236 ASN B O 1
ATOM 4186 N N . ALA B 1 237 ? -11.203 27.219 -2.584 1 95.25 237 ALA B N 1
ATOM 4187 C CA . ALA B 1 237 ? -10.781 27.969 -1.4 1 95.25 237 ALA B CA 1
ATOM 4188 C C . ALA B 1 237 ? -10.016 27.062 -0.431 1 95.25 237 ALA B C 1
ATOM 4190 O O . ALA B 1 237 ? -9.406 27.547 0.524 1 95.25 237 ALA B O 1
ATOM 4191 N N . MET B 1 238 ? -9.984 25.812 -0.658 1 95.81 238 MET B N 1
ATOM 4192 C CA . MET B 1 238 ? -9.391 24.844 0.25 1 95.81 238 MET B CA 1
ATOM 4193 C C . MET B 1 238 ? -7.887 24.734 0.028 1 95.81 238 MET B C 1
ATOM 4195 O O . MET B 1 238 ? -7.422 24.703 -1.113 1 95.81 238 MET B O 1
ATOM 4199 N N . PRO B 1 239 ? -7.152 24.719 1.169 1 94.38 239 PRO B N 1
ATOM 4200 C CA . PRO B 1 239 ? -5.719 24.469 1.001 1 94.38 239 PRO B CA 1
ATOM 4201 C C . PRO B 1 239 ? -5.434 23.188 0.207 1 94.38 239 PRO B C 1
ATOM 4203 O O . PRO B 1 239 ? -6.102 22.172 0.403 1 94.38 239 PRO B O 1
ATOM 4206 N N . PRO B 1 240 ? -4.441 23.203 -0.632 1 89.5 240 PRO B N 1
ATOM 4207 C CA . PRO B 1 240 ? -4.152 22.078 -1.524 1 89.5 240 PRO B CA 1
ATOM 4208 C C . PRO B 1 240 ? -3.91 20.781 -0.769 1 89.5 240 PRO B C 1
ATOM 4210 O O . PRO B 1 240 ? -4.359 19.719 -1.204 1 89.5 240 PRO B O 1
ATOM 4213 N N . LEU B 1 241 ? -3.248 20.844 0.308 1 89 241 LEU B N 1
ATOM 4214 C CA . LEU B 1 241 ? -2.941 19.625 1.061 1 89 241 LEU B CA 1
ATOM 4215 C C . LEU B 1 241 ? -4.215 18.984 1.6 1 89 241 LEU B C 1
ATOM 4217 O O . LEU B 1 241 ? -4.348 17.766 1.597 1 89 241 LEU B O 1
ATOM 4221 N N . ILE B 1 242 ? -5.098 19.812 2.064 1 94.12 242 ILE B N 1
ATOM 4222 C CA . ILE B 1 242 ? -6.363 19.297 2.586 1 94.12 242 ILE B CA 1
ATOM 4223 C C . ILE B 1 242 ? -7.18 18.688 1.449 1 94.12 242 ILE B C 1
ATOM 4225 O O . ILE B 1 242 ? -7.777 17.625 1.611 1 94.12 242 ILE B O 1
ATOM 4229 N N . LYS B 1 243 ? -7.164 19.312 0.343 1 90.88 243 LYS B N 1
ATOM 4230 C CA . LYS B 1 243 ? -7.82 18.75 -0.835 1 90.88 243 LYS B CA 1
ATOM 4231 C C . LYS B 1 243 ? -7.246 17.391 -1.195 1 90.88 243 LYS B C 1
ATOM 4233 O O . LYS B 1 243 ? -7.988 16.469 -1.533 1 90.88 243 LYS B O 1
ATOM 4238 N N . GLY B 1 244 ? -5.957 17.344 -1.141 1 86.19 244 GLY B N 1
ATOM 4239 C CA . GLY B 1 244 ? -5.305 16.078 -1.406 1 86.19 244 GLY B CA 1
ATOM 4240 C C . GLY B 1 244 ? -5.727 14.977 -0.452 1 86.19 244 GLY B C 1
ATOM 4241 O O . GLY B 1 244 ? -6 13.852 -0.876 1 86.19 244 GLY B O 1
ATOM 4242 N N . TYR B 1 245 ? -5.797 15.32 0.834 1 90 245 TYR B N 1
ATOM 4243 C CA . TYR B 1 245 ? -6.25 14.352 1.822 1 90 245 TYR B CA 1
ATOM 4244 C C . TYR B 1 245 ? -7.672 13.891 1.524 1 90 245 TYR B C 1
ATOM 4246 O O . TYR B 1 245 ? -7.984 12.703 1.633 1 90 245 TYR B O 1
ATOM 4254 N N . MET B 1 246 ? -8.453 14.852 1.147 1 89.19 246 MET B N 1
ATOM 4255 C CA . MET B 1 246 ? -9.836 14.547 0.804 1 89.19 246 MET B CA 1
ATOM 4256 C C . MET B 1 246 ? -9.914 13.57 -0.364 1 89.19 246 MET B C 1
ATOM 4258 O O . MET B 1 246 ? -10.695 12.617 -0.334 1 89.19 246 MET B O 1
ATOM 4262 N N . ARG B 1 247 ? -9.109 13.727 -1.297 1 82.75 247 ARG B N 1
ATOM 4263 C CA . ARG B 1 247 ? -9.094 12.867 -2.479 1 82.75 247 ARG B CA 1
ATOM 4264 C C . ARG B 1 247 ? -8.68 11.445 -2.121 1 82.75 247 ARG B C 1
ATOM 4266 O O . ARG B 1 247 ? -9.141 10.484 -2.744 1 82.75 247 ARG B O 1
ATOM 4273 N N . LEU B 1 248 ? -7.859 11.344 -1.133 1 82.75 248 LEU B N 1
ATOM 4274 C CA . LEU B 1 248 ? -7.398 10.031 -0.694 1 82.75 248 LEU B CA 1
ATOM 4275 C C . LEU B 1 248 ? -8.469 9.328 0.136 1 82.75 248 LEU B C 1
ATOM 4277 O O . LEU B 1 248 ? -8.297 8.172 0.531 1 82.75 248 LEU B O 1
ATOM 4281 N N . GLY B 1 249 ? -9.547 10.07 0.455 1 84.5 249 GLY B N 1
ATOM 4282 C CA . GLY B 1 249 ? -10.633 9.469 1.215 1 84.5 249 GLY B CA 1
ATOM 4283 C C . GLY B 1 249 ? -10.594 9.82 2.689 1 84.5 249 GLY B C 1
ATOM 4284 O O . GLY B 1 249 ? -11.219 9.141 3.512 1 84.5 249 GLY B O 1
ATOM 4285 N N . ALA B 1 250 ? -9.836 10.812 3.002 1 93.44 250 ALA B N 1
ATOM 4286 C CA . ALA B 1 250 ? -9.773 11.242 4.398 1 93.44 250 ALA B CA 1
ATOM 4287 C C . ALA B 1 250 ? -11.117 11.781 4.871 1 93.44 250 ALA B C 1
ATOM 4289 O O . ALA B 1 250 ? -11.875 12.352 4.082 1 93.44 250 ALA B O 1
ATOM 4290 N N . MET B 1 251 ? -11.375 11.484 6.074 1 97.19 251 MET B N 1
ATOM 4291 C CA . MET B 1 251 ? -12.461 12.148 6.793 1 97.19 251 MET B CA 1
ATOM 4292 C C . MET B 1 251 ? -11.914 13.219 7.734 1 97.19 251 MET B C 1
ATOM 4294 O O . MET B 1 251 ? -10.711 13.273 7.988 1 97.19 251 MET B O 1
ATOM 4298 N N . PHE B 1 252 ? -12.859 14.07 8.18 1 98.56 252 PHE B N 1
ATOM 4299 C CA . PHE B 1 252 ? -12.422 15.18 9.016 1 98.56 252 PHE B CA 1
ATOM 4300 C C . PHE B 1 252 ? -13.219 15.227 10.312 1 98.56 252 PHE B C 1
ATOM 4302 O O . PHE B 1 252 ? -14.43 14.992 10.312 1 98.56 252 PHE B O 1
ATOM 4309 N N . GLY B 1 253 ? -12.562 15.453 11.391 1 98.62 253 GLY B N 1
ATOM 4310 C CA . GLY B 1 253 ? -13.234 15.578 12.672 1 98.62 253 GLY B CA 1
ATOM 4311 C C . GLY B 1 253 ? -14.219 16.734 12.719 1 98.62 253 GLY B C 1
ATOM 4312 O O . GLY B 1 253 ? -14.211 17.594 11.844 1 98.62 253 GLY B O 1
ATOM 4313 N N . SER B 1 254 ? -15.008 16.703 13.812 1 98.31 254 SER B N 1
ATOM 4314 C CA . SER B 1 254 ? -15.961 17.781 14.031 1 98.31 254 SER B CA 1
ATOM 4315 C C . SER B 1 254 ? -15.336 18.938 14.797 1 98.31 254 SER B C 1
ATOM 4317 O O . SER B 1 254 ? -14.656 18.719 15.805 1 98.31 254 SER B O 1
ATOM 4319 N N . GLY B 1 255 ? -15.57 20.109 14.25 1 98.62 255 GLY B N 1
ATOM 4320 C CA . GLY B 1 255 ? -15.031 21.312 14.883 1 98.62 255 GLY B CA 1
ATOM 4321 C C . GLY B 1 255 ? -13.641 21.656 14.391 1 98.62 255 GLY B C 1
ATOM 4322 O O . GLY B 1 255 ? -12.852 20.781 14.062 1 98.62 255 GLY B O 1
ATOM 4323 N N . ALA B 1 256 ? -13.422 22.953 14.32 1 98.81 256 ALA B N 1
ATOM 4324 C CA . ALA B 1 256 ? -12.094 23.484 14.039 1 98.81 256 ALA B CA 1
ATOM 4325 C C . ALA B 1 256 ? -11.438 24.031 15.312 1 98.81 256 ALA B C 1
ATOM 4327 O O . ALA B 1 256 ? -12.117 24.25 16.328 1 98.81 256 ALA B O 1
ATOM 4328 N N . VAL B 1 257 ? -10.156 24.094 15.281 1 98.88 257 VAL B N 1
ATOM 4329 C CA . VAL B 1 257 ? -9.406 24.625 16.422 1 98.88 257 VAL B CA 1
ATOM 4330 C C . VAL B 1 257 ? -8.484 25.75 15.938 1 98.88 257 VAL B C 1
ATOM 4332 O O . VAL B 1 257 ? -7.75 25.594 14.969 1 98.88 257 VAL B O 1
ATOM 4335 N N . VAL B 1 258 ? -8.586 26.875 16.625 1 98.62 258 VAL B N 1
ATOM 4336 C CA . VAL B 1 258 ? -7.707 28 16.312 1 98.62 258 VAL B CA 1
ATOM 4337 C C . VAL B 1 258 ? -6.383 27.844 17.047 1 98.62 258 VAL B C 1
ATOM 4339 O O . VAL B 1 258 ? -6.367 27.734 18.281 1 98.62 258 VAL B O 1
ATOM 4342 N N . ASP B 1 259 ? -5.332 27.766 16.312 1 97.75 259 ASP B N 1
ATOM 4343 C CA . ASP B 1 259 ? -3.975 27.75 16.859 1 97.75 259 ASP B CA 1
ATOM 4344 C C . ASP B 1 259 ? -3.316 29.125 16.703 1 97.75 259 ASP B C 1
ATOM 4346 O O . ASP B 1 259 ? -2.746 29.438 15.656 1 97.75 259 ASP B O 1
ATOM 4350 N N . HIS B 1 260 ? -3.307 29.844 17.766 1 97.25 260 HIS B N 1
ATOM 4351 C CA . HIS B 1 260 ? -2.793 31.219 17.719 1 97.25 260 HIS B CA 1
ATOM 4352 C C . HIS B 1 260 ? -1.281 31.234 17.516 1 97.25 260 HIS B C 1
ATOM 4354 O O . HIS B 1 260 ? -0.751 32.094 16.828 1 97.25 260 HIS B O 1
ATOM 4360 N N . ALA B 1 261 ? -0.647 30.328 18.109 1 96.44 261 ALA B N 1
ATOM 4361 C CA . ALA B 1 261 ? 0.81 30.297 18.016 1 96.44 261 ALA B CA 1
ATOM 4362 C C . ALA B 1 261 ? 1.264 30.078 16.578 1 96.44 261 ALA B C 1
ATOM 4364 O O . ALA B 1 261 ? 2.197 30.734 16.109 1 96.44 261 ALA B O 1
ATOM 4365 N N . PHE B 1 262 ? 0.549 29.234 15.852 1 96.94 262 PHE B N 1
ATOM 4366 C CA . PHE B 1 262 ? 0.94 28.922 14.484 1 96.94 262 PHE B CA 1
ATOM 4367 C C . PHE B 1 262 ? 0.162 29.766 13.492 1 96.94 262 PHE B C 1
ATOM 4369 O O . PHE B 1 262 ? 0.411 29.703 12.281 1 96.94 262 PHE B O 1
ATOM 4376 N N . ASN B 1 263 ? -0.724 30.609 14.023 1 97.56 263 ASN B N 1
ATOM 4377 C CA . ASN B 1 263 ? -1.536 31.469 13.164 1 97.56 263 ASN B CA 1
ATOM 4378 C C . ASN B 1 263 ? -2.328 30.641 12.148 1 97.56 263 ASN B C 1
ATOM 4380 O O . ASN B 1 263 ? -2.25 30.891 10.945 1 97.56 263 ASN B O 1
ATOM 4384 N N . THR B 1 264 ? -3.062 29.625 12.656 1 98.06 264 THR B N 1
ATOM 4385 C CA . THR B 1 264 ? -3.803 28.734 11.766 1 98.06 264 THR B CA 1
ATOM 4386 C C . THR B 1 264 ? -5.148 28.359 12.383 1 98.06 264 THR B C 1
ATOM 4388 O O . THR B 1 264 ? -5.367 28.547 13.578 1 98.06 264 THR B O 1
ATOM 4391 N N . THR B 1 265 ? -6.059 27.922 11.594 1 98.69 265 THR B N 1
ATOM 4392 C CA . THR B 1 265 ? -7.262 27.172 11.938 1 98.69 265 THR B CA 1
ATOM 4393 C C . THR B 1 265 ? -7.117 25.719 11.547 1 98.69 265 THR B C 1
ATOM 4395 O O . THR B 1 265 ? -7.023 25.391 10.359 1 98.69 265 THR B O 1
ATOM 4398 N N . ASP B 1 266 ? -7.117 24.875 12.555 1 98.56 266 ASP B N 1
ATOM 4399 C CA . ASP B 1 266 ? -6.773 23.469 12.336 1 98.56 266 ASP B CA 1
ATOM 4400 C C . ASP B 1 266 ? -8.031 22.609 12.266 1 98.56 266 ASP B C 1
ATOM 4402 O O . ASP B 1 266 ? -9 22.859 12.984 1 98.56 266 ASP B O 1
ATOM 4406 N N . VAL B 1 267 ? -7.988 21.656 11.359 1 98.81 267 VAL B N 1
ATOM 4407 C CA . VAL B 1 267 ? -8.977 20.578 11.312 1 98.81 267 VAL B CA 1
ATOM 4408 C C . VAL B 1 267 ? -8.289 19.234 11.492 1 98.81 267 VAL B C 1
ATOM 4410 O O . VAL B 1 267 ? -7.102 19.078 11.18 1 98.81 267 VAL B O 1
ATOM 4413 N N . LEU B 1 268 ? -9.016 18.25 12.047 1 98.81 268 LEU B N 1
ATOM 4414 C CA . LEU B 1 268 ? -8.461 16.922 12.242 1 98.81 268 LEU B CA 1
ATOM 4415 C C . LEU B 1 268 ? -8.703 16.047 11.008 1 98.81 268 LEU B C 1
ATOM 4417 O O . LEU B 1 268 ? -9.836 15.922 10.547 1 98.81 268 LEU B O 1
ATOM 4421 N N . VAL B 1 269 ? -7.668 15.477 10.484 1 98.31 269 VAL B N 1
ATOM 4422 C CA . VAL B 1 269 ? -7.738 14.523 9.375 1 98.31 269 VAL B CA 1
ATOM 4423 C C . VAL B 1 269 ? -7.707 13.102 9.922 1 98.31 269 VAL B C 1
ATOM 4425 O O . VAL B 1 269 ? -6.891 12.773 10.789 1 98.31 269 VAL B O 1
ATOM 4428 N N . VAL B 1 270 ? -8.602 12.266 9.516 1 98.12 270 VAL B N 1
ATOM 4429 C CA . VAL B 1 270 ? -8.656 10.844 9.82 1 98.12 270 VAL B CA 1
ATOM 4430 C C . VAL B 1 270 ? -8.672 10.031 8.531 1 98.12 270 VAL B C 1
ATOM 4432 O O . VAL B 1 270 ? -9.57 10.188 7.699 1 98.12 270 VAL B O 1
ATOM 4435 N N . LEU B 1 271 ? -7.66 9.188 8.391 1 94.75 271 LEU B N 1
ATOM 4436 C CA . LEU B 1 271 ? -7.516 8.438 7.145 1 94.75 271 LEU B CA 1
ATOM 4437 C C . LEU B 1 271 ? -7.223 6.969 7.418 1 94.75 271 LEU B C 1
ATOM 4439 O O . LEU B 1 271 ? -6.066 6.594 7.625 1 94.75 271 LEU B O 1
ATOM 4443 N N . PRO B 1 272 ? -8.258 6.105 7.426 1 91.56 272 PRO B N 1
ATOM 4444 C CA . PRO B 1 272 ? -7.992 4.668 7.508 1 91.56 272 PRO B CA 1
ATOM 4445 C C . PRO B 1 272 ? -7.188 4.145 6.32 1 91.56 272 PRO B C 1
ATOM 4447 O O . PRO B 1 272 ? -7.449 4.527 5.176 1 91.56 272 PRO B O 1
ATOM 4450 N N . VAL B 1 273 ? -6.219 3.338 6.59 1 87 273 VAL B N 1
ATOM 4451 C CA . VAL B 1 273 ? -5.332 2.803 5.562 1 87 273 VAL B CA 1
ATOM 4452 C C . VAL B 1 273 ? -6.133 1.974 4.562 1 87 273 VAL B C 1
ATOM 4454 O O . VAL B 1 273 ? -5.84 1.977 3.365 1 87 273 VAL B O 1
ATOM 4457 N N . SER B 1 274 ? -7.125 1.266 5 1 77.56 274 SER B N 1
ATOM 4458 C CA . SER B 1 274 ? -7.957 0.427 4.148 1 77.56 274 SER B CA 1
ATOM 4459 C C . SER B 1 274 ? -8.703 1.261 3.111 1 77.56 274 SER B C 1
ATOM 4461 O O . SER B 1 274 ? -9.094 0.751 2.059 1 77.56 274 SER B O 1
ATOM 4463 N N . SER B 1 275 ? -8.922 2.555 3.402 1 75.75 275 SER B N 1
ATOM 4464 C CA . SER B 1 275 ? -9.625 3.441 2.48 1 75.75 275 SER B CA 1
ATOM 4465 C C . SER B 1 275 ? -8.719 3.863 1.325 1 75.75 275 SER B C 1
ATOM 4467 O O . SER B 1 275 ? -9.203 4.25 0.26 1 75.75 275 SER B O 1
ATOM 4469 N N . ILE B 1 276 ? -7.398 3.879 1.594 1 71.75 276 ILE B N 1
ATOM 4470 C CA . ILE B 1 276 ? -6.418 4.309 0.603 1 71.75 276 ILE B CA 1
ATOM 4471 C C . ILE B 1 276 ? -6.207 3.199 -0.427 1 71.75 276 ILE B C 1
ATOM 4473 O O . ILE B 1 276 ? -6.16 3.463 -1.631 1 71.75 276 ILE B O 1
ATOM 4477 N N . ALA B 1 277 ? -6.09 2.006 0.074 1 58.06 277 ALA B N 1
ATOM 4478 C CA . ALA B 1 277 ? -5.684 0.862 -0.741 1 58.06 277 ALA B CA 1
ATOM 4479 C C . ALA B 1 277 ? -6.578 0.722 -1.97 1 58.06 277 ALA B C 1
ATOM 4481 O O . ALA B 1 277 ? -6.094 0.441 -3.068 1 58.06 277 ALA B O 1
ATOM 4482 N N . GLY B 1 278 ? -7.801 0.995 -1.841 1 55.91 278 GLY B N 1
ATOM 4483 C CA . GLY B 1 278 ? -8.68 0.896 -2.996 1 55.91 278 GLY B CA 1
ATOM 4484 C C . GLY B 1 278 ? -8.508 2.043 -3.975 1 55.91 278 GLY B C 1
ATOM 4485 O O . GLY B 1 278 ? -8.727 1.877 -5.176 1 55.91 278 GLY B O 1
ATOM 4486 N N . ARG B 1 279 ? -8.148 3.135 -3.418 1 55.53 279 ARG B N 1
ATOM 4487 C CA . ARG B 1 279 ? -8.102 4.352 -4.227 1 55.53 279 ARG B CA 1
ATOM 4488 C C . ARG B 1 279 ? -6.715 4.562 -4.816 1 55.53 279 ARG B C 1
ATOM 4490 O O . ARG B 1 279 ? -6.578 5.074 -5.93 1 55.53 279 ARG B O 1
ATOM 4497 N N . TYR B 1 280 ? -5.867 4.418 -3.947 1 48.66 280 TYR B N 1
ATOM 4498 C CA . TYR B 1 280 ? -4.488 4.754 -4.281 1 48.66 280 TYR B CA 1
ATOM 4499 C C . TYR B 1 280 ? -4.031 4.004 -5.527 1 48.66 280 TYR B C 1
ATOM 4501 O O . TYR B 1 280 ? -3.344 4.57 -6.383 1 48.66 280 TYR B O 1
ATOM 4509 N N . ILE B 1 281 ? -4.477 2.77 -5.664 1 47.31 281 ILE B N 1
ATOM 4510 C CA . ILE B 1 281 ? -4.012 2.064 -6.852 1 47.31 281 ILE B CA 1
ATOM 4511 C C . ILE B 1 281 ? -4.652 2.672 -8.094 1 47.31 281 ILE B C 1
ATOM 4513 O O . ILE B 1 281 ? -4 2.811 -9.133 1 47.31 281 ILE B O 1
ATOM 4517 N N . SER B 1 282 ? -5.949 2.971 -7.945 1 43.88 282 SER B N 1
ATOM 4518 C CA . SER B 1 282 ? -6.609 3.574 -9.102 1 43.88 282 SER B CA 1
ATOM 4519 C C . SER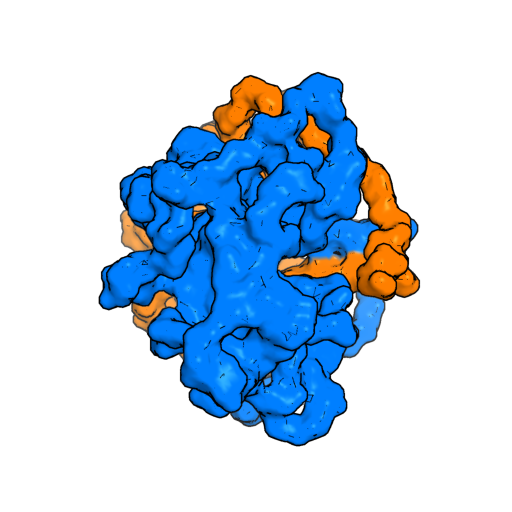 B 1 282 ? -5.973 4.91 -9.461 1 43.88 282 SER B C 1
ATOM 4521 O O . SER B 1 282 ? -5.852 5.246 -10.641 1 43.88 282 SER B O 1
ATOM 4523 N N . TYR B 1 283 ? -5.965 5.668 -8.484 1 42 283 TYR B N 1
ATOM 4524 C CA . TYR B 1 283 ? -5.418 7 -8.719 1 42 283 TYR B CA 1
ATOM 4525 C C . TYR B 1 283 ? -4.02 6.918 -9.32 1 42 283 TYR B C 1
ATOM 4527 O O . TYR B 1 283 ? -3.725 7.574 -10.32 1 42 283 TYR B O 1
ATOM 4535 N N . TYR B 1 284 ? -3.25 6.285 -8.695 1 38.75 284 TYR B N 1
ATOM 4536 C CA . TYR B 1 284 ? -1.883 6.277 -9.203 1 38.75 284 TYR B CA 1
ATOM 4537 C C . TYR B 1 284 ? -1.737 5.301 -10.367 1 38.75 284 TYR B C 1
ATOM 4539 O O . TYR B 1 284 ? -0.875 5.477 -11.227 1 38.75 284 TYR B O 1
ATOM 4547 N N . GLY B 1 285 ? -2.678 4.324 -10.445 1 37.38 285 GLY B N 1
ATOM 4548 C CA . GLY B 1 285 ? -2.721 3.443 -11.602 1 37.38 285 GLY B CA 1
ATOM 4549 C C . GLY B 1 285 ? -3.443 4.051 -12.789 1 37.38 285 GLY B C 1
ATOM 4550 O O . GLY B 1 285 ? -3.107 3.766 -13.945 1 37.38 285 GLY B O 1
ATOM 4551 N N . GLY B 1 286 ? -4.598 4.602 -12.648 1 35.69 286 GLY B N 1
ATOM 4552 C CA . GLY B 1 286 ? -5.418 5.18 -13.695 1 35.69 286 GLY B CA 1
ATOM 4553 C C . GLY B 1 286 ? -4.727 6.301 -14.445 1 35.69 286 GLY B C 1
ATOM 4554 O O . GLY B 1 286 ? -5.086 6.605 -15.586 1 35.69 286 GLY B O 1
ATOM 4555 N N . GLU B 1 287 ? -4.121 7.145 -13.898 1 32.78 287 GLU B N 1
ATOM 4556 C CA . GLU B 1 287 ? -3.516 8.188 -14.719 1 32.78 287 GLU B CA 1
ATOM 4557 C C . GLU B 1 287 ? -2.582 7.59 -15.773 1 32.78 287 GLU B C 1
ATOM 4559 O O . GLU B 1 287 ? -2.174 8.281 -16.703 1 32.78 287 GLU B O 1
ATOM 4564 N N . ALA B 1 288 ? -2.332 6.371 -15.734 1 31.34 288 ALA B N 1
ATOM 4565 C CA . ALA B 1 288 ? -1.627 5.754 -16.859 1 31.34 288 ALA B CA 1
ATOM 4566 C C . ALA B 1 288 ? -2.504 5.723 -18.109 1 31.34 288 ALA B C 1
ATOM 4568 O O . ALA B 1 288 ? -1.998 5.77 -19.234 1 31.34 288 ALA B O 1
ATOM 4569 N N . GLU B 1 289 ? -3.795 5.609 -18.125 1 28.59 289 GLU B N 1
ATOM 4570 C CA . GLU B 1 289 ? -4.645 5.707 -19.297 1 28.59 289 GLU B CA 1
ATOM 4571 C C . GLU B 1 289 ? -4.758 7.152 -19.781 1 28.59 289 GLU B C 1
ATOM 4573 O O . GLU B 1 289 ? -4.996 7.406 -20.969 1 28.59 289 GLU B O 1
ATOM 4578 N N . ARG B 1 290 ? -4.816 8.156 -19.016 1 29.56 290 ARG B N 1
ATOM 4579 C CA . ARG B 1 290 ? -5.004 9.492 -19.578 1 29.56 290 ARG B CA 1
ATOM 4580 C C . ARG B 1 290 ? -3.797 9.906 -20.406 1 29.56 290 ARG B C 1
ATOM 4582 O O . ARG B 1 290 ? -3.861 10.883 -21.172 1 29.56 290 ARG B O 1
ATOM 4589 N N . ILE B 1 291 ? -2.705 9.414 -20.172 1 25.94 291 ILE B N 1
ATOM 4590 C CA . ILE B 1 291 ? -1.618 9.82 -21.047 1 25.94 291 ILE B CA 1
ATOM 4591 C C . ILE B 1 291 ? -1.701 9.031 -22.359 1 25.94 291 ILE B C 1
ATOM 4593 O O . ILE B 1 291 ? -1.3 9.531 -23.422 1 25.94 291 ILE B O 1
ATOM 4597 N N . ASN B 1 292 ? -2.078 7.84 -22.391 1 23.91 292 ASN B N 1
ATOM 4598 C CA . ASN B 1 292 ? -2.1 7.242 -23.719 1 23.91 292 ASN B CA 1
ATOM 4599 C C . ASN B 1 292 ? -3.363 7.625 -24.484 1 23.91 292 ASN B C 1
ATOM 4601 O O . ASN B 1 292 ? -3.584 7.152 -25.594 1 23.91 292 ASN B O 1
ATOM 4605 N N . GLY B 1 293 ? -4.344 8.18 -23.812 1 22.48 293 GLY B N 1
ATOM 4606 C CA . GLY B 1 293 ? -5.262 8.727 -24.812 1 22.48 293 GLY B CA 1
ATOM 4607 C C . GLY B 1 293 ? -4.848 10.094 -25.312 1 22.48 293 GLY B C 1
ATOM 4608 O O . GLY B 1 293 ? -4.188 10.852 -24.594 1 22.48 293 GLY B O 1
#

Sequence (586 aa):
MVAEIFNHDICENNVVISPRSETAQDNEGLFGRIGTLETRLARNEREIDAAQSVRYRVFVEEMKARLPAEAMRRKRDFDAWDSVCDHLLVLDKSIEGDSEDQIVGTYRLLRQETALANNGFYSASEFDIAGLVARHPGKRFMELGRSCVLPEYRTKRTVELLWQGNWAYAVKHRMDAMIGCASFPGVQPEAHALALSFLHHNCLAKGEWEAVALPELYHEMDLVPVEALNTRKALNAMPPLIKGYMRLGAMFGSGAVVDHAFNTTDVLVVLPVSSIAGRYISYYGGEAERINGMVAEIFNHDICENNVVISPRSETAQDNEGLFGRIGTLETRLARNEREIDAAQSVRYRVFVEEMKARLPAEAMRRKRDFDAWDSVCDHLLVLDKSIEGDSEDQIVGTYRLLRQETALANNGFYSASEFDIAGLVARHPGKRFMELGRSCVLPEYRTKRTVELLWQGNWAYAVKHRMDAMIGCASFPGVQPEAHALALSFLHHNCLAKGEWEAVALPELYHEMDLVPVEALNTRKALNAMPPLIKGYMRLGAMFGSGAVVDHAFNTTDVLVVLPVSSIAGRYISYYGGEAERING

InterPro domains:
  IPR016181 Acyl-CoA N-acyltransferase [SSF55729] (37-260)
  IPR052351 L-ornithine N(alpha)-acyltransferase [PTHR37323] (44-287)

Radius of gyration: 25.72 Å; Cα contacts (8 Å, |Δi|>4): 1087; chains: 2; bounding box: 57×72×58 Å

Foldseek 3Di:
DVPPPPPPCPPPPPPCPPPPPDPPVPCVFWQDDDVQKTKGWDDDPLLLQLQQLLLLCCQPVPQNFADPPVCVVSSGHDDPCSVLWIKMFMFRNVDDDDRSVRTFWIKTKAKQVSQVVVVHDPCVVWKVVVQLCVLDPPAIEMEIDSTDGHPVPPDPVRVVNVVSSVLSVCVVVVHFKYKYKDWAAAQDLVVLQQQLLCLVVPFADDDSNEMATDPVFFDASNRDDPVRHDPVVNLVSDDPVVNVLVQLRWGWYGGWGGDRNSRTIIIMTMGGPVSNVVPVCCVVVVVVVVVVD/DVPPPPPDCPPPPPPVPPPPPPPPVPCVFWQDDDVQKTKGWDDDPLLLQLQQLLLLCCQPVPQNFADPPVCVVSSGHDDPCSVQWIKMFMFRNVDDDDRSVRTFWIKTKAKQVSQVVVVHDPCVVWKVVVQLCVLDPPAIEMEIDSTDGHPVPPDPVRVVNVVSSVLSVCVVVVHFKYKYKDWAAAQDLVVLQQQLLCLVVPFADDDSNEMATDPVFFDASNRDDPVRHDPVVNLVSDDPVVNVLVQLRWGWYGGWGGDVNSRTIIIMTMGGPVSNVVRVCCVVVVVVVVVVD